Protein AF-0000000074023781 (afdb_homodimer)

pLDDT: mean 78.61, std 24.24, range [17.97, 97.5]

Radius of gyration: 34.29 Å; Cα contacts (8 Å, |Δi|>4): 847; chains: 2; bounding box: 101×88×133 Å

Solvent-accessible surface area (backbone atoms only — not comparable to full-atom values): 36663 Å² total; per-residue (Å²): 139,80,80,76,76,72,77,72,76,77,70,73,67,73,74,72,64,72,84,68,66,90,66,59,50,49,49,52,45,6,36,52,33,20,40,50,16,32,50,37,46,42,54,35,49,49,53,48,29,62,49,35,76,81,39,48,40,51,49,52,52,24,52,22,47,48,53,31,33,59,56,50,50,56,51,52,34,69,45,37,75,57,48,63,42,65,73,82,52,57,68,58,49,49,50,26,26,52,21,41,39,50,15,51,47,23,36,46,39,10,41,43,71,37,59,46,40,54,38,47,41,41,37,57,46,18,65,44,48,30,60,58,50,34,29,82,75,69,62,48,85,79,52,71,69,53,50,49,32,38,53,50,18,55,51,12,45,47,42,45,55,32,80,83,81,39,86,80,45,73,33,55,52,21,20,48,46,14,17,51,16,45,20,51,27,49,49,40,43,60,72,43,44,80,75,40,59,70,65,45,68,53,46,52,30,47,52,49,36,39,53,56,25,51,68,52,28,82,78,62,67,70,64,48,51,71,69,56,48,48,49,36,46,47,38,18,51,31,52,50,51,21,51,52,31,39,53,50,12,58,72,40,19,53,62,62,62,34,61,61,34,56,64,55,31,46,57,49,23,46,53,49,25,34,73,75,65,71,43,75,86,49,68,46,37,52,53,11,33,50,39,24,50,53,24,46,48,51,48,41,56,48,59,66,64,47,68,70,69,63,75,77,43,68,81,59,58,62,75,68,70,75,63,76,72,70,72,74,66,56,68,60,56,62,68,64,55,82,66,80,79,76,81,79,75,63,135,133,82,79,78,74,72,75,72,75,77,68,72,66,72,72,71,63,71,85,65,63,88,63,62,49,50,49,51,46,6,35,52,33,21,40,51,16,31,49,38,45,41,54,35,50,50,53,49,29,62,47,36,76,80,39,48,42,51,48,52,51,25,51,23,47,50,52,31,33,58,56,51,50,57,50,51,34,68,46,37,75,57,49,60,43,65,72,83,53,58,68,57,48,48,49,26,27,53,22,40,40,48,16,52,48,23,36,47,40,11,41,42,72,36,59,47,39,53,38,46,42,41,38,56,44,18,67,44,48,32,60,59,51,34,29,82,74,69,65,48,87,78,51,70,69,52,51,50,31,38,52,52,18,53,50,13,44,47,41,46,56,32,78,84,82,40,86,81,46,73,34,56,54,21,19,47,46,15,17,52,16,46,20,50,27,49,51,40,42,61,71,44,44,79,76,39,59,69,64,43,68,54,45,51,30,49,51,50,34,39,55,55,25,51,67,53,27,81,78,62,68,70,64,52,51,70,69,57,48,48,51,36,46,47,38,19,51,31,53,51,51,21,50,52,32,40,53,49,11,57,72,40,19,55,62,64,61,34,60,59,34,56,63,55,31,47,56,50,23,45,52,48,25,36,72,74,64,72,42,74,86,48,69,47,38,52,53,10,31,51,39,23,50,52,24,48,48,51,50,40,55,48,59,67,65,47,68,71,70,62,74,77,44,69,81,56,59,62,73,67,73,73,64,75,72,69,70,68,59,56,61,56,52,64,58,56,56,80,58,78,78,75,81,79,72,83,121

InterPro domains:
  IPR000620 EamA domain [PF00892] (29-161)
  IPR000620 EamA domain [PF00892] (170-299)
  IPR037185 Multidrug transporter EmrE superfamily [SSF103481] (63-164)
  IPR037185 Multidrug transporter EmrE superfamily [SSF103481] (208-303)

Organism: NCBI:txid1655543

Structure (mmCIF, N/CA/C/O backbone):
data_AF-0000000074023781-model_v1
#
loop_
_entity.id
_entity.type
_entity.pdbx_description
1 polymer 'EamA-like transporter family protein'
#
loop_
_atom_site.group_PDB
_atom_site.id
_atom_site.type_symbol
_atom_site.label_atom_id
_atom_site.label_alt_id
_atom_site.label_comp_id
_atom_site.label_asym_id
_atom_site.label_entity_id
_atom_site.label_seq_id
_atom_site.pdbx_PDB_ins_code
_atom_site.Cartn_x
_atom_site.Cartn_y
_atom_site.Cartn_z
_atom_site.occupancy
_atom_site.B_iso_or_equiv
_atom_site.auth_seq_id
_atom_site.auth_comp_id
_atom_site.auth_asym_id
_atom_site.auth_atom_id
_atom_site.pdbx_PDB_model_num
ATOM 1 N N . MET A 1 1 ? -68.938 -14.891 -61 1 23.81 1 MET A N 1
ATOM 2 C CA . MET A 1 1 ? -68.688 -14.984 -59.562 1 23.81 1 MET A CA 1
ATOM 3 C C . MET A 1 1 ? -67.312 -15.617 -59.281 1 23.81 1 MET A C 1
ATOM 5 O O . MET A 1 1 ? -67.25 -16.812 -58.938 1 23.81 1 MET A O 1
ATOM 9 N N . TYR A 1 2 ? -66.312 -15.344 -60.062 1 24.52 2 TYR A N 1
ATOM 10 C CA . TYR A 1 2 ? -64.938 -15.672 -60.375 1 24.52 2 TYR A CA 1
ATOM 11 C C . TYR A 1 2 ? -64 -15.398 -59.156 1 24.52 2 TYR A C 1
ATOM 13 O O . TYR A 1 2 ? -63.969 -14.266 -58.688 1 24.52 2 TYR A O 1
ATOM 21 N N . ASN A 1 3 ? -64 -16.422 -58.219 1 22.23 3 ASN A N 1
ATOM 22 C CA . ASN A 1 3 ? -63.344 -16.531 -56.938 1 22.23 3 ASN A CA 1
ATOM 23 C C . ASN A 1 3 ? -61.844 -16.25 -57.062 1 22.23 3 ASN A C 1
ATOM 25 O O . ASN A 1 3 ? -61.125 -16.984 -57.75 1 22.23 3 ASN A O 1
ATOM 29 N N . ARG A 1 4 ? -61.469 -15.008 -57.219 1 23.7 4 ARG A N 1
ATOM 30 C CA . ARG A 1 4 ? -60.156 -14.383 -57.344 1 23.7 4 ARG A CA 1
ATOM 31 C C . ARG A 1 4 ? -59.25 -14.781 -56.156 1 23.7 4 ARG A C 1
ATOM 33 O O . ARG A 1 4 ? -59.25 -14.141 -55.125 1 23.7 4 ARG A O 1
ATOM 40 N N . ARG A 1 5 ? -59.281 -16.094 -55.75 1 24.33 5 ARG A N 1
ATOM 41 C CA . ARG A 1 5 ? -58.438 -16.578 -54.656 1 24.33 5 ARG A CA 1
ATOM 42 C C . ARG A 1 5 ? -56.969 -16.219 -54.906 1 24.33 5 ARG A C 1
ATOM 44 O O . ARG A 1 5 ? -56.312 -16.797 -55.781 1 24.33 5 ARG A O 1
ATOM 51 N N . PHE A 1 6 ? -56.688 -14.875 -54.938 1 24.2 6 PHE A N 1
ATOM 52 C CA . PHE A 1 6 ? -55.312 -14.375 -55.062 1 24.2 6 PHE A CA 1
ATOM 53 C C . PHE A 1 6 ? -54.406 -15.031 -54.031 1 24.2 6 PHE A C 1
ATOM 55 O O . PHE A 1 6 ? -54.719 -15.078 -52.844 1 24.2 6 PHE A O 1
ATOM 62 N N . PHE A 1 7 ? -53.812 -16.188 -54.344 1 26.5 7 PHE A N 1
ATOM 63 C CA . PHE A 1 7 ? -52.719 -16.922 -53.688 1 26.5 7 PHE A CA 1
ATOM 64 C C . PHE A 1 7 ? -51.625 -15.953 -53.219 1 26.5 7 PHE A C 1
ATOM 66 O O . PHE A 1 7 ? -50.844 -15.438 -54 1 26.5 7 PHE A O 1
ATOM 73 N N . ALA A 1 8 ? -52 -14.859 -52.562 1 27.44 8 ALA A N 1
ATOM 74 C CA . ALA A 1 8 ? -50.906 -14.047 -52.031 1 27.44 8 ALA A CA 1
ATOM 75 C C . ALA A 1 8 ? -49.875 -14.906 -51.312 1 27.44 8 ALA A C 1
ATOM 77 O O . ALA A 1 8 ? -50.219 -15.602 -50.344 1 27.44 8 ALA A O 1
ATOM 78 N N . LEU A 1 9 ? -48.938 -15.562 -52.031 1 27.67 9 LEU A N 1
ATOM 79 C CA . LEU A 1 9 ? -47.688 -16.156 -51.562 1 27.67 9 LEU A CA 1
ATOM 80 C C . LEU A 1 9 ? -47.062 -15.32 -50.438 1 27.67 9 LEU A C 1
ATOM 82 O O . LEU A 1 9 ? -46.812 -14.133 -50.625 1 27.67 9 LEU A O 1
ATOM 86 N N . ASP A 1 10 ? -47.531 -15.477 -49.188 1 28.12 10 ASP A N 1
ATOM 87 C CA . ASP A 1 10 ? -47 -14.867 -47.969 1 28.12 10 ASP A CA 1
ATOM 88 C C . ASP A 1 10 ? -45.5 -14.945 -47.938 1 28.12 10 ASP A C 1
ATOM 90 O O . ASP A 1 10 ? -44.906 -16.031 -47.844 1 28.12 10 ASP A O 1
ATOM 94 N N . VAL A 1 11 ? -44.688 -14.18 -48.625 1 29.17 11 VAL A N 1
ATOM 95 C CA . VAL A 1 11 ? -43.25 -13.859 -48.625 1 29.17 11 VAL A CA 1
ATOM 96 C C . VAL A 1 11 ? -42.781 -13.578 -47.219 1 29.17 11 VAL A C 1
ATOM 98 O O . VAL A 1 11 ? -41.656 -13.164 -47 1 29.17 11 VAL A O 1
ATOM 101 N N . SER A 1 12 ? -43.688 -13.516 -46.25 1 30.22 12 SER A N 1
ATOM 102 C CA . SER A 1 12 ? -43.062 -13.109 -45 1 30.22 12 SER A CA 1
ATOM 103 C C . SER A 1 12 ? -42 -14.133 -44.562 1 30.22 12 SER A C 1
ATOM 105 O O . SER A 1 12 ? -42.344 -15.078 -43.844 1 30.22 12 SER A O 1
ATOM 107 N N . ALA A 1 13 ? -41.344 -14.867 -45.469 1 29.64 13 ALA A N 1
ATOM 108 C CA . ALA A 1 13 ? -40.25 -15.664 -44.906 1 29.64 13 ALA A CA 1
ATOM 109 C C . ALA A 1 13 ? -39.469 -14.859 -43.906 1 29.64 13 ALA A C 1
ATOM 111 O O . ALA A 1 13 ? -38.875 -13.828 -44.219 1 29.64 13 ALA A O 1
ATOM 112 N N . ASN A 1 14 ? -40.031 -14.719 -42.688 1 29.8 14 ASN A N 1
ATOM 113 C CA . ASN A 1 14 ? -39.312 -14.227 -41.531 1 29.8 14 ASN A CA 1
ATOM 114 C C . ASN A 1 14 ? -37.875 -14.68 -41.5 1 29.8 14 ASN A C 1
ATOM 116 O O . ASN A 1 14 ? -37.594 -15.875 -41.438 1 29.8 14 ASN A O 1
ATOM 120 N N . SER A 1 15 ? -37.031 -14.188 -42.406 1 32.47 15 SER A N 1
ATOM 121 C CA . SER A 1 15 ? -35.562 -14.344 -42.25 1 32.47 15 SER A CA 1
ATOM 122 C C . SER A 1 15 ? -35.156 -14.266 -40.781 1 32.47 15 SER A C 1
ATOM 124 O O . SER A 1 15 ? -35.188 -13.188 -40.188 1 32.47 15 SER A O 1
ATOM 126 N N . SER A 1 16 ? -35.688 -15.07 -39.906 1 33.5 16 SER A N 1
ATOM 127 C CA . SER A 1 16 ? -34.969 -15.281 -38.656 1 33.5 16 SER A CA 1
ATOM 128 C C . SER A 1 16 ? -33.469 -15.352 -38.875 1 33.5 16 SER A C 1
ATOM 130 O O . SER A 1 16 ? -32.938 -16.391 -39.281 1 33.5 16 SER A O 1
ATOM 132 N N . VAL A 1 17 ? -32.906 -14.586 -39.719 1 33.47 17 VAL A N 1
ATOM 133 C CA . VAL A 1 17 ? -31.438 -14.484 -39.625 1 33.47 17 VAL A CA 1
ATOM 134 C C . VAL A 1 17 ? -30.984 -14.641 -38.188 1 33.47 17 VAL A C 1
ATOM 136 O O . VAL A 1 17 ? -31.5 -13.945 -37.281 1 33.47 17 VAL A O 1
ATOM 139 N N . SER A 1 18 ? -30.688 -15.844 -37.812 1 34.09 18 SER A N 1
ATOM 140 C CA . SER A 1 18 ? -29.906 -16.109 -36.594 1 34.09 18 SER A CA 1
ATOM 141 C C . SER A 1 18 ? -28.969 -14.953 -36.281 1 34.09 18 SER A C 1
ATOM 143 O O . SER A 1 18 ? -28.141 -14.578 -37.125 1 34.09 18 SER A O 1
ATOM 145 N N . GLU A 1 19 ? -29.344 -13.812 -36.031 1 36.97 19 GLU A N 1
ATOM 146 C CA . GLU A 1 19 ? -28.484 -12.82 -35.406 1 36.97 19 GLU A CA 1
ATOM 147 C C . GLU A 1 19 ? -27.312 -13.484 -34.688 1 36.97 19 GLU A C 1
ATOM 149 O O . GLU A 1 19 ? -27.359 -13.727 -33.469 1 36.97 19 GLU A O 1
ATOM 154 N N . ASN A 1 20 ? -26.75 -14.633 -35 1 38.09 20 ASN A N 1
ATOM 155 C CA . ASN A 1 20 ? -25.547 -15.43 -34.781 1 38.09 20 ASN A CA 1
ATOM 156 C C . ASN A 1 20 ? -24.297 -14.562 -34.812 1 38.09 20 ASN A C 1
ATOM 158 O O . ASN A 1 20 ? -23.203 -15.07 -35.062 1 38.09 20 ASN A O 1
ATOM 162 N N . GLY A 1 21 ? -24.281 -13.367 -35.375 1 38.19 21 GLY A N 1
ATOM 163 C CA . GLY A 1 21 ? -23.078 -12.57 -35.531 1 38.19 21 GLY A CA 1
ATOM 164 C C . GLY A 1 21 ? -22.047 -12.836 -34.438 1 38.19 21 GLY A C 1
ATOM 165 O O . GLY A 1 21 ? -22.312 -13.562 -33.5 1 38.19 21 GLY A O 1
ATOM 166 N N . CYS A 1 22 ? -20.688 -11.961 -34.531 1 41.88 22 CYS A N 1
ATOM 167 C CA . CYS A 1 22 ? -19.375 -12.141 -33.906 1 41.88 22 CYS A CA 1
ATOM 168 C C . CYS A 1 22 ? -19.5 -12.273 -32.406 1 41.88 22 CYS A C 1
ATOM 170 O O . CYS A 1 22 ? -18.594 -11.906 -31.656 1 41.88 22 CYS A O 1
ATOM 172 N N . CYS A 1 23 ? -20.5 -11.984 -31.828 1 49.53 23 CYS A N 1
ATOM 173 C CA . CYS A 1 23 ? -20.531 -11.852 -30.375 1 49.53 23 CYS A CA 1
ATOM 174 C C . CYS A 1 23 ? -20.047 -13.133 -29.703 1 49.53 23 CYS A C 1
ATOM 176 O O . CYS A 1 23 ? -20.625 -14.203 -29.906 1 49.53 23 CYS A O 1
ATOM 178 N N . MET A 1 24 ? -18.812 -13.273 -29.688 1 62.16 24 MET A N 1
ATOM 179 C CA . MET A 1 24 ? -18.219 -14.375 -28.922 1 62.16 24 MET A CA 1
ATOM 180 C C . MET A 1 24 ? -19.141 -14.82 -27.797 1 62.16 24 MET A C 1
ATOM 182 O O . MET A 1 24 ? -19.703 -13.984 -27.094 1 62.16 24 MET A O 1
ATOM 186 N N . SER A 1 25 ? -19.75 -16.062 -27.922 1 76.81 25 SER A N 1
ATOM 187 C CA . SER A 1 25 ? -20.516 -16.625 -26.828 1 76.81 25 SER A CA 1
ATOM 188 C C . SER A 1 25 ? -19.891 -16.266 -25.484 1 76.81 25 SER A C 1
ATOM 190 O O . SER A 1 25 ? -18.688 -16 -25.391 1 76.81 25 SER A O 1
ATOM 192 N N . SER A 1 26 ? -20.719 -15.898 -24.609 1 82.44 26 SER A N 1
ATOM 193 C CA . SER A 1 26 ? -20.281 -15.594 -23.25 1 82.44 26 SER A CA 1
ATOM 194 C C . SER A 1 26 ? -19.156 -16.531 -22.812 1 82.44 26 SER A C 1
ATOM 196 O O . SER A 1 26 ? -18.172 -16.094 -22.219 1 82.44 26 SER A O 1
ATOM 198 N N . ASN A 1 27 ? -19.219 -17.75 -23.25 1 87.25 27 ASN A N 1
ATOM 199 C CA . ASN A 1 27 ? -18.203 -18.719 -22.891 1 87.25 27 ASN A CA 1
ATOM 200 C C . ASN A 1 27 ? -16.906 -18.5 -23.656 1 87.25 27 ASN A C 1
ATOM 202 O O . ASN A 1 27 ? -15.812 -18.672 -23.125 1 87.25 27 ASN A O 1
ATOM 206 N N . ALA A 1 28 ? -17.078 -18.156 -24.875 1 90.69 28 ALA A N 1
ATOM 207 C CA . ALA A 1 28 ? -15.891 -17.875 -25.672 1 90.69 28 ALA A CA 1
ATOM 208 C C . ALA A 1 28 ? -15.156 -16.641 -25.156 1 90.69 28 ALA A C 1
ATOM 210 O O . ALA A 1 28 ? -13.922 -16.641 -25.062 1 90.69 28 ALA A O 1
ATOM 211 N N . LYS A 1 29 ? -15.93 -15.711 -24.797 1 92.12 29 LYS A N 1
ATOM 212 C CA . LYS A 1 29 ? -15.328 -14.523 -24.203 1 92.12 29 LYS A CA 1
ATOM 213 C C . LYS A 1 29 ? -14.609 -14.852 -22.906 1 92.12 29 LYS A C 1
ATOM 215 O O . LYS A 1 29 ? -13.492 -14.398 -22.672 1 92.12 29 LYS A O 1
ATOM 220 N N . GLY A 1 30 ? -15.242 -15.555 -22.141 1 92.5 30 GLY A N 1
ATOM 221 C CA . GLY A 1 30 ? -14.633 -15.977 -20.891 1 92.5 30 GLY A CA 1
ATOM 222 C C . GLY A 1 30 ? -13.359 -16.781 -21.094 1 92.5 30 GLY A C 1
ATOM 223 O O . GLY A 1 30 ? -12.367 -16.578 -20.391 1 92.5 30 GLY A O 1
ATOM 224 N N . ALA A 1 31 ? -13.445 -17.609 -22.016 1 92.56 31 ALA A N 1
ATOM 225 C CA . ALA A 1 31 ? -12.289 -18.438 -22.312 1 92.56 31 ALA A CA 1
ATOM 226 C C . ALA A 1 31 ? -11.102 -17.594 -22.781 1 92.56 31 ALA A C 1
ATOM 228 O O . ALA A 1 31 ? -9.969 -17.812 -22.359 1 92.56 31 ALA A O 1
ATOM 229 N N . ILE A 1 32 ? -11.32 -16.672 -23.625 1 95.5 32 ILE A N 1
ATOM 230 C CA . ILE A 1 32 ? -10.266 -15.82 -24.156 1 95.5 32 ILE A CA 1
ATOM 231 C C . ILE A 1 32 ? -9.672 -14.977 -23.031 1 95.5 32 ILE A C 1
ATOM 233 O O . ILE A 1 32 ? -8.445 -14.852 -22.906 1 95.5 32 ILE A O 1
ATOM 237 N N . LEU A 1 33 ? -10.516 -14.461 -22.219 1 94.88 33 LEU A N 1
ATOM 238 C CA . LEU A 1 33 ? -10.055 -13.68 -21.062 1 94.88 33 LEU A CA 1
ATOM 239 C C . LEU A 1 33 ? -9.219 -14.547 -20.125 1 94.88 33 LEU A C 1
ATOM 241 O O . LEU A 1 33 ? -8.203 -14.086 -19.594 1 94.88 33 LEU A O 1
ATOM 245 N N . GLY A 1 34 ? -9.688 -15.727 -19.969 1 95 34 GLY A N 1
ATOM 246 C CA . GLY A 1 34 ? -8.922 -16.656 -19.156 1 95 34 GLY A CA 1
ATOM 247 C C . GLY A 1 34 ? -7.543 -16.938 -19.719 1 95 34 GLY A C 1
ATOM 248 O O . GLY A 1 34 ? -6.547 -16.906 -18.984 1 95 34 GLY A O 1
ATOM 249 N N . LEU A 1 35 ? -7.527 -17.188 -21 1 96.19 35 LEU A N 1
ATOM 250 C CA . LEU A 1 35 ? -6.258 -17.469 -21.656 1 96.19 35 LEU A CA 1
ATOM 251 C C . LEU A 1 35 ? -5.297 -16.297 -21.531 1 96.19 35 LEU A C 1
ATOM 253 O O . LEU A 1 35 ? -4.109 -16.484 -21.266 1 96.19 35 LEU A O 1
ATOM 257 N N . ILE A 1 36 ? -5.773 -15.148 -21.703 1 97.25 36 ILE A N 1
ATOM 258 C CA . ILE A 1 36 ? -4.949 -13.953 -21.594 1 97.25 36 ILE A CA 1
ATOM 259 C C . ILE A 1 36 ? -4.461 -13.789 -20.156 1 97.25 36 ILE A C 1
ATOM 261 O O . ILE A 1 36 ? -3.291 -13.477 -19.922 1 97.25 36 ILE A O 1
ATOM 265 N N . ALA A 1 37 ? -5.344 -14.031 -19.234 1 95.81 37 ALA A N 1
ATOM 266 C CA . ALA A 1 37 ? -4.992 -13.914 -17.812 1 95.81 37 ALA A CA 1
ATOM 267 C C . ALA A 1 37 ? -3.84 -14.852 -17.453 1 95.81 37 ALA A C 1
ATOM 269 O O . ALA A 1 37 ? -2.861 -14.43 -16.828 1 95.81 37 ALA A O 1
ATOM 270 N N . PHE A 1 38 ? -3.92 -16.031 -17.906 1 96 38 PHE A N 1
ATOM 271 C CA . PHE A 1 38 ? -2.914 -17.031 -17.531 1 96 38 PHE A CA 1
ATOM 272 C C . PHE A 1 38 ? -1.617 -16.797 -18.297 1 96 38 PHE A C 1
ATOM 274 O O . PHE A 1 38 ? -0.534 -17.109 -17.812 1 96 38 PHE A O 1
ATOM 281 N N . ALA A 1 39 ? -1.734 -16.172 -19.469 1 96.88 39 ALA A N 1
ATOM 282 C CA . ALA A 1 39 ? -0.528 -15.734 -20.172 1 96.88 39 ALA A CA 1
ATOM 283 C C . ALA A 1 39 ? 0.186 -14.641 -19.375 1 96.88 39 ALA A C 1
ATOM 285 O O . ALA A 1 39 ? 1.414 -14.641 -19.281 1 96.88 39 ALA A O 1
ATOM 286 N N . VAL A 1 40 ? -0.581 -13.766 -18.844 1 97.12 40 VAL A N 1
ATOM 287 C CA . VAL A 1 40 ? -0.024 -12.688 -18.031 1 97.12 40 VAL A CA 1
ATOM 288 C C . VAL A 1 40 ? 0.617 -13.266 -16.781 1 97.12 40 VAL A C 1
ATOM 290 O O . VAL A 1 40 ? 1.708 -12.844 -16.375 1 97.12 40 VAL A O 1
ATOM 293 N N . PHE A 1 41 ? -0.009 -14.234 -16.234 1 96 41 PHE A N 1
ATOM 294 C CA . PHE A 1 41 ? 0.558 -14.891 -15.062 1 96 41 PHE A CA 1
ATOM 295 C C . PHE A 1 41 ? 1.873 -15.578 -15.414 1 96 41 PHE A C 1
ATOM 297 O O . PHE A 1 41 ? 2.82 -15.555 -14.617 1 96 41 PHE A O 1
ATOM 304 N N . ALA A 1 42 ? 1.91 -16.188 -16.531 1 96.38 42 ALA A N 1
ATOM 305 C CA . ALA A 1 42 ? 3.137 -16.859 -16.953 1 96.38 42 ALA A CA 1
ATOM 306 C C . ALA A 1 42 ? 4.277 -15.859 -17.125 1 96.38 42 ALA A C 1
ATOM 308 O O . ALA A 1 42 ? 5.418 -16.125 -16.75 1 96.38 42 ALA A O 1
ATOM 309 N N . THR A 1 43 ? 3.959 -14.742 -17.719 1 96.56 43 THR A N 1
ATOM 310 C CA . THR A 1 43 ? 4.953 -13.68 -17.875 1 96.56 43 THR A CA 1
ATOM 311 C C . THR A 1 43 ? 5.406 -13.172 -16.5 1 96.56 43 THR A C 1
ATOM 313 O O . THR A 1 43 ? 6.594 -12.93 -16.297 1 96.56 43 THR A O 1
ATOM 316 N N . HIS A 1 44 ? 4.441 -13.008 -15.664 1 96.44 44 HIS A N 1
ATOM 317 C CA . HIS A 1 44 ? 4.703 -12.648 -14.273 1 96.44 44 HIS A CA 1
ATOM 318 C C . HIS A 1 44 ? 5.719 -13.602 -13.641 1 96.44 44 HIS A C 1
ATOM 320 O O . HIS A 1 44 ? 6.676 -13.156 -13 1 96.44 44 HIS A O 1
ATOM 326 N N . ASP A 1 45 ? 5.605 -14.844 -13.875 1 96.38 45 ASP A N 1
ATOM 327 C CA . ASP A 1 45 ? 6.457 -15.852 -13.25 1 96.38 45 ASP A CA 1
ATOM 328 C C . ASP A 1 45 ? 7.867 -15.828 -13.836 1 96.38 45 ASP A C 1
ATOM 330 O O . ASP A 1 45 ? 8.828 -16.203 -13.164 1 96.38 45 ASP A O 1
ATOM 334 N N . VAL A 1 46 ? 8.008 -15.367 -15.047 1 95.69 46 VAL A N 1
ATOM 335 C CA . VAL A 1 46 ? 9.312 -15.188 -15.672 1 95.69 46 VAL A CA 1
ATOM 336 C C . VAL A 1 46 ? 10.125 -14.164 -14.883 1 95.69 46 VAL A C 1
ATOM 338 O O . VAL A 1 46 ? 11.305 -14.367 -14.609 1 95.69 46 VAL A O 1
ATOM 341 N N . PHE A 1 47 ? 9.492 -13.109 -14.508 1 96 47 PHE A N 1
ATOM 342 C CA . PHE A 1 47 ? 10.18 -12.055 -13.781 1 96 47 PHE A CA 1
ATOM 343 C C . PHE A 1 47 ? 10.594 -12.531 -12.391 1 96 47 PHE A C 1
ATOM 345 O O . PHE A 1 47 ? 11.625 -12.109 -11.859 1 96 47 PHE A O 1
ATOM 352 N N . ILE A 1 48 ? 9.773 -13.422 -11.852 1 96.06 48 ILE A N 1
ATOM 353 C CA . ILE A 1 48 ? 10.156 -14.016 -10.578 1 96.06 48 ILE A CA 1
ATOM 354 C C . ILE A 1 48 ? 11.469 -14.789 -10.734 1 96.06 48 ILE A C 1
ATOM 356 O O . ILE A 1 48 ? 12.367 -14.672 -9.906 1 96.06 48 ILE A O 1
ATOM 360 N N . LYS A 1 49 ? 11.547 -15.5 -11.758 1 95.88 49 LYS A N 1
ATOM 361 C CA . LYS A 1 49 ? 12.734 -16.312 -11.977 1 95.88 49 LYS A CA 1
ATOM 362 C C . LYS A 1 49 ? 13.961 -15.445 -12.25 1 95.88 49 LYS A C 1
ATOM 364 O O . LYS A 1 49 ? 15.055 -15.727 -11.758 1 95.88 49 LYS A O 1
ATOM 369 N N . VAL A 1 50 ? 13.812 -14.391 -12.977 1 95.12 50 VAL A N 1
ATOM 370 C CA . VAL A 1 50 ? 14.906 -13.477 -13.289 1 95.12 50 VAL A CA 1
ATOM 371 C C . VAL A 1 50 ? 15.406 -12.82 -12 1 95.12 50 VAL A C 1
ATOM 373 O O . VAL A 1 50 ? 16.609 -12.781 -11.742 1 95.12 50 VAL A O 1
ATOM 376 N N . LEU A 1 51 ? 14.5 -12.367 -11.203 1 96 51 LEU A N 1
ATOM 377 C CA . LEU A 1 51 ? 14.859 -11.703 -9.961 1 96 51 LEU A CA 1
ATOM 378 C C . LEU A 1 51 ? 15.414 -12.703 -8.945 1 96 51 LEU A C 1
ATOM 380 O O . LEU A 1 51 ? 16.219 -12.336 -8.086 1 96 51 LEU A O 1
ATOM 384 N N . GLY A 1 52 ? 14.977 -13.945 -9.078 1 95 52 GLY A N 1
ATOM 385 C CA . GLY A 1 52 ? 15.352 -14.992 -8.141 1 95 52 GLY A CA 1
ATOM 386 C C . GLY A 1 52 ? 16.812 -15.367 -8.234 1 95 52 GLY A C 1
ATOM 387 O O . GLY A 1 52 ? 17.359 -16.016 -7.328 1 95 52 GLY A O 1
ATOM 388 N N . GLU A 1 53 ? 17.453 -14.953 -9.266 1 92.94 53 GLU A N 1
ATOM 389 C CA . GLU A 1 53 ? 18.891 -15.195 -9.398 1 92.94 53 GLU A CA 1
ATOM 390 C C . GLU A 1 53 ? 19.672 -14.352 -8.398 1 92.94 53 GLU A C 1
ATOM 392 O O . GLU A 1 53 ? 20.766 -14.75 -7.973 1 92.94 53 GLU A O 1
ATOM 397 N N . THR A 1 54 ? 19.125 -13.227 -7.992 1 94.12 54 THR A N 1
ATOM 398 C CA . THR A 1 54 ? 19.875 -12.289 -7.16 1 94.12 54 THR A CA 1
ATOM 399 C C . THR A 1 54 ? 19.219 -12.141 -5.789 1 94.12 54 THR A C 1
ATOM 401 O O . THR A 1 54 ? 19.906 -11.969 -4.785 1 94.12 54 THR A O 1
ATOM 404 N N . TYR A 1 55 ? 17.938 -12.289 -5.781 1 96.12 55 TYR A N 1
ATOM 405 C CA . TYR A 1 55 ? 17.25 -11.953 -4.547 1 96.12 55 TYR A CA 1
ATOM 406 C C . TYR A 1 55 ? 16.531 -13.172 -3.98 1 96.12 55 TYR A C 1
ATOM 408 O O . TYR A 1 55 ? 16.109 -14.055 -4.73 1 96.12 55 TYR A O 1
ATOM 416 N N . SER A 1 56 ? 16.375 -13.148 -2.689 1 96.75 56 SER A N 1
ATOM 417 C CA . SER A 1 56 ? 15.602 -14.18 -2.016 1 96.75 56 SER A CA 1
ATOM 418 C C . SER A 1 56 ? 14.117 -14.062 -2.346 1 96.75 56 SER A C 1
ATOM 420 O O . SER A 1 56 ? 13.609 -12.953 -2.543 1 96.75 56 SER A O 1
ATOM 422 N N . PRO A 1 57 ? 13.422 -15.242 -2.379 1 96.06 57 PRO A N 1
ATOM 423 C CA . PRO A 1 57 ? 11.977 -15.211 -2.596 1 96.06 57 PRO A CA 1
ATOM 424 C C . PRO A 1 57 ? 11.234 -14.375 -1.555 1 96.06 57 PRO A C 1
ATOM 426 O O . PRO A 1 57 ? 10.234 -13.734 -1.871 1 96.06 57 PRO A O 1
ATOM 429 N N . ILE A 1 58 ? 11.766 -14.375 -0.38 1 96.12 58 ILE A N 1
ATOM 430 C CA . ILE A 1 58 ? 11.164 -13.594 0.694 1 96.12 58 ILE A CA 1
ATOM 431 C C . ILE A 1 58 ? 11.148 -12.117 0.306 1 96.12 58 ILE A C 1
ATOM 433 O O . ILE A 1 58 ? 10.117 -11.453 0.437 1 96.12 58 ILE A O 1
ATOM 437 N N . GLN A 1 59 ? 12.211 -11.625 -0.182 1 96.75 59 GLN A N 1
ATOM 438 C CA . GLN A 1 59 ? 12.336 -10.227 -0.58 1 96.75 59 GLN A CA 1
ATOM 439 C C . GLN A 1 59 ? 11.453 -9.914 -1.778 1 96.75 59 GLN A C 1
ATOM 441 O O . GLN A 1 59 ? 10.805 -8.859 -1.822 1 96.75 59 GLN A O 1
ATOM 446 N N . ILE A 1 60 ? 11.375 -10.812 -2.725 1 96.62 60 ILE A N 1
ATOM 447 C CA . ILE A 1 60 ? 10.57 -10.602 -3.924 1 96.62 60 ILE A CA 1
ATOM 448 C C . ILE A 1 60 ? 9.086 -10.555 -3.549 1 96.62 60 ILE A C 1
ATOM 450 O O . ILE A 1 60 ? 8.359 -9.672 -3.994 1 96.62 60 ILE A O 1
ATOM 454 N N . VAL A 1 61 ? 8.695 -11.484 -2.752 1 96.31 61 VAL A N 1
ATOM 455 C CA . VAL A 1 61 ? 7.297 -11.531 -2.328 1 96.31 61 VAL A CA 1
ATOM 456 C C . VAL A 1 61 ? 6.949 -10.258 -1.558 1 96.31 61 VAL A C 1
ATOM 458 O O . VAL A 1 61 ? 5.895 -9.656 -1.783 1 96.31 61 VAL A O 1
ATOM 461 N N . PHE A 1 62 ? 7.812 -9.836 -0.643 1 96.75 62 PHE A N 1
ATOM 462 C CA . PHE A 1 62 ? 7.551 -8.656 0.181 1 96.75 62 PHE A CA 1
ATOM 463 C C . PHE A 1 62 ? 7.297 -7.434 -0.688 1 96.75 62 PHE A C 1
ATOM 465 O O . PHE A 1 62 ? 6.273 -6.766 -0.541 1 96.75 62 PHE A O 1
ATOM 472 N N . PHE A 1 63 ? 8.156 -7.133 -1.577 1 96.38 63 PHE A N 1
ATOM 473 C CA . PHE A 1 63 ? 8.039 -5.918 -2.375 1 96.38 63 PHE A CA 1
ATOM 474 C C . PHE A 1 63 ? 6.902 -6.039 -3.381 1 96.38 63 PHE A C 1
ATOM 476 O O . PHE A 1 63 ? 6.242 -5.047 -3.701 1 96.38 63 PHE A O 1
ATOM 483 N N . SER A 1 64 ? 6.73 -7.227 -3.9 1 95.94 64 SER A N 1
ATOM 484 C CA . SER A 1 64 ? 5.605 -7.426 -4.809 1 95.94 64 SER A CA 1
ATOM 485 C C . SER A 1 64 ? 4.281 -7.113 -4.121 1 95.94 64 SER A C 1
ATOM 487 O O . SER A 1 64 ? 3.416 -6.449 -4.695 1 95.94 64 SER A O 1
ATOM 489 N N . VAL A 1 65 ? 4.164 -7.578 -2.947 1 95.38 65 VAL A N 1
ATOM 490 C CA . VAL A 1 65 ? 2.941 -7.34 -2.186 1 95.38 65 VAL A CA 1
ATOM 491 C C . VAL A 1 65 ? 2.852 -5.863 -1.804 1 95.38 65 VAL A C 1
ATOM 493 O O . VAL A 1 65 ? 1.778 -5.262 -1.872 1 95.38 65 VAL A O 1
ATOM 496 N N . LEU A 1 66 ? 3.902 -5.312 -1.413 1 95.88 66 LEU A N 1
ATOM 497 C CA . LEU A 1 66 ? 3.938 -3.898 -1.062 1 95.88 66 LEU A CA 1
ATOM 498 C C . LEU A 1 66 ? 3.439 -3.039 -2.219 1 95.88 66 LEU A C 1
ATOM 500 O O . LEU A 1 66 ? 2.615 -2.143 -2.021 1 95.88 66 LEU A O 1
ATOM 504 N N . PHE A 1 67 ? 3.893 -3.336 -3.398 1 96.5 67 PHE A N 1
ATOM 505 C CA . PHE A 1 67 ? 3.51 -2.568 -4.578 1 96.5 67 PHE A CA 1
ATOM 506 C C . PHE A 1 67 ? 2.076 -2.885 -4.988 1 96.5 67 PHE A C 1
ATOM 508 O O . PHE A 1 67 ? 1.474 -2.152 -5.773 1 96.5 67 PHE A O 1
ATOM 515 N N . SER A 1 68 ? 1.587 -3.92 -4.465 1 94.31 68 SER A N 1
ATOM 516 C CA . SER A 1 68 ? 0.218 -4.297 -4.797 1 94.31 68 SER A CA 1
ATOM 517 C C . SER A 1 68 ? -0.791 -3.516 -3.961 1 94.31 68 SER A C 1
ATOM 519 O O . SER A 1 68 ? -1.963 -3.414 -4.328 1 94.31 68 SER A O 1
ATOM 521 N N . PHE A 1 69 ? -0.412 -2.973 -2.873 1 93.62 69 PHE A N 1
ATOM 522 C CA . PHE A 1 69 ? -1.329 -2.275 -1.979 1 93.62 69 PHE A CA 1
ATOM 523 C C . PHE A 1 69 ? -1.923 -1.049 -2.66 1 93.62 69 PHE A C 1
ATOM 525 O O . PHE A 1 69 ? -3.125 -0.796 -2.559 1 93.62 69 PHE A O 1
ATOM 532 N N . PRO A 1 70 ? -1.076 -0.204 -3.307 1 93.38 70 PRO A N 1
ATOM 533 C CA . PRO A 1 70 ? -1.675 0.936 -4.008 1 93.38 70 PRO A CA 1
ATOM 534 C C . PRO A 1 70 ? -2.723 0.515 -5.035 1 93.38 70 PRO A C 1
ATOM 536 O O . PRO A 1 70 ? -3.76 1.169 -5.168 1 93.38 70 PRO A O 1
ATOM 539 N N . LEU A 1 71 ? -2.465 -0.522 -5.699 1 90.38 71 LEU A N 1
ATOM 540 C CA . LEU A 1 71 ? -3.416 -1.021 -6.688 1 90.38 71 LEU A CA 1
ATOM 541 C C . LEU A 1 71 ? -4.691 -1.51 -6.012 1 90.38 71 LEU A C 1
ATOM 543 O O . LEU A 1 71 ? -5.797 -1.229 -6.484 1 90.38 71 LEU A O 1
ATOM 547 N N . ALA A 1 72 ? -4.516 -2.236 -4.949 1 86.69 72 ALA A N 1
ATOM 548 C CA . ALA A 1 72 ? -5.668 -2.703 -4.184 1 86.69 72 ALA A CA 1
ATOM 549 C C . ALA A 1 72 ? -6.492 -1.531 -3.662 1 86.69 72 ALA A C 1
ATOM 551 O O . ALA A 1 72 ? -7.727 -1.576 -3.678 1 86.69 72 ALA A O 1
ATOM 552 N N . THR A 1 73 ? -5.801 -0.515 -3.205 1 84.81 73 THR A N 1
ATOM 553 C CA . THR A 1 73 ? -6.469 0.664 -2.662 1 84.81 73 THR A CA 1
ATOM 554 C C . THR A 1 73 ? -7.281 1.37 -3.744 1 84.81 73 THR A C 1
ATOM 556 O O . THR A 1 73 ? -8.422 1.775 -3.506 1 84.81 73 THR A O 1
ATOM 559 N N . VAL A 1 74 ? -6.734 1.502 -4.887 1 83.38 74 VAL A N 1
ATOM 560 C CA . VAL A 1 74 ? -7.441 2.123 -6 1 83.38 74 VAL A CA 1
ATOM 561 C C . VAL A 1 74 ? -8.68 1.299 -6.352 1 83.38 74 VAL A C 1
ATOM 563 O O . VAL A 1 74 ? -9.734 1.854 -6.66 1 83.38 74 VAL A O 1
ATOM 566 N N . PHE A 1 75 ? -8.539 0.011 -6.242 1 77.81 75 PHE A N 1
ATOM 567 C CA . PHE A 1 75 ? -9.656 -0.88 -6.512 1 77.81 75 PHE A CA 1
ATOM 568 C C . PHE A 1 75 ? -10.75 -0.706 -5.461 1 77.81 75 PHE A C 1
ATOM 570 O O . PHE A 1 75 ? -11.938 -0.703 -5.789 1 77.81 75 PHE A O 1
ATOM 577 N N . LEU A 1 76 ? -10.391 -0.59 -4.266 1 75.12 76 LEU A N 1
ATOM 578 C CA . LEU A 1 76 ? -11.328 -0.396 -3.164 1 75.12 76 LEU A CA 1
ATOM 579 C C . LEU A 1 76 ? -12.07 0.929 -3.309 1 75.12 76 LEU A C 1
ATOM 581 O O . LEU A 1 76 ? -13.234 1.04 -2.916 1 75.12 76 LEU A O 1
ATOM 585 N N . MET A 1 77 ? -11.375 1.92 -3.846 1 73.81 77 MET A N 1
ATOM 586 C CA . MET A 1 77 ? -11.984 3.232 -4.051 1 73.81 77 MET A CA 1
ATOM 587 C C . MET A 1 77 ? -13.125 3.152 -5.062 1 73.81 77 MET A C 1
ATOM 589 O O . MET A 1 77 ? -14.078 3.93 -4.988 1 73.81 77 MET A O 1
ATOM 593 N N . ARG A 1 78 ? -13.047 2.182 -5.844 1 71.25 78 ARG A N 1
ATOM 594 C CA . ARG A 1 78 ? -14.039 2.072 -6.902 1 71.25 78 ARG A CA 1
ATOM 595 C C . ARG A 1 78 ? -15.188 1.151 -6.488 1 71.25 78 ARG A C 1
ATOM 597 O O . ARG A 1 78 ? -16.25 1.173 -7.094 1 71.25 78 ARG A O 1
ATOM 604 N N . ASP A 1 79 ? -14.883 0.354 -5.531 1 63.66 79 ASP A N 1
ATOM 605 C CA . ASP A 1 79 ? -15.891 -0.62 -5.113 1 63.66 79 ASP A CA 1
ATOM 606 C C . ASP A 1 79 ? -16.781 -0.05 -4.008 1 63.66 79 ASP A C 1
ATOM 608 O O . ASP A 1 79 ? -16.281 0.397 -2.973 1 63.66 79 ASP A O 1
ATOM 612 N N . SER A 1 80 ? -17.938 0.35 -4.277 1 57.44 80 SER A N 1
ATOM 613 C CA . SER A 1 80 ? -18.906 1.073 -3.461 1 57.44 80 SER A CA 1
ATOM 614 C C . SER A 1 80 ? -19.625 0.134 -2.5 1 57.44 80 SER A C 1
ATOM 616 O O . SER A 1 80 ? -20.609 0.525 -1.859 1 57.44 80 SER A O 1
ATOM 618 N N . LYS A 1 81 ? -19.297 -1.08 -2.547 1 60.16 81 LYS A N 1
ATOM 619 C CA . LYS A 1 81 ? -20.203 -1.898 -1.757 1 60.16 81 LYS A CA 1
ATOM 620 C C . LYS A 1 81 ? -19.984 -1.693 -0.263 1 60.16 81 LYS A C 1
ATOM 622 O O . LYS A 1 81 ? -18.844 -1.702 0.202 1 60.16 81 LYS A O 1
ATOM 627 N N . PRO A 1 82 ? -21.125 -1.262 0.38 1 56.25 82 PRO A N 1
ATOM 628 C CA . PRO A 1 82 ? -21.125 -0.949 1.812 1 56.25 82 PRO A CA 1
ATOM 629 C C . PRO A 1 82 ? -20.906 -2.184 2.686 1 56.25 82 PRO A C 1
ATOM 631 O O . PRO A 1 82 ? -21.172 -3.307 2.246 1 56.25 82 PRO A O 1
ATOM 634 N N . GLY A 1 83 ? -19.875 -2.336 3.582 1 57.75 83 GLY A N 1
ATOM 635 C CA . GLY A 1 83 ? -19.906 -3.357 4.617 1 57.75 83 GLY A CA 1
ATOM 636 C C . GLY A 1 83 ? -18.609 -3.441 5.406 1 57.75 83 GLY A C 1
ATOM 637 O O . GLY A 1 83 ? -17.625 -2.811 5.047 1 57.75 83 GLY A O 1
ATOM 638 N N . ASN A 1 84 ? -18.828 -3.975 6.57 1 60.84 84 ASN A N 1
ATOM 639 C CA . ASN A 1 84 ? -17.703 -4.172 7.473 1 60.84 84 ASN A CA 1
ATOM 640 C C . ASN A 1 84 ? -16.688 -5.164 6.902 1 60.84 84 ASN A C 1
ATOM 642 O O . ASN A 1 84 ? -17.062 -6.125 6.23 1 60.84 84 ASN A O 1
ATOM 646 N N . LEU A 1 85 ? -15.461 -4.832 6.922 1 65.5 85 LEU A N 1
ATOM 647 C CA . LEU A 1 85 ? -14.398 -5.652 6.359 1 65.5 85 LEU A CA 1
ATOM 648 C C . LEU A 1 85 ? -13.867 -6.641 7.395 1 65.5 85 LEU A C 1
ATOM 650 O O . LEU A 1 85 ? -12.773 -7.184 7.234 1 65.5 85 LEU A O 1
ATOM 654 N N . LEU A 1 86 ? -14.68 -6.898 8.492 1 71.94 86 LEU A N 1
ATOM 655 C CA . LEU A 1 86 ? -14.297 -7.949 9.43 1 71.94 86 LEU A CA 1
ATOM 656 C C . LEU A 1 86 ? -14.781 -9.312 8.953 1 71.94 86 LEU A C 1
ATOM 658 O O . LEU A 1 86 ? -15.914 -9.438 8.477 1 71.94 86 LEU A O 1
ATOM 662 N N . PRO A 1 87 ? -13.883 -10.258 9.109 1 78.31 87 PRO A N 1
ATOM 663 C CA . PRO A 1 87 ? -14.273 -11.57 8.586 1 78.31 87 PRO A CA 1
ATOM 664 C C . PRO A 1 87 ? -15.398 -12.211 9.398 1 78.31 87 PRO A C 1
ATOM 666 O O . PRO A 1 87 ? -15.383 -12.164 10.625 1 78.31 87 PRO A O 1
ATOM 669 N N . ARG A 1 88 ? -16.391 -12.711 8.82 1 80.5 88 ARG A N 1
ATOM 670 C CA . ARG A 1 88 ? -17.484 -13.461 9.438 1 80.5 88 ARG A CA 1
ATOM 671 C C . ARG A 1 88 ? -17.016 -14.812 9.945 1 80.5 88 ARG A C 1
ATOM 673 O O . ARG A 1 88 ? -17.469 -15.289 10.984 1 80.5 88 ARG A O 1
ATOM 680 N N . HIS A 1 89 ? -16.094 -15.398 9.258 1 90.88 89 HIS A N 1
ATOM 681 C CA . HIS A 1 89 ? -15.5 -16.688 9.617 1 90.88 89 HIS A CA 1
ATOM 682 C C . HIS A 1 89 ? -13.992 -16.562 9.836 1 90.88 89 HIS A C 1
ATOM 684 O O . HIS A 1 89 ? -13.211 -16.922 8.961 1 90.88 89 HIS A O 1
ATOM 690 N N . PRO A 1 90 ? -13.617 -16.203 11.023 1 89.75 90 PRO A N 1
ATOM 691 C CA . PRO A 1 90 ? -12.211 -15.883 11.266 1 89.75 90 PRO A CA 1
ATOM 692 C C . PRO A 1 90 ? -11.297 -17.094 11.156 1 89.75 90 PRO A C 1
ATOM 694 O O . PRO A 1 90 ? -10.148 -16.969 10.719 1 89.75 90 PRO A O 1
ATOM 697 N N . TRP A 1 91 ? -11.742 -18.25 11.516 1 92.06 91 TRP A N 1
ATOM 698 C CA . TRP A 1 91 ? -10.891 -19.438 11.484 1 92.06 91 TRP A CA 1
ATOM 699 C C . TRP A 1 91 ? -10.609 -19.875 10.055 1 92.06 91 TRP A C 1
ATOM 701 O O . TRP A 1 91 ? -9.469 -20.203 9.711 1 92.06 91 TRP A O 1
ATOM 711 N N . TRP A 1 92 ? -11.602 -19.859 9.188 1 92.69 92 TRP A N 1
ATOM 712 C CA . TRP A 1 92 ? -11.406 -20.172 7.777 1 92.69 92 TRP A CA 1
ATOM 713 C C . TRP A 1 92 ? -10.547 -19.125 7.09 1 92.69 92 TRP A C 1
ATOM 715 O O . TRP A 1 92 ? -9.719 -19.453 6.238 1 92.69 92 TRP A O 1
ATOM 725 N N . MET A 1 93 ? -10.758 -17.953 7.52 1 92.81 93 MET A N 1
ATOM 726 C CA . MET A 1 93 ? -9.961 -16.875 6.953 1 92.81 93 MET A CA 1
ATOM 727 C C . MET A 1 93 ? -8.492 -17.016 7.344 1 92.81 93 MET A C 1
ATOM 729 O O . MET A 1 93 ? -7.602 -16.797 6.523 1 92.81 93 MET A O 1
ATOM 733 N N . ALA A 1 94 ? -8.32 -17.375 8.578 1 94.62 94 ALA A N 1
ATOM 734 C CA . ALA A 1 94 ? -6.953 -17.594 9.047 1 94.62 94 ALA A CA 1
ATOM 735 C C . ALA A 1 94 ? -6.285 -18.719 8.266 1 94.62 94 ALA A C 1
ATOM 737 O O . ALA A 1 94 ? -5.121 -18.609 7.871 1 94.62 94 ALA A O 1
ATOM 738 N N . LEU A 1 95 ? -6.996 -19.75 8.023 1 94.88 95 LEU A N 1
ATOM 739 C CA . LEU A 1 95 ? -6.469 -20.875 7.254 1 94.88 95 LEU A CA 1
ATOM 740 C C . LEU A 1 95 ? -6.117 -20.453 5.836 1 94.88 95 LEU A C 1
ATOM 742 O O . LEU A 1 95 ? -5.047 -20.781 5.328 1 94.88 95 LEU A O 1
ATOM 746 N N . ARG A 1 96 ? -6.98 -19.734 5.234 1 93.25 96 ARG A N 1
ATOM 747 C CA . ARG A 1 96 ? -6.719 -19.234 3.885 1 93.25 96 ARG A CA 1
ATOM 748 C C . ARG A 1 96 ? -5.492 -18.328 3.861 1 93.25 96 ARG A C 1
ATOM 750 O O . ARG A 1 96 ? -4.668 -18.422 2.947 1 93.25 96 ARG A O 1
ATOM 757 N N . THR A 1 97 ? -5.457 -17.531 4.84 1 94.81 97 THR A N 1
ATOM 758 C CA . THR A 1 97 ? -4.352 -16.578 4.922 1 94.81 97 THR A CA 1
ATOM 759 C C . THR A 1 97 ? -3.021 -17.312 5.059 1 94.81 97 THR A C 1
ATOM 761 O O . THR A 1 97 ? -2.076 -17.047 4.316 1 94.81 97 THR A O 1
ATOM 764 N N . VAL A 1 98 ? -2.963 -18.234 5.922 1 96.81 98 VAL A N 1
ATOM 765 C CA . VAL A 1 98 ? -1.737 -18.984 6.137 1 96.81 98 VAL A CA 1
ATOM 766 C C . VAL A 1 98 ? -1.406 -19.797 4.887 1 96.81 98 VAL A C 1
ATOM 768 O O . VAL A 1 98 ? -0.252 -19.844 4.453 1 96.81 98 VAL A O 1
ATOM 771 N N . ALA A 1 99 ? -2.371 -20.422 4.367 1 96.56 99 ALA A N 1
ATOM 772 C CA . ALA A 1 99 ? -2.189 -21.203 3.148 1 96.56 99 ALA A CA 1
ATOM 773 C C . ALA A 1 99 ? -1.699 -20.328 2 1 96.56 99 ALA A C 1
ATOM 775 O O . ALA A 1 99 ? -0.817 -20.734 1.238 1 96.56 99 ALA A O 1
ATOM 776 N N . SER A 1 100 ? -2.238 -19.172 1.901 1 95.44 100 SER A N 1
ATOM 777 C CA . SER A 1 100 ? -1.868 -18.266 0.831 1 95.44 100 SER A CA 1
ATOM 778 C C . SER A 1 100 ? -0.431 -17.781 0.992 1 95.44 100 SER A C 1
ATOM 780 O O . SER A 1 100 ? 0.306 -17.656 0.01 1 95.44 100 SER A O 1
ATOM 782 N N . VAL A 1 101 ? -0.092 -17.484 2.164 1 96.06 101 VAL A N 1
ATOM 783 C CA . VAL A 1 101 ? 1.272 -17.031 2.43 1 96.06 101 VAL A CA 1
ATOM 784 C C . VAL A 1 101 ? 2.254 -18.156 2.107 1 96.06 101 VAL A C 1
ATOM 786 O O . VAL A 1 101 ? 3.271 -17.938 1.446 1 96.06 101 VAL A O 1
ATOM 789 N N . ALA A 1 102 ? 1.92 -19.312 2.588 1 96.88 102 ALA A N 1
ATOM 790 C CA . ALA A 1 102 ? 2.76 -20.469 2.303 1 96.88 102 ALA A CA 1
ATOM 791 C C . ALA A 1 102 ? 2.873 -20.719 0.799 1 96.88 102 ALA A C 1
ATOM 793 O O . ALA A 1 102 ? 3.947 -21.047 0.298 1 96.88 102 ALA A O 1
ATOM 794 N N . THR A 1 103 ? 1.813 -20.531 0.143 1 96.69 103 THR A N 1
ATOM 795 C CA . THR A 1 103 ? 1.793 -20.719 -1.304 1 96.69 103 THR A CA 1
ATOM 796 C C . THR A 1 103 ? 2.707 -19.703 -1.99 1 96.69 103 THR A C 1
ATOM 798 O O . THR A 1 103 ? 3.521 -20.078 -2.838 1 96.69 103 THR A O 1
ATOM 801 N N . ALA A 1 104 ? 2.607 -18.5 -1.615 1 95.12 104 ALA A N 1
ATOM 802 C CA . ALA A 1 104 ? 3.367 -17.438 -2.264 1 95.12 104 ALA A CA 1
ATOM 803 C C . ALA A 1 104 ? 4.867 -17.672 -2.127 1 95.12 104 ALA A C 1
ATOM 805 O O . ALA A 1 104 ? 5.59 -17.719 -3.125 1 95.12 104 ALA A O 1
ATOM 806 N N . VAL A 1 105 ? 5.34 -17.922 -0.948 1 96.25 105 VAL A N 1
ATOM 807 C CA . VAL A 1 105 ? 6.773 -18.062 -0.702 1 96.25 105 VAL A CA 1
ATOM 808 C C . VAL A 1 105 ? 7.289 -19.344 -1.354 1 96.25 105 VAL A C 1
ATOM 810 O O . VAL A 1 105 ? 8.359 -19.344 -1.973 1 96.25 105 VAL A O 1
ATOM 813 N N . SER A 1 106 ? 6.543 -20.375 -1.224 1 97.5 106 SER A N 1
ATOM 814 C CA . SER A 1 106 ? 6.984 -21.641 -1.771 1 97.5 106 SER A CA 1
ATOM 815 C C . SER A 1 106 ? 6.941 -21.641 -3.295 1 97.5 106 SER A C 1
ATOM 817 O O . SER A 1 106 ? 7.852 -22.156 -3.947 1 97.5 106 SER A O 1
ATOM 819 N N . ALA A 1 107 ? 5.934 -21.062 -3.832 1 96.69 107 ALA A N 1
ATOM 820 C CA . ALA A 1 107 ? 5.848 -20.984 -5.289 1 96.69 107 ALA A CA 1
ATOM 821 C C . ALA A 1 107 ? 6.973 -20.141 -5.859 1 96.69 107 ALA A C 1
ATOM 823 O O . ALA A 1 107 ? 7.625 -20.516 -6.832 1 96.69 107 ALA A O 1
ATOM 824 N N . PHE A 1 108 ? 7.168 -18.969 -5.266 1 96.44 108 PHE A N 1
ATOM 825 C CA . PHE A 1 108 ? 8.242 -18.094 -5.73 1 96.44 108 PHE A CA 1
ATOM 826 C C . PHE A 1 108 ? 9.594 -18.812 -5.637 1 96.44 108 PHE A C 1
ATOM 828 O O . PHE A 1 108 ? 10.406 -18.719 -6.562 1 96.44 108 PHE A O 1
ATOM 835 N N . TYR A 1 109 ? 9.789 -19.531 -4.57 1 96 109 TYR A N 1
ATOM 836 C CA . TYR A 1 109 ? 11.039 -20.281 -4.426 1 96 109 TYR A CA 1
ATOM 837 C C . TYR A 1 109 ? 11.164 -21.344 -5.5 1 96 109 TYR A C 1
ATOM 839 O O . TYR A 1 109 ? 12.219 -21.484 -6.133 1 96 109 TYR A O 1
ATOM 847 N N . ALA A 1 110 ? 10.141 -22.062 -5.715 1 96.06 110 ALA A N 1
ATOM 848 C CA . ALA A 1 110 ? 10.164 -23.125 -6.719 1 96.06 110 ALA A CA 1
ATOM 849 C C . ALA A 1 110 ? 10.5 -22.562 -8.102 1 96.06 110 ALA A C 1
ATOM 851 O O . ALA A 1 110 ? 11.312 -23.141 -8.828 1 96.06 110 ALA A O 1
ATOM 852 N N . PHE A 1 111 ? 9.938 -21.438 -8.445 1 95 111 PHE A N 1
ATOM 853 C CA . PHE A 1 111 ? 10.156 -20.828 -9.75 1 95 111 PHE A CA 1
ATOM 854 C C . PHE A 1 111 ? 11.602 -20.359 -9.906 1 95 111 PHE A C 1
ATOM 856 O O . PHE A 1 111 ? 12.117 -20.281 -11.016 1 95 111 PHE A O 1
ATOM 863 N N . THR A 1 112 ? 12.25 -20.062 -8.75 1 93.62 112 THR A N 1
ATOM 864 C CA . THR A 1 112 ? 13.617 -19.578 -8.828 1 93.62 112 THR A CA 1
ATOM 865 C C . THR A 1 112 ? 14.602 -20.719 -9.008 1 93.62 112 THR A C 1
ATOM 867 O O . THR A 1 112 ? 15.68 -20.547 -9.578 1 93.62 112 THR A O 1
ATOM 870 N N . VAL A 1 113 ? 14.281 -21.969 -8.609 1 93.69 113 VAL A N 1
ATOM 871 C CA . VAL A 1 113 ? 15.305 -23 -8.555 1 93.69 113 VAL A CA 1
ATOM 872 C C . VAL A 1 113 ? 14.969 -24.109 -9.555 1 93.69 113 VAL A C 1
ATOM 874 O O . VAL A 1 113 ? 15.852 -24.875 -9.969 1 93.69 113 VAL A O 1
ATOM 877 N N . LEU A 1 114 ? 13.742 -24.25 -9.914 1 92.88 114 LEU A N 1
ATOM 878 C CA . LEU A 1 114 ? 13.328 -25.297 -10.844 1 92.88 114 LEU A CA 1
ATOM 879 C C . LEU A 1 114 ? 13.031 -24.703 -12.219 1 92.88 114 LEU A C 1
ATOM 881 O O . LEU A 1 114 ? 12.734 -23.516 -12.344 1 92.88 114 LEU A O 1
ATOM 885 N N . PRO A 1 115 ? 13.125 -25.594 -13.242 1 93.56 115 PRO A N 1
ATOM 886 C CA . PRO A 1 115 ? 12.633 -25.156 -14.547 1 93.56 115 PRO A CA 1
ATOM 887 C C . PRO A 1 115 ? 11.156 -24.766 -14.523 1 93.56 115 PRO A C 1
ATOM 889 O O . PRO A 1 115 ? 10.359 -25.391 -13.828 1 93.56 115 PRO A O 1
ATOM 892 N N . LEU A 1 116 ? 10.836 -23.75 -15.305 1 94.69 116 LEU A N 1
ATOM 893 C CA . LEU A 1 116 ? 9.484 -23.203 -15.312 1 94.69 116 LEU A CA 1
ATOM 894 C C . LEU A 1 116 ? 8.453 -24.281 -15.578 1 94.69 116 LEU A C 1
ATOM 896 O O . LEU A 1 116 ? 7.469 -24.406 -14.844 1 94.69 116 LEU A O 1
ATOM 900 N N . ALA A 1 117 ? 8.672 -25.062 -16.609 1 92.94 117 ALA A N 1
ATOM 901 C CA . ALA A 1 117 ? 7.715 -26.078 -17.031 1 92.94 117 ALA A CA 1
ATOM 902 C C . ALA A 1 117 ? 7.512 -27.125 -15.938 1 92.94 117 ALA A C 1
ATOM 904 O O . ALA A 1 117 ? 6.391 -27.594 -15.719 1 92.94 117 ALA A O 1
ATOM 905 N N . GLN A 1 118 ? 8.539 -27.469 -15.32 1 93.12 118 GLN A N 1
ATOM 906 C CA . GLN A 1 118 ? 8.453 -28.453 -14.258 1 93.12 118 GLN A CA 1
ATOM 907 C C . GLN A 1 118 ? 7.668 -27.922 -13.062 1 93.12 118 GLN A C 1
ATOM 909 O O . GLN A 1 118 ? 6.875 -28.641 -12.461 1 93.12 118 GLN A O 1
ATOM 914 N N . THR A 1 119 ? 7.93 -26.703 -12.695 1 95 119 THR A N 1
ATOM 915 C CA . THR A 1 119 ? 7.195 -26.078 -11.602 1 95 119 THR A CA 1
ATOM 916 C C . THR A 1 119 ? 5.695 -26.062 -11.898 1 95 119 THR A C 1
ATOM 918 O O . THR A 1 119 ? 4.891 -26.453 -11.047 1 95 119 THR A O 1
ATOM 921 N N . TYR A 1 120 ? 5.336 -25.703 -13.078 1 95.31 120 TYR A N 1
ATOM 922 C CA . TYR A 1 120 ? 3.924 -25.656 -13.438 1 95.31 120 TYR A CA 1
ATOM 923 C C . TYR A 1 120 ? 3.309 -27.062 -13.391 1 95.31 120 TYR A C 1
ATOM 925 O O . TYR A 1 120 ? 2.178 -27.219 -12.93 1 95.31 120 TYR A O 1
ATOM 933 N N . ALA A 1 121 ? 4.023 -28 -13.914 1 93.88 121 ALA A N 1
ATOM 934 C CA . ALA A 1 121 ? 3.514 -29.375 -13.922 1 93.88 121 ALA A CA 1
ATOM 935 C C . ALA A 1 121 ? 3.121 -29.812 -12.523 1 93.88 121 ALA A C 1
ATOM 937 O O . ALA A 1 121 ? 2.082 -30.453 -12.336 1 93.88 121 ALA A O 1
ATOM 938 N N . ILE A 1 122 ? 3.945 -29.453 -11.586 1 94.19 122 ILE A N 1
ATOM 939 C CA . ILE A 1 122 ? 3.67 -29.828 -10.203 1 94.19 122 ILE A CA 1
ATOM 940 C C . ILE A 1 122 ? 2.5 -29.016 -9.672 1 94.19 122 ILE A C 1
ATOM 942 O O . ILE A 1 122 ? 1.613 -29.547 -9 1 94.19 122 ILE A O 1
ATOM 946 N N . LEU A 1 123 ? 2.471 -27.766 -9.953 1 94.69 123 LEU A N 1
ATOM 947 C CA . LEU A 1 123 ? 1.405 -26.891 -9.492 1 94.69 123 LEU A CA 1
ATOM 948 C C . LEU A 1 123 ? 0.059 -27.312 -10.07 1 94.69 123 LEU A C 1
ATOM 950 O O . LEU A 1 123 ? -0.986 -27.078 -9.461 1 94.69 123 LEU A O 1
ATOM 954 N N . PHE A 1 124 ? 0.044 -28.016 -11.195 1 94.19 124 PHE A N 1
ATOM 955 C CA . PHE A 1 124 ? -1.182 -28.484 -11.844 1 94.19 124 PHE A CA 1
ATOM 956 C C . PHE A 1 124 ? -1.828 -29.594 -11.031 1 94.19 124 PHE A C 1
ATOM 958 O O . PHE A 1 124 ? -2.949 -30.016 -11.328 1 94.19 124 PHE A O 1
ATOM 965 N N . ALA A 1 125 ? -1.183 -29.969 -10.008 1 93.31 125 ALA A N 1
ATOM 966 C CA . ALA A 1 125 ? -1.776 -30.938 -9.086 1 93.31 125 ALA A CA 1
ATOM 967 C C . ALA A 1 125 ? -2.871 -30.281 -8.242 1 93.31 125 ALA A C 1
ATOM 969 O O . ALA A 1 125 ? -3.672 -30.984 -7.613 1 93.31 125 ALA A O 1
ATOM 970 N N . SER A 1 126 ? -2.896 -28.984 -8.25 1 92.06 126 SER A N 1
ATOM 971 C CA . SER A 1 126 ? -3.789 -28.25 -7.363 1 92.06 126 SER A CA 1
ATOM 972 C C . SER A 1 126 ? -5.246 -28.625 -7.605 1 92.06 126 SER A C 1
ATOM 974 O O . SER A 1 126 ? -5.984 -28.906 -6.664 1 92.06 126 SER A O 1
ATOM 976 N N . PRO A 1 127 ? -5.711 -28.672 -8.852 1 87.62 127 PRO A N 1
ATOM 977 C CA . PRO A 1 127 ? -7.109 -29.047 -9.062 1 87.62 127 PRO A CA 1
ATOM 978 C C . PRO A 1 127 ? -7.434 -30.438 -8.531 1 87.62 127 PRO A C 1
ATOM 980 O O . PRO A 1 127 ? -8.547 -30.672 -8.062 1 87.62 127 PRO A O 1
ATOM 983 N N . LEU A 1 128 ? -6.547 -31.344 -8.641 1 90.69 128 LEU A N 1
ATOM 984 C CA . LEU A 1 128 ? -6.719 -32.688 -8.117 1 90.69 128 LEU A CA 1
ATOM 985 C C . LEU A 1 128 ? -6.836 -32.656 -6.594 1 90.69 128 LEU A C 1
ATOM 987 O O . LEU A 1 128 ? -7.695 -33.344 -6.023 1 90.69 128 LEU A O 1
ATOM 991 N N . LEU A 1 129 ? -6 -31.891 -6.012 1 92.5 129 LEU A N 1
ATOM 992 C CA . LEU A 1 129 ? -6 -31.781 -4.555 1 92.5 129 LEU A CA 1
ATOM 993 C C . LEU A 1 129 ? -7.27 -31.094 -4.066 1 92.5 129 LEU A C 1
ATOM 995 O O . LEU A 1 129 ? -7.793 -31.438 -3.002 1 92.5 129 LEU A O 1
ATOM 999 N N . ILE A 1 130 ? -7.688 -30.141 -4.77 1 89.12 130 ILE A N 1
ATOM 1000 C CA . ILE A 1 130 ? -8.938 -29.469 -4.441 1 89.12 130 ILE A CA 1
ATOM 1001 C C . ILE A 1 130 ? -10.078 -30.484 -4.418 1 89.12 130 ILE A C 1
ATOM 1003 O O . ILE A 1 130 ? -10.93 -30.453 -3.527 1 89.12 130 ILE A O 1
ATOM 1007 N N . THR A 1 131 ? -10.117 -31.359 -5.406 1 86.38 131 THR A N 1
ATOM 1008 C CA . THR A 1 131 ? -11.141 -32.406 -5.473 1 86.38 131 THR A CA 1
ATOM 1009 C C . THR A 1 131 ? -11.109 -33.25 -4.223 1 86.38 131 THR A C 1
ATOM 1011 O O . THR A 1 131 ? -12.156 -33.594 -3.662 1 86.38 131 THR A O 1
ATOM 1014 N N . ILE A 1 132 ? -9.953 -33.562 -3.773 1 90.81 132 ILE A N 1
ATOM 1015 C CA . ILE A 1 132 ? -9.797 -34.375 -2.568 1 90.81 132 ILE A CA 1
ATOM 1016 C C . ILE A 1 132 ? -10.297 -33.594 -1.355 1 90.81 132 ILE A C 1
ATOM 1018 O O . ILE A 1 132 ? -11.039 -34.125 -0.525 1 90.81 132 ILE A O 1
ATOM 1022 N N . LEU A 1 133 ? -9.938 -32.344 -1.242 1 91 133 LEU A N 1
ATOM 1023 C CA . LEU A 1 133 ? -10.25 -31.531 -0.085 1 91 133 LEU A CA 1
ATOM 1024 C C . LEU A 1 133 ? -11.734 -31.172 -0.059 1 91 133 LEU A C 1
ATOM 1026 O O . LEU A 1 133 ? -12.273 -30.812 0.99 1 91 133 LEU A O 1
ATOM 1030 N N . ALA A 1 134 ? -12.383 -31.266 -1.158 1 87.19 134 ALA A N 1
ATOM 1031 C CA . ALA A 1 134 ? -13.797 -30.922 -1.239 1 87.19 134 ALA A CA 1
ATOM 1032 C C . ALA A 1 134 ? -14.641 -31.922 -0.454 1 87.19 134 ALA A C 1
ATOM 1034 O O . ALA A 1 134 ? -15.734 -31.594 0.017 1 87.19 134 ALA A O 1
ATOM 1035 N N . ILE A 1 135 ? -14.125 -33.062 -0.294 1 87.56 135 ILE A N 1
ATOM 1036 C CA . ILE A 1 135 ? -14.859 -34.094 0.396 1 87.56 135 ILE A CA 1
ATOM 1037 C C . ILE A 1 135 ? -14.984 -33.75 1.879 1 87.56 135 ILE A C 1
ATOM 1039 O O . ILE A 1 135 ? -16.094 -33.531 2.379 1 87.56 135 ILE A O 1
ATOM 1043 N N . PRO A 1 136 ? -13.945 -33.625 2.562 1 89.12 136 PRO A N 1
ATOM 1044 C CA . PRO A 1 136 ? -14.086 -33.344 3.994 1 89.12 136 PRO A CA 1
ATOM 1045 C C . PRO A 1 136 ? -14.547 -31.906 4.277 1 89.12 136 PRO A C 1
ATOM 1047 O O . PRO A 1 136 ? -15.234 -31.672 5.277 1 89.12 136 PRO A O 1
ATOM 1050 N N . VAL A 1 137 ? -14.281 -30.969 3.463 1 87.81 137 VAL A N 1
ATOM 1051 C CA . VAL A 1 137 ? -14.531 -29.562 3.764 1 87.81 137 VAL A CA 1
ATOM 1052 C C . VAL A 1 137 ? -15.938 -29.172 3.309 1 87.81 137 VAL A C 1
ATOM 1054 O O . VAL A 1 137 ? -16.656 -28.453 4.012 1 87.81 137 VAL A O 1
ATOM 1057 N N . LEU A 1 138 ? -16.328 -29.656 2.238 1 84.94 138 LEU A N 1
ATOM 1058 C CA . LEU A 1 138 ? -17.625 -29.266 1.681 1 84.94 138 LEU A CA 1
ATOM 1059 C C . LEU A 1 138 ? -18.641 -30.391 1.83 1 84.94 138 LEU A C 1
ATOM 1061 O O . LEU A 1 138 ? -19.844 -30.188 1.638 1 84.94 138 LEU A O 1
ATOM 1065 N N . GLY A 1 139 ? -18.172 -31.516 2.098 1 84.62 139 GLY A N 1
ATOM 1066 C CA . GLY A 1 139 ? -19.078 -32.656 2.234 1 84.62 139 GLY A CA 1
ATOM 1067 C C . GLY A 1 139 ? -19.531 -33.219 0.903 1 84.62 139 GLY A C 1
ATOM 1068 O O . GLY A 1 139 ? -20.625 -33.781 0.807 1 84.62 139 GLY A O 1
ATOM 1069 N N . GLU A 1 140 ? -18.734 -33 -0.04 1 81.31 140 GLU A N 1
ATOM 1070 C CA . GLU A 1 140 ? -19.094 -33.5 -1.37 1 81.31 140 GLU A CA 1
ATOM 1071 C C . GLU A 1 140 ? -18.797 -34.969 -1.511 1 81.31 140 GLU A C 1
ATOM 1073 O O . GLU A 1 140 ? -17.891 -35.5 -0.855 1 81.31 140 GLU A O 1
ATOM 1078 N N . GLN A 1 141 ? -19.641 -35.688 -2.264 1 81.62 141 GLN A N 1
ATOM 1079 C CA . GLN A 1 141 ? -19.391 -37.094 -2.539 1 81.62 141 GLN A CA 1
ATOM 1080 C C . GLN A 1 141 ? -18.672 -37.281 -3.869 1 81.62 141 GLN A C 1
ATOM 1082 O O . GLN A 1 141 ? -19.125 -36.781 -4.902 1 81.62 141 GLN A O 1
ATOM 1087 N N . VAL A 1 142 ? -17.516 -37.875 -3.76 1 79.38 142 VAL A N 1
ATOM 1088 C CA . VAL A 1 142 ? -16.734 -38.125 -4.961 1 79.38 142 VAL A CA 1
ATOM 1089 C C . VAL A 1 142 ? -16.953 -39.594 -5.398 1 79.38 142 VAL A C 1
ATOM 1091 O O . VAL A 1 142 ? -16.766 -40.5 -4.602 1 79.38 142 VAL A O 1
ATOM 1094 N N . ARG A 1 143 ? -17.391 -39.656 -6.574 1 83.81 143 ARG A N 1
ATOM 1095 C CA . ARG A 1 143 ? -17.656 -40.969 -7.129 1 83.81 143 ARG A CA 1
ATOM 1096 C C . ARG A 1 143 ? -16.359 -41.656 -7.543 1 83.81 143 ARG A C 1
ATOM 1098 O O . ARG A 1 143 ? -15.297 -41.031 -7.543 1 83.81 143 ARG A O 1
ATOM 1105 N N . LEU A 1 144 ? -16.516 -42.906 -7.906 1 87.06 144 LEU A N 1
ATOM 1106 C CA . LEU A 1 144 ? -15.375 -43.781 -8.188 1 87.06 144 LEU A CA 1
ATOM 1107 C C . LEU A 1 144 ? -14.578 -43.25 -9.375 1 87.06 144 LEU A C 1
ATOM 1109 O O . LEU A 1 144 ? -13.344 -43.281 -9.359 1 87.06 144 LEU A O 1
ATOM 1113 N N . ARG A 1 145 ? -15.219 -42.688 -10.359 1 85.88 145 ARG A N 1
ATOM 1114 C CA . ARG A 1 145 ? -14.539 -42.219 -11.562 1 85.88 145 ARG A CA 1
ATOM 1115 C C . ARG A 1 145 ? -13.656 -41.031 -11.242 1 85.88 145 ARG A C 1
ATOM 1117 O O . ARG A 1 145 ? -12.547 -40.906 -11.766 1 85.88 145 ARG A O 1
ATOM 1124 N N . ARG A 1 146 ? -14.156 -40.25 -10.398 1 86.75 146 ARG A N 1
ATOM 1125 C CA . ARG A 1 146 ? -13.367 -39.094 -10.016 1 86.75 146 ARG A CA 1
ATOM 1126 C C . ARG A 1 146 ? -12.164 -39.469 -9.164 1 86.75 146 ARG A C 1
ATOM 1128 O O . ARG A 1 146 ? -11.086 -38.906 -9.297 1 86.75 146 ARG A O 1
ATOM 1135 N N . TRP A 1 147 ? -12.352 -40.469 -8.383 1 90 147 TRP A N 1
ATOM 1136 C CA . TRP A 1 147 ? -11.242 -40.969 -7.59 1 90 147 TRP A CA 1
ATOM 1137 C C . TRP A 1 147 ? -10.148 -41.562 -8.484 1 90 147 TRP A C 1
ATOM 1139 O O . TRP A 1 147 ? -8.961 -41.344 -8.242 1 90 147 TRP A O 1
ATOM 1149 N N . LEU A 1 148 ? -10.578 -42.188 -9.43 1 92.31 148 LEU A N 1
ATOM 1150 C CA . LEU A 1 148 ? -9.609 -42.75 -10.359 1 92.31 148 LEU A CA 1
ATOM 1151 C C . LEU A 1 148 ? -8.836 -41.656 -11.078 1 92.31 148 LEU A C 1
ATOM 1153 O O . LEU A 1 148 ? -7.621 -41.75 -11.258 1 92.31 148 LEU A O 1
ATOM 1157 N N . ALA A 1 149 ? -9.531 -40.656 -11.516 1 91.19 149 ALA A N 1
ATOM 1158 C CA . ALA A 1 149 ? -8.883 -39.531 -12.172 1 91.19 149 ALA A CA 1
ATOM 1159 C C . ALA A 1 149 ? -7.867 -38.844 -11.25 1 91.19 149 ALA A C 1
ATOM 1161 O O . ALA A 1 149 ? -6.773 -38.5 -11.68 1 91.19 149 ALA A O 1
ATOM 1162 N N . VAL A 1 150 ? -8.211 -38.75 -9.992 1 92.88 150 VAL A N 1
ATOM 1163 C CA . VAL A 1 150 ? -7.328 -38.125 -9.008 1 92.88 150 VAL A CA 1
ATOM 1164 C C . VAL A 1 150 ? -6.082 -39 -8.812 1 92.88 150 VAL A C 1
ATOM 1166 O O . VAL A 1 150 ? -4.961 -38.469 -8.812 1 92.88 150 VAL A O 1
ATOM 1169 N N . ILE A 1 151 ? -6.266 -40.25 -8.695 1 94.56 151 ILE A N 1
ATOM 1170 C CA . ILE A 1 151 ? -5.152 -41.156 -8.469 1 94.56 151 ILE A CA 1
ATOM 1171 C C . ILE A 1 151 ? -4.223 -41.156 -9.68 1 94.56 151 ILE A C 1
ATOM 1173 O O . ILE A 1 151 ? -3 -41.094 -9.531 1 94.56 151 ILE A O 1
ATOM 1177 N N . VAL A 1 152 ? -4.805 -41.219 -10.82 1 94.62 152 VAL A N 1
ATOM 1178 C CA . VAL A 1 152 ? -4.02 -41.156 -12.047 1 94.62 152 VAL A CA 1
ATOM 1179 C C . VAL A 1 152 ? -3.266 -39.844 -12.133 1 94.62 152 VAL A C 1
ATOM 1181 O O . VAL A 1 152 ? -2.08 -39.812 -12.477 1 94.62 152 VAL A O 1
ATOM 1184 N N . GLY A 1 153 ? -3.932 -38.812 -11.852 1 94 153 GLY A N 1
ATOM 1185 C CA . GLY A 1 153 ? -3.291 -37.5 -11.875 1 94 153 GLY A CA 1
ATOM 1186 C C . GLY A 1 153 ? -2.129 -37.406 -10.906 1 94 153 GLY A C 1
ATOM 1187 O O . GLY A 1 153 ? -1.067 -36.875 -11.258 1 94 153 GLY A O 1
ATOM 1188 N N . LEU A 1 154 ? -2.287 -37.875 -9.695 1 94.75 154 LEU A N 1
ATOM 1189 C CA . LEU A 1 154 ? -1.239 -37.812 -8.68 1 94.75 154 LEU A CA 1
ATOM 1190 C C . LEU A 1 154 ? -0.055 -38.688 -9.078 1 94.75 154 LEU A C 1
ATOM 1192 O O . LEU A 1 154 ? 1.09 -38.375 -8.734 1 94.75 154 LEU A O 1
ATOM 1196 N N . SER A 1 155 ? -0.356 -39.75 -9.797 1 95.38 155 SER A N 1
ATOM 1197 C CA . SER A 1 155 ? 0.733 -40.531 -10.352 1 95.38 155 SER A CA 1
ATOM 1198 C C . SER A 1 155 ? 1.56 -39.75 -11.352 1 95.38 155 SER A C 1
ATOM 1200 O O . SER A 1 155 ? 2.77 -39.938 -11.469 1 95.38 155 SER A O 1
ATOM 1202 N N . GLY A 1 156 ? 0.856 -38.844 -12.109 1 94.44 156 GLY A N 1
ATOM 1203 C CA . GLY A 1 156 ? 1.566 -37.969 -13.008 1 94.44 156 GLY A CA 1
ATOM 1204 C C . GLY A 1 156 ? 2.559 -37.062 -12.289 1 94.44 156 GLY A C 1
ATOM 1205 O O . GLY A 1 156 ? 3.643 -36.781 -12.805 1 94.44 156 GLY A O 1
ATOM 1206 N N . VAL A 1 157 ? 2.211 -36.625 -11.094 1 92.81 157 VAL A N 1
ATOM 1207 C CA . VAL A 1 157 ? 3.102 -35.812 -10.289 1 92.81 157 VAL A CA 1
ATOM 1208 C C . VAL A 1 157 ? 4.367 -36.594 -9.945 1 92.81 157 VAL A C 1
ATOM 1210 O O . VAL A 1 157 ? 5.473 -36.062 -9.984 1 92.81 157 VAL A O 1
ATOM 1213 N N . ILE A 1 158 ? 4.219 -37.844 -9.641 1 91.75 158 ILE A N 1
ATOM 1214 C CA . ILE A 1 158 ? 5.348 -38.719 -9.312 1 91.75 158 ILE A CA 1
ATOM 1215 C C . ILE A 1 158 ? 6.25 -38.875 -10.539 1 91.75 158 ILE A C 1
ATOM 1217 O O . ILE A 1 158 ? 7.477 -38.906 -10.414 1 91.75 158 ILE A O 1
ATOM 1221 N N . VAL A 1 159 ? 5.633 -38.969 -11.68 1 92.69 159 VAL A N 1
ATOM 1222 C CA . VAL A 1 159 ? 6.391 -39.094 -12.922 1 92.69 159 VAL A CA 1
ATOM 1223 C C . VAL A 1 159 ? 7.23 -37.844 -13.133 1 92.69 159 VAL A C 1
ATOM 1225 O O . VAL A 1 159 ? 8.383 -37.938 -13.562 1 92.69 159 VAL A O 1
ATOM 1228 N N . VAL A 1 160 ? 6.688 -36.719 -12.836 1 90.75 160 VAL A N 1
ATOM 1229 C CA . VAL A 1 160 ? 7.398 -35.469 -12.992 1 90.75 160 VAL A CA 1
ATOM 1230 C C . VAL A 1 160 ? 8.555 -35.375 -12 1 90.75 160 VAL A C 1
ATOM 1232 O O . VAL A 1 160 ? 9.656 -34.969 -12.352 1 90.75 160 VAL A O 1
ATOM 1235 N N . LEU A 1 161 ? 8.367 -35.812 -10.758 1 87.31 161 LEU A N 1
ATOM 1236 C CA . LEU A 1 161 ? 9.344 -35.688 -9.68 1 87.31 161 LEU A CA 1
ATOM 1237 C C . LEU A 1 161 ? 10.453 -36.719 -9.836 1 87.31 161 LEU A C 1
ATOM 1239 O O . LEU A 1 161 ? 11.586 -36.5 -9.406 1 87.31 161 LEU A O 1
ATOM 1243 N N . ARG A 1 162 ? 10.117 -37.844 -10.492 1 84.31 162 ARG A N 1
ATOM 1244 C CA . ARG A 1 162 ? 11.031 -38.969 -10.688 1 84.31 162 ARG A CA 1
ATOM 1245 C C . ARG A 1 162 ? 11.844 -39.219 -9.43 1 84.31 162 ARG A C 1
ATOM 1247 O O . ARG A 1 162 ? 13.078 -39.25 -9.469 1 84.31 162 ARG A O 1
ATOM 1254 N N . PRO A 1 163 ? 11.055 -39.531 -8.367 1 76.25 163 PRO A N 1
ATOM 1255 C CA . PRO A 1 163 ? 11.836 -39.812 -7.164 1 76.25 163 PRO A CA 1
ATOM 1256 C C . PRO A 1 163 ? 12.812 -40.969 -7.348 1 76.25 163 PRO A C 1
ATOM 1258 O O . PRO A 1 163 ? 12.445 -42.031 -7.883 1 76.25 163 PRO A O 1
ATOM 1261 N N . GLY A 1 164 ? 14.141 -40.812 -7.055 1 68.56 164 GLY A N 1
ATOM 1262 C CA . GLY A 1 164 ? 15.141 -41.844 -7.238 1 68.56 164 GLY A CA 1
ATOM 1263 C C . GLY A 1 164 ? 16.062 -41.594 -8.406 1 68.56 164 GLY A C 1
ATOM 1264 O O . GLY A 1 164 ? 17.281 -41.812 -8.312 1 68.56 164 GLY A O 1
ATOM 1265 N N . ALA A 1 165 ? 15.461 -41.188 -9.492 1 70.19 165 ALA A N 1
ATOM 1266 C CA . ALA A 1 165 ? 16.25 -40.906 -10.688 1 70.19 165 ALA A CA 1
ATOM 1267 C C . ALA A 1 165 ? 16.906 -39.531 -10.602 1 70.19 165 ALA A C 1
ATOM 1269 O O . ALA A 1 165 ? 18 -39.344 -11.117 1 70.19 165 ALA A O 1
ATOM 1270 N N . THR A 1 166 ? 16.172 -38.719 -10.047 1 73 166 THR A N 1
ATOM 1271 C CA . THR A 1 166 ? 16.672 -37.344 -9.898 1 73 166 THR A CA 1
ATOM 1272 C C . THR A 1 166 ? 16.656 -36.906 -8.438 1 73 166 THR A C 1
ATOM 1274 O O . THR A 1 166 ? 15.828 -37.406 -7.652 1 73 166 THR A O 1
ATOM 1277 N N . ASP A 1 167 ? 17.625 -36.219 -8.016 1 77.31 167 ASP A N 1
ATOM 1278 C CA . ASP A 1 167 ? 17.672 -35.719 -6.648 1 77.31 167 ASP A CA 1
ATOM 1279 C C . ASP A 1 167 ? 16.531 -34.75 -6.375 1 77.31 167 ASP A C 1
ATOM 1281 O O . ASP A 1 167 ? 16.344 -33.75 -7.105 1 77.31 167 ASP A O 1
ATOM 1285 N N . LEU A 1 168 ? 15.695 -35.25 -5.508 1 83.31 168 LEU A N 1
ATOM 1286 C CA . LEU A 1 168 ? 14.641 -34.344 -5.039 1 83.31 168 LEU A CA 1
ATOM 1287 C C . LEU A 1 168 ? 15.234 -33.156 -4.273 1 83.31 168 LEU A C 1
ATOM 1289 O O . LEU A 1 168 ? 16.031 -33.344 -3.35 1 83.31 168 LEU A O 1
ATOM 1293 N N . THR A 1 169 ? 14.945 -32.031 -4.797 1 87.81 169 THR A N 1
ATOM 1294 C CA . THR A 1 169 ? 15.492 -30.812 -4.191 1 87.81 169 THR A CA 1
ATOM 1295 C C . THR A 1 169 ? 14.414 -30.078 -3.404 1 87.81 169 THR A C 1
ATOM 1297 O O . THR A 1 169 ? 13.25 -30.469 -3.416 1 87.81 169 THR A O 1
ATOM 1300 N N . LEU A 1 170 ? 14.883 -29.094 -2.672 1 91.19 170 LEU A N 1
ATOM 1301 C CA . LEU A 1 170 ? 13.969 -28.219 -1.926 1 91.19 170 LEU A CA 1
ATOM 1302 C C . LEU A 1 170 ? 13 -27.516 -2.865 1 91.19 170 LEU A C 1
ATOM 1304 O O . LEU A 1 170 ? 11.891 -27.156 -2.461 1 91.19 170 LEU A O 1
ATOM 1308 N N . GLY A 1 171 ? 13.375 -27.438 -4.055 1 93.69 171 GLY A N 1
ATOM 1309 C CA . GLY A 1 171 ? 12.5 -26.828 -5.051 1 93.69 171 GLY A CA 1
ATOM 1310 C C . GLY A 1 171 ? 11.242 -27.656 -5.309 1 93.69 171 GLY A C 1
ATOM 1311 O O . GLY A 1 171 ? 10.148 -27.094 -5.414 1 93.69 171 GLY A O 1
ATOM 1312 N N . HIS A 1 172 ? 11.422 -28.938 -5.395 1 93.94 172 HIS A N 1
ATOM 1313 C CA . HIS A 1 172 ? 10.289 -29.828 -5.621 1 93.94 172 HIS A CA 1
ATOM 1314 C C . HIS A 1 172 ? 9.336 -29.828 -4.434 1 93.94 172 HIS A C 1
ATOM 1316 O O . HIS A 1 172 ? 8.117 -29.766 -4.617 1 93.94 172 HIS A O 1
ATOM 1322 N N . ALA A 1 173 ? 9.938 -29.828 -3.277 1 94.81 173 ALA A N 1
ATOM 1323 C CA . ALA A 1 173 ? 9.125 -29.75 -2.068 1 94.81 173 ALA A CA 1
ATOM 1324 C C . ALA A 1 173 ? 8.359 -28.438 -2.004 1 94.81 173 ALA A C 1
ATOM 1326 O O . ALA A 1 173 ? 7.199 -28.406 -1.587 1 94.81 173 ALA A O 1
ATOM 1327 N N . ALA A 1 174 ? 9 -27.422 -2.4 1 96.75 174 ALA A N 1
ATOM 1328 C CA . ALA A 1 174 ? 8.375 -26.109 -2.404 1 96.75 174 ALA A CA 1
ATOM 1329 C C . ALA A 1 174 ? 7.215 -26.047 -3.393 1 96.75 174 ALA A C 1
ATOM 1331 O O . ALA A 1 174 ? 6.152 -25.5 -3.08 1 96.75 174 ALA A O 1
ATOM 1332 N N . ALA A 1 175 ? 7.395 -26.594 -4.512 1 96.38 175 ALA A N 1
ATOM 1333 C CA . ALA A 1 175 ? 6.328 -26.625 -5.508 1 96.38 175 ALA A CA 1
ATOM 1334 C C . ALA A 1 175 ? 5.125 -27.422 -4.996 1 96.38 175 ALA A C 1
ATOM 1336 O O . ALA A 1 175 ? 3.979 -27 -5.188 1 96.38 175 ALA A O 1
ATOM 1337 N N . MET A 1 176 ? 5.453 -28.5 -4.375 1 96 176 MET A N 1
ATOM 1338 C CA . MET A 1 176 ? 4.379 -29.312 -3.812 1 96 176 MET A CA 1
ATOM 1339 C C . MET A 1 176 ? 3.65 -28.562 -2.703 1 96 176 MET A C 1
ATOM 1341 O O . MET A 1 176 ? 2.422 -28.609 -2.625 1 96 176 MET A O 1
ATOM 1345 N N . THR A 1 177 ? 4.383 -27.953 -1.857 1 97.19 177 THR A N 1
ATOM 1346 C CA . THR A 1 177 ? 3.793 -27.141 -0.799 1 97.19 177 THR A CA 1
ATOM 1347 C C . THR A 1 177 ? 2.902 -26.047 -1.387 1 97.19 177 THR A C 1
ATOM 1349 O O . THR A 1 177 ? 1.821 -25.766 -0.863 1 97.19 177 THR A O 1
ATOM 1352 N N . ALA A 1 178 ? 3.35 -25.469 -2.406 1 97.5 178 ALA A N 1
ATOM 1353 C CA . ALA A 1 178 ? 2.566 -24.438 -3.082 1 97.5 178 ALA A CA 1
ATOM 1354 C C . ALA A 1 178 ? 1.267 -25 -3.637 1 97.5 178 ALA A C 1
ATOM 1356 O O . ALA A 1 178 ? 0.213 -24.375 -3.551 1 97.5 178 ALA A O 1
ATOM 1357 N N . ALA A 1 179 ? 1.346 -26.188 -4.203 1 95.88 179 ALA A N 1
ATOM 1358 C CA . ALA A 1 179 ? 0.147 -26.828 -4.73 1 95.88 179 ALA A CA 1
ATOM 1359 C C . ALA A 1 179 ? -0.855 -27.125 -3.615 1 95.88 179 ALA A C 1
ATOM 1361 O O . ALA A 1 179 ? -2.051 -26.859 -3.766 1 95.88 179 ALA A O 1
ATOM 1362 N N . ILE A 1 180 ? -0.353 -27.578 -2.549 1 96.69 180 ILE A N 1
ATOM 1363 C CA . ILE A 1 180 ? -1.201 -27.875 -1.4 1 96.69 180 ILE A CA 1
ATOM 1364 C C . ILE A 1 180 ? -1.787 -26.594 -0.838 1 96.69 180 ILE A C 1
ATOM 1366 O O . ILE A 1 180 ? -2.988 -26.5 -0.577 1 96.69 180 ILE A O 1
ATOM 1370 N N . GLY A 1 181 ? -0.928 -25.625 -0.618 1 96.69 181 GLY A N 1
ATOM 1371 C CA . GLY A 1 181 ? -1.382 -24.344 -0.097 1 96.69 181 GLY A CA 1
ATOM 1372 C C . GLY A 1 181 ? -2.424 -23.688 -0.976 1 96.69 181 GLY A C 1
ATOM 1373 O O . GLY A 1 181 ? -3.43 -23.172 -0.477 1 96.69 181 GLY A O 1
ATOM 1374 N N . SER A 1 182 ? -2.158 -23.703 -2.209 1 95.12 182 SER A N 1
ATOM 1375 C CA . SER A 1 182 ? -3.098 -23.094 -3.148 1 95.12 182 SER A CA 1
ATOM 1376 C C . SER A 1 182 ? -4.434 -23.828 -3.145 1 95.12 182 SER A C 1
ATOM 1378 O O . SER A 1 182 ? -5.492 -23.203 -3.262 1 95.12 182 SER A O 1
ATOM 1380 N N . SER A 1 183 ? -4.367 -25.125 -3.088 1 94.44 183 SER A N 1
ATOM 1381 C CA . SER A 1 183 ? -5.594 -25.906 -3.029 1 94.44 183 SER A CA 1
ATOM 1382 C C . SER A 1 183 ? -6.383 -25.609 -1.759 1 94.44 183 SER A C 1
ATOM 1384 O O . SER A 1 183 ? -7.609 -25.469 -1.8 1 94.44 183 SER A O 1
ATOM 1386 N N . LEU A 1 184 ? -5.703 -25.5 -0.683 1 94.56 184 LEU A N 1
ATOM 1387 C CA . LEU A 1 184 ? -6.344 -25.156 0.585 1 94.56 184 LEU A CA 1
ATOM 1388 C C . LEU A 1 184 ? -6.977 -23.781 0.525 1 94.56 184 LEU A C 1
ATOM 1390 O O . LEU A 1 184 ? -8.125 -23.594 0.947 1 94.56 184 LEU A O 1
ATOM 1394 N N . ALA A 1 185 ? -6.246 -22.859 0.049 1 92.56 185 ALA A N 1
ATOM 1395 C CA . ALA A 1 185 ? -6.773 -21.5 -0.082 1 92.56 185 ALA A CA 1
ATOM 1396 C C . ALA A 1 185 ? -8.008 -21.484 -0.978 1 92.56 185 ALA A C 1
ATOM 1398 O O . ALA A 1 185 ? -8.977 -20.781 -0.687 1 92.56 185 ALA A O 1
ATOM 1399 N N . SER A 1 186 ? -7.941 -22.234 -1.985 1 89.62 186 SER A N 1
ATOM 1400 C CA . SER A 1 186 ? -9.039 -22.266 -2.947 1 89.62 186 SER A CA 1
ATOM 1401 C C . SER A 1 186 ? -10.281 -22.922 -2.348 1 89.62 186 SER A C 1
ATOM 1403 O O . SER A 1 186 ? -11.398 -22.469 -2.57 1 89.62 186 SER A O 1
ATOM 1405 N N . ILE A 1 187 ? -10.148 -23.953 -1.649 1 89.69 187 ILE A N 1
ATOM 1406 C CA . ILE A 1 187 ? -11.297 -24.672 -1.095 1 89.69 187 ILE A CA 1
ATOM 1407 C C . ILE A 1 187 ? -11.969 -23.812 -0.028 1 89.69 187 ILE A C 1
ATOM 1409 O O . ILE A 1 187 ? -13.195 -23.844 0.134 1 89.69 187 ILE A O 1
ATOM 1413 N N . VAL A 1 188 ? -11.203 -23.016 0.706 1 90.5 188 VAL A N 1
ATOM 1414 C CA . VAL A 1 188 ? -11.773 -22.109 1.699 1 90.5 188 VAL A CA 1
ATOM 1415 C C . VAL A 1 188 ? -12.641 -21.047 1.007 1 90.5 188 VAL A C 1
ATOM 1417 O O . VAL A 1 188 ? -13.703 -20.688 1.507 1 90.5 188 VAL A O 1
ATOM 1420 N N . VAL A 1 189 ? -12.172 -20.609 -0.085 1 85.62 189 VAL A N 1
ATOM 1421 C CA . VAL A 1 189 ? -12.961 -19.641 -0.85 1 85.62 189 VAL A CA 1
ATOM 1422 C C . VAL A 1 189 ? -14.305 -20.266 -1.224 1 85.62 189 VAL A C 1
ATOM 1424 O O . VAL A 1 189 ? -15.336 -19.594 -1.165 1 85.62 189 VAL A O 1
ATOM 1427 N N . ARG A 1 190 ? -14.305 -21.5 -1.525 1 82.31 190 ARG A N 1
ATOM 1428 C CA . ARG A 1 190 ? -15.547 -22.188 -1.874 1 82.31 190 ARG A CA 1
ATOM 1429 C C . ARG A 1 190 ? -16.438 -22.359 -0.65 1 82.31 190 ARG A C 1
ATOM 1431 O O . ARG A 1 190 ? -17.672 -22.281 -0.759 1 82.31 190 ARG A O 1
ATOM 1438 N N . ARG A 1 191 ? -15.828 -22.562 0.393 1 86.5 191 ARG A N 1
ATOM 1439 C CA . ARG A 1 191 ? -16.578 -22.828 1.616 1 86.5 191 ARG A CA 1
ATOM 1440 C C . ARG A 1 191 ? -17.234 -21.562 2.141 1 86.5 191 ARG A C 1
ATOM 1442 O O . ARG A 1 191 ? -18.406 -21.578 2.561 1 86.5 191 ARG A O 1
ATOM 1449 N N . ILE A 1 192 ? -16.516 -20.438 2.088 1 87.19 192 ILE A N 1
ATOM 1450 C CA . ILE A 1 192 ? -17.047 -19.281 2.787 1 87.19 192 ILE A CA 1
ATOM 1451 C C . ILE A 1 192 ? -17.156 -18.094 1.818 1 87.19 192 ILE A C 1
ATOM 1453 O O . ILE A 1 192 ? -17.5 -16.984 2.221 1 87.19 192 ILE A O 1
ATOM 1457 N N . GLY A 1 193 ? -16.844 -18.281 0.583 1 81.19 193 GLY A N 1
ATOM 1458 C CA . GLY A 1 193 ? -16.797 -17.203 -0.396 1 81.19 193 GLY A CA 1
ATOM 1459 C C . GLY A 1 193 ? -18.109 -16.453 -0.534 1 81.19 193 GLY A C 1
ATOM 1460 O O . GLY A 1 193 ? -18.125 -15.25 -0.788 1 81.19 193 GLY A O 1
ATOM 1461 N N . SER A 1 194 ? -19.109 -17.172 -0.287 1 77.06 194 SER A N 1
ATOM 1462 C CA . SER A 1 194 ? -20.422 -16.562 -0.443 1 77.06 194 SER A CA 1
ATOM 1463 C C . SER A 1 194 ? -20.812 -15.75 0.795 1 77.06 194 SER A C 1
ATOM 1465 O O . SER A 1 194 ? -21.688 -14.891 0.733 1 77.06 194 SER A O 1
ATOM 1467 N N . GLU A 1 195 ? -20.172 -16.016 1.791 1 82.44 195 GLU A N 1
ATOM 1468 C CA . GLU A 1 195 ? -20.531 -15.383 3.057 1 82.44 195 GLU A CA 1
ATOM 1469 C C . GLU A 1 195 ? -19.609 -14.219 3.377 1 82.44 195 GLU A C 1
ATOM 1471 O O . GLU A 1 195 ? -19.875 -13.445 4.301 1 82.44 195 GLU A O 1
ATOM 1476 N N . GLU A 1 196 ? -18.562 -14.164 2.637 1 81.25 196 GLU A N 1
ATOM 1477 C CA . GLU A 1 196 ? -17.578 -13.117 2.904 1 81.25 196 GLU A CA 1
ATOM 1478 C C . GLU A 1 196 ? -17.484 -12.141 1.73 1 81.25 196 GLU A C 1
ATOM 1480 O O . GLU A 1 196 ? -17.734 -12.516 0.583 1 81.25 196 GLU A O 1
ATOM 1485 N N . ARG A 1 197 ? -17.141 -10.945 2.047 1 76.75 197 ARG A N 1
ATOM 1486 C CA . ARG A 1 197 ? -16.859 -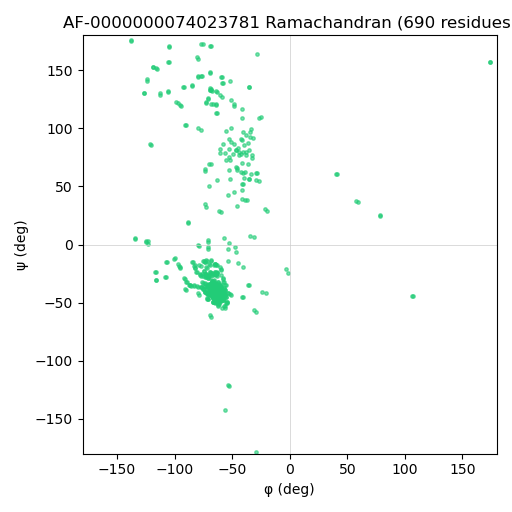9.977 0.989 1 76.75 197 ARG A CA 1
ATOM 1487 C C . ARG A 1 197 ? -15.586 -10.336 0.234 1 76.75 197 ARG A C 1
ATOM 1489 O O . ARG A 1 197 ? -14.57 -10.68 0.846 1 76.75 197 ARG A O 1
ATOM 1496 N N . PRO A 1 198 ? -15.656 -10.289 -1.091 1 76.81 198 PRO A N 1
ATOM 1497 C CA . PRO A 1 198 ? -14.477 -10.648 -1.887 1 76.81 198 PRO A CA 1
ATOM 1498 C C . PRO A 1 198 ? -13.242 -9.844 -1.513 1 76.81 198 PRO A C 1
ATOM 1500 O O . PRO A 1 198 ? -12.125 -10.375 -1.506 1 76.81 198 PRO A O 1
ATOM 1503 N N . ILE A 1 199 ? -13.477 -8.633 -1.174 1 75.94 199 ILE A N 1
ATOM 1504 C CA . ILE A 1 199 ? -12.359 -7.75 -0.882 1 75.94 199 ILE A CA 1
ATOM 1505 C C . ILE A 1 199 ? -11.68 -8.188 0.417 1 75.94 199 ILE A C 1
ATOM 1507 O O . ILE A 1 199 ? -10.461 -8.086 0.552 1 75.94 199 ILE A O 1
ATOM 1511 N N . VAL A 1 200 ? -12.445 -8.609 1.341 1 77.5 200 VAL A N 1
ATOM 1512 C CA . VAL A 1 200 ? -11.891 -9.086 2.604 1 77.5 200 VAL A CA 1
ATOM 1513 C C . VAL A 1 200 ? -11.008 -10.312 2.355 1 77.5 200 VAL A C 1
ATOM 1515 O O . VAL A 1 200 ? -9.938 -10.438 2.943 1 77.5 200 VAL A O 1
ATOM 1518 N N . MET A 1 201 ? -11.422 -11.133 1.482 1 83.12 201 MET A N 1
ATOM 1519 C CA . MET A 1 201 ? -10.695 -12.359 1.172 1 83.12 201 MET A CA 1
ATOM 1520 C C . MET A 1 201 ? -9.383 -12.039 0.465 1 83.12 201 MET A C 1
ATOM 1522 O O . MET A 1 201 ? -8.438 -12.836 0.515 1 83.12 201 MET A O 1
ATOM 1526 N N . LEU A 1 202 ? -9.32 -10.922 -0.143 1 83.38 202 LEU A N 1
ATOM 1527 C CA . LEU A 1 202 ? -8.125 -10.516 -0.868 1 83.38 202 LEU A CA 1
ATOM 1528 C C . LEU A 1 202 ? -7.145 -9.812 0.061 1 83.38 202 LEU A C 1
ATOM 1530 O O . LEU A 1 202 ? -5.934 -10.047 -0.015 1 83.38 202 LEU A O 1
ATOM 1534 N N . LEU A 1 203 ? -7.613 -9.086 0.986 1 87.19 203 LEU A N 1
ATOM 1535 C CA . LEU A 1 203 ? -6.781 -8.172 1.763 1 87.19 203 LEU A CA 1
ATOM 1536 C C . LEU A 1 203 ? -6.078 -8.906 2.898 1 87.19 203 LEU A C 1
ATOM 1538 O O . LEU A 1 203 ? -4.941 -8.578 3.244 1 87.19 203 LEU A O 1
ATOM 1542 N N . TYR A 1 204 ? -6.695 -9.844 3.479 1 89.69 204 TYR A N 1
ATOM 1543 C CA . TYR A 1 204 ? -6.109 -10.508 4.641 1 89.69 204 TYR A CA 1
ATOM 1544 C C . TYR A 1 204 ? -4.816 -11.219 4.266 1 89.69 204 TYR A C 1
ATOM 1546 O O . TYR A 1 204 ? -3.781 -11.016 4.906 1 89.69 204 TYR A O 1
ATOM 1554 N N . PRO A 1 205 ? -4.891 -12.008 3.203 1 92.06 205 PRO A N 1
ATOM 1555 C CA . PRO A 1 205 ? -3.623 -12.625 2.807 1 92.06 205 PRO A CA 1
ATOM 1556 C C . PRO A 1 205 ? -2.562 -11.594 2.422 1 92.06 205 PRO A C 1
ATOM 1558 O O . PRO A 1 205 ? -1.372 -11.805 2.666 1 92.06 205 PRO A O 1
ATOM 1561 N N . MET A 1 206 ? -2.965 -10.531 1.834 1 93.12 206 MET A N 1
ATOM 1562 C CA . MET A 1 206 ? -2.037 -9.477 1.431 1 93.12 206 MET A CA 1
ATOM 1563 C C . MET A 1 206 ? -1.34 -8.875 2.645 1 93.12 206 MET A C 1
ATOM 1565 O O . MET A 1 206 ? -0.115 -8.742 2.658 1 93.12 206 MET A O 1
ATOM 1569 N N . VAL A 1 207 ? -2.107 -8.602 3.662 1 93.31 207 VAL A N 1
ATOM 1570 C CA . VAL A 1 207 ? -1.567 -8 4.879 1 93.31 207 VAL A CA 1
ATOM 1571 C C . VAL A 1 207 ? -0.665 -9 5.594 1 93.31 207 VAL A C 1
ATOM 1573 O O . VAL A 1 207 ? 0.412 -8.641 6.074 1 93.31 207 VAL A O 1
ATOM 1576 N N . ALA A 1 208 ? -1.109 -10.195 5.645 1 94.56 208 ALA A N 1
ATOM 1577 C CA . ALA A 1 208 ? -0.313 -11.234 6.297 1 94.56 208 ALA A CA 1
ATOM 1578 C C . ALA A 1 208 ? 1.027 -11.414 5.59 1 94.56 208 ALA A C 1
ATOM 1580 O O . ALA A 1 208 ? 2.066 -11.555 6.242 1 94.56 208 ALA A O 1
ATOM 1581 N N . ASN A 1 209 ? 0.979 -11.469 4.297 1 95.62 209 ASN A N 1
ATOM 1582 C CA . ASN A 1 209 ? 2.219 -11.562 3.531 1 95.62 209 ASN A CA 1
ATOM 1583 C C . ASN A 1 209 ? 3.145 -10.383 3.818 1 95.62 209 ASN A C 1
ATOM 1585 O O . ASN A 1 209 ? 4.348 -10.57 4.004 1 95.62 209 ASN A O 1
ATOM 1589 N N . PHE A 1 210 ? 2.592 -9.25 3.828 1 95.88 210 PHE A N 1
ATOM 1590 C CA . PHE A 1 210 ? 3.375 -8.047 4.082 1 95.88 210 PHE A CA 1
ATOM 1591 C C . PHE A 1 210 ? 4.086 -8.141 5.426 1 95.88 210 PHE A C 1
ATOM 1593 O O . PHE A 1 210 ? 5.289 -7.891 5.52 1 95.88 210 PHE A O 1
ATOM 1600 N N . VAL A 1 211 ? 3.385 -8.539 6.5 1 95.69 211 VAL A N 1
ATOM 1601 C CA . VAL A 1 211 ? 3.91 -8.57 7.859 1 95.69 211 VAL A CA 1
ATOM 1602 C C . VAL A 1 211 ? 4.934 -9.695 7.996 1 95.69 211 VAL A C 1
ATOM 1604 O O . VAL A 1 211 ? 6.047 -9.477 8.477 1 95.69 211 VAL A O 1
ATOM 1607 N N . LEU A 1 212 ? 4.621 -10.836 7.52 1 95.5 212 LEU A N 1
ATOM 1608 C CA . LEU A 1 212 ? 5.477 -12.008 7.707 1 95.5 212 LEU A CA 1
ATOM 1609 C C . LEU A 1 212 ? 6.734 -11.898 6.852 1 95.5 212 LEU A C 1
ATOM 1611 O O . LEU A 1 212 ? 7.84 -12.18 7.324 1 95.5 212 LEU A O 1
ATOM 1615 N N . MET A 1 213 ? 6.551 -11.555 5.641 1 95.88 213 MET A N 1
ATOM 1616 C CA . MET A 1 213 ? 7.719 -11.383 4.777 1 95.88 213 MET A CA 1
ATOM 1617 C C . MET A 1 213 ? 8.547 -10.18 5.215 1 95.88 213 MET A C 1
ATOM 1619 O O . MET A 1 213 ? 9.766 -10.172 5.078 1 95.88 213 MET A O 1
ATOM 1623 N N . GLY A 1 214 ? 7.859 -9.109 5.648 1 95.44 214 GLY A N 1
ATOM 1624 C CA . GLY A 1 214 ? 8.578 -7.961 6.191 1 95.44 214 GLY A CA 1
ATOM 1625 C C . GLY A 1 214 ? 9.461 -8.312 7.371 1 95.44 214 GLY A C 1
ATOM 1626 O O . GLY A 1 214 ? 10.586 -7.824 7.48 1 95.44 214 GLY A O 1
ATOM 1627 N N . ALA A 1 215 ? 8.992 -9.156 8.227 1 94.5 215 ALA A N 1
ATOM 1628 C CA . ALA A 1 215 ? 9.758 -9.602 9.383 1 94.5 215 ALA A CA 1
ATOM 1629 C C . ALA A 1 215 ? 10.961 -10.445 8.953 1 94.5 215 ALA A C 1
ATOM 1631 O O . ALA A 1 215 ? 12.031 -10.352 9.555 1 94.5 215 ALA A O 1
ATOM 1632 N N . ALA A 1 216 ? 10.805 -11.188 7.879 1 94.62 216 ALA A N 1
ATOM 1633 C CA . ALA A 1 216 ? 11.867 -12.062 7.402 1 94.62 216 ALA A CA 1
ATOM 1634 C C . ALA A 1 216 ? 12.859 -11.305 6.52 1 94.62 216 ALA A C 1
ATOM 1636 O O . ALA A 1 216 ? 13.961 -11.789 6.25 1 94.62 216 ALA A O 1
ATOM 1637 N N . LEU A 1 217 ? 12.43 -10.125 6.105 1 93.06 217 LEU A N 1
ATOM 1638 C CA . LEU A 1 217 ? 13.211 -9.344 5.148 1 93.06 217 LEU A CA 1
ATOM 1639 C C . LEU A 1 217 ? 14.57 -8.977 5.727 1 93.06 217 LEU A C 1
ATOM 1641 O O . LEU A 1 217 ? 15.57 -8.961 5.004 1 93.06 217 LEU A O 1
ATOM 1645 N N . ALA A 1 218 ? 14.727 -8.758 7.016 1 89.44 218 ALA A N 1
ATOM 1646 C CA . ALA A 1 218 ? 15.953 -8.297 7.672 1 89.44 218 ALA A CA 1
ATOM 1647 C C . ALA A 1 218 ? 17.062 -9.336 7.551 1 89.44 218 ALA A C 1
ATOM 1649 O O . ALA A 1 218 ? 18.25 -8.992 7.594 1 89.44 218 ALA A O 1
ATOM 1650 N N . PHE A 1 219 ? 16.719 -10.578 7.219 1 91.25 219 PHE A N 1
ATOM 1651 C CA . PHE A 1 219 ? 17.688 -11.664 7.227 1 91.25 219 PHE A CA 1
ATOM 1652 C C . PHE A 1 219 ? 18.234 -11.906 5.824 1 91.25 219 PHE A C 1
ATOM 1654 O O . PHE A 1 219 ? 19.297 -12.508 5.668 1 91.25 219 PHE A O 1
ATOM 1661 N N . VAL A 1 220 ? 17.578 -11.414 4.855 1 93.69 220 VAL A N 1
ATOM 1662 C CA . VAL A 1 220 ? 17.984 -11.828 3.516 1 93.69 220 VAL A CA 1
ATOM 1663 C C . VAL A 1 220 ? 18.062 -10.617 2.596 1 93.69 220 VAL A C 1
ATOM 1665 O O . VAL A 1 220 ? 18.438 -10.734 1.43 1 93.69 220 VAL A O 1
ATOM 1668 N N . TYR A 1 221 ? 17.891 -9.469 3.021 1 94.38 221 TYR A N 1
ATOM 1669 C CA . TYR A 1 221 ? 17.688 -8.266 2.227 1 94.38 221 TYR A CA 1
ATOM 1670 C C . TYR A 1 221 ? 18.953 -7.883 1.467 1 94.38 221 TYR A C 1
ATOM 1672 O O . TYR A 1 221 ? 20.047 -7.898 2.029 1 94.38 221 TYR A O 1
ATOM 1680 N N . LYS A 1 222 ? 18.766 -7.598 0.21 1 94.19 222 LYS A N 1
ATOM 1681 C CA . LYS A 1 222 ? 19.766 -6.984 -0.661 1 94.19 222 LYS A CA 1
ATOM 1682 C C . LYS A 1 222 ? 19.219 -5.738 -1.345 1 94.19 222 LYS A C 1
ATOM 1684 O O . LYS A 1 222 ? 18.125 -5.773 -1.921 1 94.19 222 LYS A O 1
ATOM 1689 N N . PRO A 1 223 ? 19.969 -4.68 -1.267 1 93.44 223 PRO A N 1
ATOM 1690 C CA . PRO A 1 223 ? 19.484 -3.457 -1.913 1 93.44 223 PRO A CA 1
ATOM 1691 C C . PRO A 1 223 ? 19.234 -3.641 -3.408 1 93.44 223 PRO A C 1
ATOM 1693 O O . PRO A 1 223 ? 20.016 -4.301 -4.094 1 93.44 223 PRO A O 1
ATOM 1696 N N . MET A 1 224 ? 18.172 -3.078 -3.84 1 93.75 224 MET A N 1
ATOM 1697 C CA . MET A 1 224 ? 17.781 -3.246 -5.234 1 93.75 224 MET A CA 1
ATOM 1698 C C . MET A 1 224 ? 18.047 -1.976 -6.031 1 93.75 224 MET A C 1
ATOM 1700 O O . MET A 1 224 ? 17.688 -0.879 -5.605 1 93.75 224 MET A O 1
ATOM 1704 N N . PRO A 1 225 ? 18.688 -2.164 -7.168 1 93.12 225 PRO A N 1
ATOM 1705 C CA . PRO A 1 225 ? 18.75 -1.022 -8.086 1 93.12 225 PRO A CA 1
ATOM 1706 C C . PRO A 1 225 ? 17.391 -0.665 -8.68 1 93.12 225 PRO A C 1
ATOM 1708 O O . PRO A 1 225 ? 16.422 -1.405 -8.5 1 93.12 225 PRO A O 1
ATOM 1711 N N . ILE A 1 226 ? 17.312 0.449 -9.359 1 91.88 226 ILE A N 1
ATOM 1712 C CA . ILE A 1 226 ? 16.047 0.977 -9.844 1 91.88 226 ILE A CA 1
ATOM 1713 C C . ILE A 1 226 ? 15.461 0.021 -10.875 1 91.88 226 ILE A C 1
ATOM 1715 O O . ILE A 1 226 ? 14.234 -0.131 -10.961 1 91.88 226 ILE A O 1
ATOM 1719 N N . GLU A 1 227 ? 16.312 -0.617 -11.625 1 92.75 227 GLU A N 1
ATOM 1720 C CA . GLU A 1 227 ? 15.836 -1.547 -12.648 1 92.75 227 GLU A CA 1
ATOM 1721 C C . GLU A 1 227 ? 15.109 -2.734 -12.016 1 92.75 227 GLU A C 1
ATOM 1723 O O . GLU A 1 227 ? 14.062 -3.162 -12.508 1 92.75 227 GLU A O 1
ATOM 1728 N N . HIS A 1 228 ? 15.68 -3.25 -10.961 1 95 228 HIS A N 1
ATOM 1729 C CA . HIS A 1 228 ? 15.07 -4.395 -10.289 1 95 228 HIS A CA 1
ATOM 1730 C C . HIS A 1 228 ? 13.828 -3.984 -9.508 1 95 228 HIS A C 1
ATOM 1732 O O . HIS A 1 228 ? 12.852 -4.738 -9.445 1 95 228 HIS A O 1
ATOM 1738 N N . LEU A 1 229 ? 13.875 -2.795 -8.984 1 93.69 229 LEU A N 1
ATOM 1739 C CA . LEU A 1 229 ? 12.688 -2.277 -8.312 1 93.69 229 LEU A CA 1
ATOM 1740 C C . LEU A 1 229 ? 11.539 -2.096 -9.305 1 93.69 229 LEU A C 1
ATOM 1742 O O . LEU A 1 229 ? 10.391 -2.398 -8.984 1 93.69 229 LEU A O 1
ATOM 1746 N N . GLY A 1 230 ? 11.867 -1.604 -10.438 1 94 230 GLY A N 1
ATOM 1747 C CA . GLY A 1 230 ? 10.875 -1.475 -11.492 1 94 230 GLY A CA 1
ATOM 1748 C C . GLY A 1 230 ? 10.289 -2.805 -11.93 1 94 230 GLY A C 1
ATOM 1749 O O . GLY A 1 230 ? 9.086 -2.9 -12.195 1 94 230 GLY A O 1
ATOM 1750 N N . LEU A 1 231 ? 11.109 -3.832 -11.992 1 94.81 231 LEU A N 1
ATOM 1751 C CA . LEU A 1 231 ? 10.633 -5.164 -12.352 1 94.81 231 LEU A CA 1
ATOM 1752 C C . LEU A 1 231 ? 9.672 -5.703 -11.297 1 94.81 231 LEU A C 1
ATOM 1754 O O . LEU A 1 231 ? 8.68 -6.363 -11.633 1 94.81 231 LEU A O 1
ATOM 1758 N N . VAL A 1 232 ? 9.992 -5.43 -10.07 1 95.62 232 VAL A N 1
ATOM 1759 C CA . VAL A 1 232 ? 9.102 -5.887 -9.008 1 95.62 232 VAL A CA 1
ATOM 1760 C C . VAL A 1 232 ? 7.77 -5.145 -9.094 1 95.62 232 VAL A C 1
ATOM 1762 O O . VAL A 1 232 ? 6.707 -5.734 -8.883 1 95.62 232 VAL A O 1
ATOM 1765 N N . ALA A 1 233 ? 7.832 -3.877 -9.367 1 95 233 ALA A N 1
ATOM 1766 C CA . ALA A 1 233 ? 6.605 -3.111 -9.57 1 95 233 ALA A CA 1
ATOM 1767 C C . ALA A 1 233 ? 5.785 -3.688 -10.727 1 95 233 ALA A C 1
ATOM 1769 O O . ALA A 1 233 ? 4.559 -3.775 -10.641 1 95 233 ALA A O 1
ATOM 1770 N N . LEU A 1 234 ? 6.473 -4.023 -11.75 1 94.94 234 LEU A N 1
ATOM 1771 C CA . LEU A 1 234 ? 5.809 -4.645 -12.891 1 94.94 234 LEU A CA 1
ATOM 1772 C C . LEU A 1 234 ? 5.172 -5.973 -12.5 1 94.94 234 LEU A C 1
ATOM 1774 O O . LEU A 1 234 ? 4.078 -6.305 -12.961 1 94.94 234 LEU A O 1
ATOM 1778 N N . LEU A 1 235 ? 5.855 -6.711 -11.68 1 95.81 235 LEU A N 1
ATOM 1779 C CA . LEU A 1 235 ? 5.324 -7.957 -11.141 1 95.81 235 LEU A CA 1
ATOM 1780 C C . LEU A 1 235 ? 3.98 -7.727 -10.453 1 95.81 235 LEU A C 1
ATOM 1782 O O . LEU A 1 235 ? 3.016 -8.453 -10.711 1 95.81 235 LEU A O 1
ATOM 1786 N N . ALA A 1 236 ? 4.012 -6.758 -9.617 1 94.69 236 ALA A N 1
ATOM 1787 C CA . ALA A 1 236 ? 2.781 -6.434 -8.906 1 94.69 236 ALA A CA 1
ATOM 1788 C C . ALA A 1 236 ? 1.676 -6.023 -9.875 1 94.69 236 ALA A C 1
ATOM 1790 O O . ALA A 1 236 ? 0.523 -6.434 -9.719 1 94.69 236 ALA A O 1
ATOM 1791 N N . ALA A 1 237 ? 1.993 -5.273 -10.852 1 95.12 237 ALA A N 1
ATOM 1792 C CA . ALA A 1 237 ? 1.021 -4.836 -11.844 1 95.12 237 ALA A CA 1
ATOM 1793 C C . ALA A 1 237 ? 0.475 -6.02 -12.641 1 95.12 237 ALA A C 1
ATOM 1795 O O . ALA A 1 237 ? -0.72 -6.074 -12.938 1 95.12 237 ALA A O 1
ATOM 1796 N N . PHE A 1 238 ? 1.323 -6.922 -12.984 1 96 238 PHE A N 1
ATOM 1797 C CA . PHE A 1 238 ? 0.9 -8.109 -13.719 1 96 238 PHE A CA 1
ATOM 1798 C C . PHE A 1 238 ? -0.026 -8.969 -12.867 1 96 238 PHE A C 1
ATOM 1800 O O . PHE A 1 238 ? -1.04 -9.469 -13.352 1 96 238 PHE A O 1
ATOM 1807 N N . ALA A 1 239 ? 0.397 -9.18 -11.672 1 92.88 239 ALA A N 1
ATOM 1808 C CA . ALA A 1 239 ? -0.453 -9.969 -10.781 1 92.88 239 ALA A CA 1
ATOM 1809 C C . ALA A 1 239 ? -1.841 -9.344 -10.656 1 92.88 239 ALA A C 1
ATOM 1811 O O . ALA A 1 239 ? -2.852 -10.047 -10.711 1 92.88 239 ALA A O 1
ATOM 1812 N N . TRP A 1 240 ? -1.833 -8.078 -10.523 1 89.25 240 TRP A N 1
ATOM 1813 C CA . TRP A 1 240 ? -3.094 -7.352 -10.406 1 89.25 240 TRP A CA 1
ATOM 1814 C C . TRP A 1 240 ? -3.906 -7.465 -11.688 1 89.25 240 TRP A C 1
ATOM 1816 O O . TRP A 1 240 ? -5.102 -7.773 -11.648 1 89.25 240 TRP A O 1
ATOM 1826 N N . THR A 1 241 ? -3.342 -7.242 -12.789 1 92.81 241 THR A N 1
ATOM 1827 C CA . THR A 1 241 ? -4.012 -7.297 -14.086 1 92.81 241 THR A CA 1
ATOM 1828 C C . THR A 1 241 ? -4.535 -8.703 -14.359 1 92.81 241 THR A C 1
ATOM 1830 O O . THR A 1 241 ? -5.688 -8.875 -14.773 1 92.81 241 THR A O 1
ATOM 1833 N N . ALA A 1 242 ? -3.707 -9.664 -14.125 1 93.81 242 ALA A N 1
ATOM 1834 C CA . ALA A 1 242 ? -4.125 -11.047 -14.328 1 93.81 242 ALA A CA 1
ATOM 1835 C C . ALA A 1 242 ? -5.293 -11.406 -13.406 1 93.81 242 ALA A C 1
ATOM 1837 O O . ALA A 1 242 ? -6.238 -12.078 -13.828 1 93.81 242 ALA A O 1
ATOM 1838 N N . GLY A 1 243 ? -5.18 -10.969 -12.18 1 87.75 243 GLY A N 1
ATOM 1839 C CA . GLY A 1 243 ? -6.281 -11.188 -11.25 1 87.75 243 GLY A CA 1
ATOM 1840 C C . GLY A 1 243 ? -7.59 -10.594 -11.734 1 87.75 243 GLY A C 1
ATOM 1841 O O . GLY A 1 243 ? -8.633 -11.258 -11.688 1 87.75 243 GLY A O 1
ATOM 1842 N N . ARG A 1 244 ? -7.562 -9.461 -12.195 1 85.69 244 ARG A N 1
ATOM 1843 C CA . ARG A 1 244 ? -8.758 -8.805 -12.711 1 85.69 244 ARG A CA 1
ATOM 1844 C C . ARG A 1 244 ? -9.289 -9.531 -13.945 1 85.69 244 ARG A C 1
ATOM 1846 O O . ARG A 1 244 ? -10.508 -9.672 -14.109 1 85.69 244 ARG A O 1
ATOM 1853 N N . LEU A 1 245 ? -8.445 -9.945 -14.797 1 91.25 245 LEU A N 1
ATOM 1854 C CA . LEU A 1 245 ? -8.836 -10.664 -16 1 91.25 245 LEU A CA 1
ATOM 1855 C C . LEU A 1 245 ? -9.469 -12.008 -15.656 1 91.25 245 LEU A C 1
ATOM 1857 O O . LEU A 1 245 ? -10.438 -12.43 -16.297 1 91.25 245 LEU A O 1
ATOM 1861 N N . ILE A 1 246 ? -8.93 -12.648 -14.695 1 90 246 ILE A N 1
ATOM 1862 C CA . ILE A 1 246 ? -9.477 -13.938 -14.289 1 90 246 ILE A CA 1
ATOM 1863 C C . ILE A 1 246 ? -10.883 -13.75 -13.719 1 90 246 ILE A C 1
ATOM 1865 O O . ILE A 1 246 ? -11.789 -14.531 -14.008 1 90 246 ILE A O 1
ATOM 1869 N N . ILE A 1 247 ? -11.031 -12.727 -12.922 1 80.38 247 ILE A N 1
ATOM 1870 C CA . ILE A 1 247 ? -12.344 -12.414 -12.367 1 80.38 247 ILE A CA 1
ATOM 1871 C C . ILE A 1 247 ? -13.328 -12.133 -13.508 1 80.38 247 ILE A C 1
ATOM 1873 O O . ILE A 1 247 ? -14.43 -12.688 -13.531 1 80.38 247 ILE A O 1
ATOM 1877 N N . ALA A 1 248 ? -12.953 -11.359 -14.438 1 87 248 ALA A N 1
ATOM 1878 C CA . ALA A 1 248 ? -13.797 -11.055 -15.594 1 87 248 ALA A CA 1
ATOM 1879 C C . ALA A 1 248 ? -14.109 -12.312 -16.391 1 87 248 ALA A C 1
ATOM 1881 O O . ALA A 1 248 ? -15.219 -12.461 -16.906 1 87 248 ALA A O 1
ATOM 1882 N N . ALA A 1 249 ? -13.156 -13.156 -16.484 1 89.44 249 ALA A N 1
ATOM 1883 C CA . ALA A 1 249 ? -13.352 -14.414 -17.203 1 89.44 249 ALA A CA 1
ATOM 1884 C C . ALA A 1 249 ? -14.445 -15.258 -16.547 1 89.44 249 ALA A C 1
ATOM 1886 O O . ALA A 1 249 ? -15.352 -15.75 -17.219 1 89.44 249 ALA A O 1
ATOM 1887 N N . TYR A 1 250 ? -14.43 -15.352 -15.297 1 83.44 250 TYR A N 1
ATOM 1888 C CA . TYR A 1 250 ? -15.383 -16.172 -14.562 1 83.44 250 TYR A CA 1
ATOM 1889 C C . TYR A 1 250 ? -16.75 -15.516 -14.516 1 83.44 250 TYR A C 1
ATOM 1891 O O . TYR A 1 250 ? -17.766 -16.188 -14.289 1 83.44 250 TYR A O 1
ATOM 1899 N N . GLN A 1 251 ? -16.75 -14.18 -14.688 1 81.75 251 GLN A N 1
ATOM 1900 C CA . GLN A 1 251 ? -18.031 -13.484 -14.789 1 81.75 251 GLN A CA 1
ATOM 1901 C C . GLN A 1 251 ? -18.641 -13.656 -16.188 1 81.75 251 GLN A C 1
ATOM 1903 O O . GLN A 1 251 ? -19.859 -13.617 -16.344 1 81.75 251 GLN A O 1
ATOM 1908 N N . ALA A 1 252 ? -17.844 -13.883 -17.125 1 86.75 252 ALA A N 1
ATOM 1909 C CA . ALA A 1 252 ? -18.297 -13.938 -18.516 1 86.75 252 ALA A CA 1
ATOM 1910 C C . ALA A 1 252 ? -18.672 -15.359 -18.922 1 86.75 252 ALA A C 1
ATOM 1912 O O . ALA A 1 252 ? -19.516 -15.562 -19.797 1 86.75 252 ALA A O 1
ATOM 1913 N N . GLY A 1 253 ? -18.016 -16.281 -18.266 1 83.56 253 GLY A N 1
ATOM 1914 C CA . GLY A 1 253 ? -18.234 -17.656 -18.703 1 83.56 253 GLY A CA 1
ATOM 1915 C C . GLY A 1 253 ? -18.375 -18.641 -17.547 1 83.56 253 GLY A C 1
ATOM 1916 O O . GLY A 1 253 ? -18.172 -18.266 -16.391 1 83.56 253 GLY A O 1
ATOM 1917 N N . GLU A 1 254 ? -18.688 -19.906 -17.969 1 80.81 254 GLU A N 1
ATOM 1918 C CA . GLU A 1 254 ? -18.875 -20.969 -17 1 80.81 254 GLU A CA 1
ATOM 1919 C C . GLU A 1 254 ? -17.531 -21.453 -16.453 1 80.81 254 GLU A C 1
ATOM 1921 O O . GLU A 1 254 ? -16.562 -21.562 -17.203 1 80.81 254 GLU A O 1
ATOM 1926 N N . ALA A 1 255 ? -17.484 -21.828 -15.18 1 77.81 255 ALA A N 1
ATOM 1927 C CA . ALA A 1 255 ? -16.266 -22.266 -14.492 1 77.81 255 ALA A CA 1
ATOM 1928 C C . ALA A 1 255 ? -15.633 -23.453 -15.203 1 77.81 255 ALA A C 1
ATOM 1930 O O . ALA A 1 255 ? -14.406 -23.562 -15.297 1 77.81 255 ALA A O 1
ATOM 1931 N N . ALA A 1 256 ? -16.438 -24.344 -15.703 1 77.25 256 ALA A N 1
ATOM 1932 C CA . ALA A 1 256 ? -15.953 -25.562 -16.344 1 77.25 256 ALA A CA 1
ATOM 1933 C C . ALA A 1 256 ? -15.156 -25.25 -17.609 1 77.25 256 ALA A C 1
ATOM 1935 O O . ALA A 1 256 ? -14.273 -26.016 -18 1 77.25 256 ALA A O 1
ATOM 1936 N N . ILE A 1 257 ? -15.477 -24.125 -18.156 1 83.19 257 ILE A N 1
ATOM 1937 C CA . ILE A 1 257 ? -14.797 -23.719 -19.375 1 83.19 257 ILE A CA 1
ATOM 1938 C C . ILE A 1 257 ? -13.539 -22.922 -19.031 1 83.19 257 ILE A C 1
ATOM 1940 O O . ILE A 1 257 ? -12.508 -23.062 -19.688 1 83.19 257 ILE A O 1
ATOM 1944 N N . ILE A 1 258 ? -13.523 -22.188 -17.984 1 87.12 258 ILE A N 1
ATOM 1945 C CA . ILE A 1 258 ? -12.453 -21.25 -17.656 1 87.12 258 ILE A CA 1
ATOM 1946 C C . ILE A 1 258 ? -11.344 -21.984 -16.906 1 87.12 258 ILE A C 1
ATOM 1948 O O . ILE A 1 258 ? -10.164 -21.766 -17.156 1 87.12 258 ILE A O 1
ATOM 1952 N N . ALA A 1 259 ? -11.641 -22.906 -16.094 1 85.88 259 ALA A N 1
ATOM 1953 C CA . ALA A 1 259 ? -10.703 -23.562 -15.203 1 85.88 259 ALA A CA 1
ATOM 1954 C C . ALA A 1 259 ? -9.602 -24.266 -15.992 1 85.88 259 ALA A C 1
ATOM 1956 O O . ALA A 1 259 ? -8.422 -24.141 -15.672 1 85.88 259 ALA A O 1
ATOM 1957 N N . PRO A 1 260 ? -9.961 -24.922 -17.062 1 89.38 260 PRO A N 1
ATOM 1958 C CA . PRO A 1 260 ? -8.93 -25.656 -17.797 1 89.38 260 PRO A CA 1
ATOM 1959 C C . PRO A 1 260 ? -7.945 -24.719 -18.5 1 89.38 260 PRO A C 1
ATOM 1961 O O . PRO A 1 260 ? -6.871 -25.156 -18.938 1 89.38 260 PRO A O 1
ATOM 1964 N N . MET A 1 261 ? -8.32 -23.484 -18.672 1 91.75 261 MET A N 1
ATOM 1965 C CA . MET A 1 261 ? -7.453 -22.547 -19.375 1 91.75 261 MET A CA 1
ATOM 1966 C C . MET A 1 261 ? -6.148 -22.328 -18.625 1 91.75 261 MET A C 1
ATOM 1968 O O . MET A 1 261 ? -5.164 -21.859 -19.188 1 91.75 261 MET A O 1
ATOM 1972 N N . GLN A 1 262 ? -6.133 -22.688 -17.359 1 93.5 262 GLN A N 1
ATOM 1973 C CA . GLN A 1 262 ? -4.918 -22.516 -16.562 1 93.5 262 GLN A CA 1
ATOM 1974 C C . GLN A 1 262 ? -3.797 -23.422 -17.094 1 93.5 262 GLN A C 1
ATOM 1976 O O . GLN A 1 262 ? -2.617 -23.078 -16.953 1 93.5 262 GLN A O 1
ATOM 1981 N N . TYR A 1 263 ? -4.137 -24.531 -17.766 1 93.81 263 TYR A N 1
ATOM 1982 C CA . TYR A 1 263 ? -3.141 -25.484 -18.234 1 93.81 263 TYR A CA 1
ATOM 1983 C C . TYR A 1 263 ? -2.367 -24.922 -19.422 1 93.81 263 TYR A C 1
ATOM 1985 O O . TYR A 1 263 ? -1.296 -25.422 -19.766 1 93.81 263 TYR A O 1
ATOM 1993 N N . SER A 1 264 ? -2.914 -23.828 -19.984 1 94.62 264 SER A N 1
ATOM 1994 C CA . SER A 1 264 ? -2.203 -23.188 -21.094 1 94.62 264 SER A CA 1
ATOM 1995 C C . SER A 1 264 ? -0.871 -22.609 -20.625 1 94.62 264 SER A C 1
ATOM 1997 O O . SER A 1 264 ? 0.013 -22.344 -21.438 1 94.62 264 SER A O 1
ATOM 1999 N N . GLN A 1 265 ? -0.734 -22.469 -19.344 1 95.56 265 GLN A N 1
ATOM 2000 C CA . GLN A 1 265 ? 0.477 -21.875 -18.797 1 95.56 265 GLN A CA 1
ATOM 2001 C C . GLN A 1 265 ? 1.699 -22.734 -19.094 1 95.56 265 GLN A C 1
ATOM 2003 O O . GLN A 1 265 ? 2.822 -22.234 -19.156 1 95.56 265 GLN A O 1
ATOM 2008 N N . ILE A 1 266 ? 1.464 -24.016 -19.297 1 93.69 266 ILE A N 1
ATOM 2009 C CA . ILE A 1 266 ? 2.592 -24.906 -19.562 1 93.69 266 ILE A CA 1
ATOM 2010 C C . ILE A 1 266 ? 3.219 -24.562 -20.922 1 93.69 266 ILE A C 1
ATOM 2012 O O . ILE A 1 266 ? 4.434 -24.672 -21.094 1 93.69 266 ILE A O 1
ATOM 2016 N N . ILE A 1 267 ? 2.393 -24.109 -21.828 1 94 267 ILE A N 1
ATOM 2017 C CA . ILE A 1 267 ? 2.873 -23.703 -23.156 1 94 267 ILE A CA 1
ATOM 2018 C C . ILE A 1 267 ? 3.791 -22.484 -23.016 1 94 267 ILE A C 1
ATOM 2020 O O . ILE A 1 267 ? 4.914 -22.484 -23.516 1 94 267 ILE A O 1
ATOM 2024 N N . TRP A 1 268 ? 3.34 -21.547 -22.297 1 95.44 268 TRP A N 1
ATOM 2025 C CA . TRP A 1 268 ? 4.129 -20.344 -22.078 1 95.44 268 TRP A CA 1
ATOM 2026 C C . TRP A 1 268 ? 5.395 -20.656 -21.297 1 95.44 268 TRP A C 1
ATOM 2028 O O . TRP A 1 268 ? 6.461 -20.094 -21.578 1 95.44 268 TRP A O 1
ATOM 2038 N N . ALA A 1 269 ? 5.246 -21.484 -20.312 1 94.06 269 ALA A N 1
ATOM 2039 C CA . ALA A 1 269 ? 6.395 -21.875 -19.5 1 94.06 269 ALA A CA 1
ATOM 2040 C C . ALA A 1 269 ? 7.477 -22.531 -20.359 1 94.06 269 ALA A C 1
ATOM 2042 O O . ALA A 1 269 ? 8.664 -22.281 -20.156 1 94.06 269 ALA A O 1
ATOM 2043 N N . THR A 1 270 ? 7.047 -23.328 -21.266 1 93.06 270 THR A N 1
ATOM 2044 C CA . THR A 1 270 ? 7.98 -24.016 -22.156 1 93.06 270 THR A CA 1
ATOM 2045 C C . THR A 1 270 ? 8.664 -23.016 -23.094 1 93.06 270 THR A C 1
ATOM 2047 O O . THR A 1 270 ? 9.883 -23.062 -23.281 1 93.06 270 THR A O 1
ATOM 2050 N N . ILE A 1 271 ? 7.902 -22.125 -23.609 1 95.12 271 ILE A N 1
ATOM 2051 C CA . ILE A 1 271 ? 8.422 -21.125 -24.531 1 95.12 271 ILE A CA 1
ATOM 2052 C C . ILE A 1 271 ? 9.406 -20.219 -23.812 1 95.12 271 ILE A C 1
ATOM 2054 O O . ILE A 1 271 ? 10.539 -20.047 -24.25 1 95.12 271 ILE A O 1
ATOM 2058 N N . PHE A 1 272 ? 9.008 -19.688 -22.672 1 96.12 272 PHE A N 1
ATOM 2059 C CA . PHE A 1 272 ? 9.852 -18.75 -21.922 1 96.12 272 PHE A CA 1
ATOM 2060 C C . PHE A 1 272 ? 11.062 -19.469 -21.344 1 96.12 272 PHE A C 1
ATOM 2062 O O . PHE A 1 272 ? 12.164 -18.922 -21.312 1 96.12 272 PHE A O 1
ATOM 2069 N N . GLY A 1 273 ? 10.812 -20.672 -20.859 1 94 273 GLY A N 1
ATOM 2070 C CA . GLY A 1 273 ? 11.922 -21.453 -20.312 1 94 273 GLY A CA 1
ATOM 2071 C C . GLY A 1 273 ? 13.031 -21.688 -21.328 1 94 273 GLY A C 1
ATOM 2072 O O . GLY A 1 273 ? 14.203 -21.516 -21.016 1 94 273 GLY A O 1
ATOM 2073 N N . ALA A 1 274 ? 12.68 -22.031 -22.5 1 93.06 274 ALA A N 1
ATOM 2074 C CA . ALA A 1 274 ? 13.656 -22.297 -23.547 1 93.06 274 ALA A CA 1
ATOM 2075 C C . ALA A 1 274 ? 14.297 -21.016 -24.062 1 93.06 274 ALA A C 1
ATOM 2077 O O . ALA A 1 274 ? 15.516 -20.938 -24.234 1 93.06 274 ALA A O 1
ATOM 2078 N N . TRP A 1 275 ? 13.508 -20.031 -24.219 1 94.62 275 TRP A N 1
ATOM 2079 C CA . TRP A 1 275 ? 13.945 -18.797 -24.844 1 94.62 275 TRP A CA 1
ATOM 2080 C C . TRP A 1 275 ? 14.789 -17.953 -23.891 1 94.62 275 TRP A C 1
ATOM 2082 O O . TRP A 1 275 ? 15.812 -17.406 -24.281 1 94.62 275 TRP A O 1
ATOM 2092 N N . LEU A 1 276 ? 14.492 -17.922 -22.672 1 93 276 LEU A N 1
ATOM 2093 C CA . LEU A 1 276 ? 15.109 -16.984 -21.766 1 93 276 LEU A CA 1
ATOM 2094 C C . LEU A 1 276 ? 16.094 -17.688 -20.828 1 93 276 LEU A C 1
ATOM 2096 O O . LEU A 1 276 ? 17.062 -17.078 -20.359 1 93 276 LEU A O 1
ATOM 2100 N N . PHE A 1 277 ? 15.867 -18.922 -20.547 1 94.38 277 PHE A N 1
ATOM 2101 C CA . PHE A 1 277 ? 16.656 -19.562 -19.5 1 94.38 277 PHE A CA 1
ATOM 2102 C C . PHE A 1 277 ? 17.359 -20.797 -20.047 1 94.38 277 PHE A C 1
ATOM 2104 O O . PHE A 1 277 ? 18 -21.531 -19.297 1 94.38 277 PHE A O 1
ATOM 2111 N N . ASP A 1 278 ? 17.219 -21.078 -21.344 1 92.44 278 ASP A N 1
ATOM 2112 C CA . ASP A 1 278 ? 17.859 -22.234 -21.984 1 92.44 278 ASP A CA 1
ATOM 2113 C C . ASP A 1 278 ? 17.453 -23.531 -21.312 1 92.44 278 ASP A C 1
ATOM 2115 O O . ASP A 1 278 ? 18.297 -24.391 -21.047 1 92.44 278 ASP A O 1
ATOM 2119 N N . GLU A 1 279 ? 16.25 -23.562 -20.938 1 90.75 279 GLU A N 1
ATOM 2120 C CA . GLU A 1 279 ? 15.68 -24.766 -20.312 1 90.75 279 GLU A CA 1
ATOM 2121 C C . GLU A 1 279 ? 15.031 -25.656 -21.359 1 90.75 279 GLU A C 1
ATOM 2123 O O . GLU A 1 279 ? 14.383 -25.172 -22.297 1 90.75 279 GLU A O 1
ATOM 2128 N N . VAL A 1 280 ? 15.352 -26.953 -21.188 1 89 280 VAL A N 1
ATOM 2129 C CA . VAL A 1 280 ? 14.68 -27.938 -22.016 1 89 280 VAL A CA 1
ATOM 2130 C C . VAL A 1 280 ? 13.773 -28.812 -21.156 1 89 280 VAL A C 1
ATOM 2132 O O . VAL A 1 280 ? 14.195 -29.328 -20.125 1 89 280 VAL A O 1
ATOM 2135 N N . ILE A 1 281 ? 12.648 -28.891 -21.625 1 89.25 281 ILE A N 1
ATOM 2136 C CA . ILE A 1 281 ? 11.695 -29.703 -20.875 1 89.25 281 ILE A CA 1
ATOM 2137 C C . ILE A 1 281 ? 12.062 -31.172 -21 1 89.25 281 ILE A C 1
ATOM 2139 O O . ILE A 1 281 ? 12.258 -31.672 -22.109 1 89.25 281 ILE A O 1
ATOM 2143 N N . ASP A 1 282 ? 12.227 -31.859 -19.984 1 89 282 ASP A N 1
ATOM 2144 C CA . ASP A 1 282 ? 12.602 -33.281 -20 1 89 282 ASP A CA 1
ATOM 2145 C C . ASP A 1 282 ? 11.391 -34.156 -20.281 1 89 282 ASP A C 1
ATOM 2147 O O . ASP A 1 282 ? 10.25 -33.75 -20.047 1 89 282 ASP A O 1
ATOM 2151 N N . THR A 1 283 ? 11.602 -35.312 -20.703 1 91.25 283 THR A N 1
ATOM 2152 C CA . THR A 1 283 ? 10.562 -36.25 -21.125 1 91.25 283 THR A CA 1
ATOM 2153 C C . THR A 1 283 ? 9.656 -36.625 -19.969 1 91.25 283 THR A C 1
ATOM 2155 O O . THR A 1 283 ? 8.445 -36.75 -20.125 1 91.25 283 THR A O 1
ATOM 2158 N N . ALA A 1 284 ? 10.227 -36.812 -18.844 1 91.44 284 ALA A N 1
ATOM 2159 C CA . ALA A 1 284 ? 9.438 -37.156 -17.672 1 91.44 284 ALA A CA 1
ATOM 2160 C C . ALA A 1 284 ? 8.43 -36.062 -17.344 1 91.44 284 ALA A C 1
ATOM 2162 O O . ALA A 1 284 ? 7.285 -36.344 -16.984 1 91.44 284 ALA A O 1
ATOM 2163 N N . THR A 1 285 ? 8.891 -34.844 -17.484 1 92.12 285 THR A N 1
ATOM 2164 C CA . THR A 1 285 ? 8.008 -33.719 -17.203 1 92.12 285 THR A CA 1
ATOM 2165 C C . THR A 1 285 ? 6.887 -33.656 -18.234 1 92.12 285 THR A C 1
ATOM 2167 O O . THR A 1 285 ? 5.734 -33.375 -17.891 1 92.12 285 THR A O 1
ATOM 2170 N N . ILE A 1 286 ? 7.145 -33.906 -19.453 1 93.62 286 ILE A N 1
ATOM 2171 C CA . ILE A 1 286 ? 6.137 -33.906 -20.516 1 93.62 286 ILE A CA 1
ATOM 2172 C C . ILE A 1 286 ? 5.094 -35 -20.234 1 93.62 286 ILE A C 1
ATOM 2174 O O . ILE A 1 286 ? 3.891 -34.719 -20.281 1 93.62 286 ILE A O 1
ATOM 2178 N N . ILE A 1 287 ? 5.566 -36.125 -19.984 1 94.31 287 ILE A N 1
ATOM 2179 C CA . ILE A 1 287 ? 4.68 -37.281 -19.734 1 94.31 287 ILE A CA 1
ATOM 2180 C C . ILE A 1 287 ? 3.848 -37 -18.484 1 94.31 287 ILE A C 1
ATOM 2182 O O . ILE A 1 287 ? 2.621 -37.125 -18.5 1 94.31 287 ILE A O 1
ATOM 2186 N N . GLY A 1 288 ? 4.547 -36.656 -17.438 1 93.69 288 GLY A N 1
ATOM 2187 C CA . GLY A 1 288 ? 3.848 -36.375 -16.188 1 93.69 288 GLY A CA 1
ATOM 2188 C C . GLY A 1 288 ? 2.826 -35.281 -16.312 1 93.69 288 GLY A C 1
ATOM 2189 O O . GLY A 1 288 ? 1.692 -35.406 -15.852 1 93.69 288 GLY A O 1
ATOM 2190 N N . ALA A 1 289 ? 3.238 -34.188 -16.922 1 94.38 289 ALA A N 1
ATOM 2191 C CA . ALA A 1 289 ? 2.328 -33.062 -17.109 1 94.38 289 ALA A CA 1
ATOM 2192 C C . ALA A 1 289 ? 1.115 -33.5 -17.938 1 94.38 289 ALA A C 1
ATOM 2194 O O . ALA A 1 289 ? -0.012 -33.062 -17.641 1 94.38 289 ALA A O 1
ATOM 2195 N N . SER A 1 290 ? 1.318 -34.25 -18.969 1 96.12 290 SER A N 1
ATOM 2196 C CA . SER A 1 290 ? 0.22 -34.688 -19.812 1 96.12 290 SER A CA 1
ATOM 2197 C C . SER A 1 290 ? -0.781 -35.531 -19.016 1 96.12 290 SER A C 1
ATOM 2199 O O . SER A 1 290 ? -1.993 -35.375 -19.172 1 96.12 290 SER A O 1
ATOM 2201 N N . ILE A 1 291 ? -0.314 -36.375 -18.188 1 95.31 291 ILE A N 1
ATOM 2202 C CA . ILE A 1 291 ? -1.167 -37.219 -17.359 1 95.31 291 ILE A CA 1
ATOM 2203 C C . ILE A 1 291 ? -1.977 -36.312 -16.406 1 95.31 291 ILE A C 1
ATOM 2205 O O . ILE A 1 291 ? -3.189 -36.5 -16.266 1 95.31 291 ILE A O 1
ATOM 2209 N N . ILE A 1 292 ? -1.322 -35.406 -15.758 1 94.19 292 ILE A N 1
ATOM 2210 C CA . ILE A 1 292 ? -1.963 -34.5 -14.789 1 94.19 292 ILE A CA 1
ATOM 2211 C C . ILE A 1 292 ? -3.053 -33.688 -15.484 1 94.19 292 ILE A C 1
ATOM 2213 O O . ILE A 1 292 ? -4.184 -33.625 -15 1 94.19 292 ILE A O 1
ATOM 2217 N N . ILE A 1 293 ? -2.734 -33.094 -16.625 1 94.31 293 ILE A N 1
ATOM 2218 C CA . ILE A 1 293 ? -3.656 -32.25 -17.359 1 94.31 293 ILE A CA 1
ATOM 2219 C C . ILE A 1 293 ? -4.859 -33.062 -17.828 1 94.31 293 ILE A C 1
ATOM 2221 O O . ILE A 1 293 ? -6.008 -32.625 -17.672 1 94.31 293 ILE A O 1
ATOM 2225 N N . ALA A 1 294 ? -4.613 -34.25 -18.344 1 94.62 294 ALA A N 1
ATOM 2226 C CA . ALA A 1 294 ? -5.703 -35.094 -18.797 1 94.62 294 ALA A CA 1
ATOM 2227 C C . ALA A 1 294 ? -6.637 -35.438 -17.641 1 94.62 294 ALA A C 1
ATOM 2229 O O . ALA A 1 294 ? -7.859 -35.438 -17.797 1 94.62 294 ALA A O 1
ATOM 2230 N N . SER A 1 295 ? -6.031 -35.781 -16.562 1 93.38 295 SER A N 1
ATOM 2231 C CA . SER A 1 295 ? -6.82 -36.125 -15.391 1 93.38 295 SER A CA 1
ATOM 2232 C C . SER A 1 295 ? -7.645 -34.938 -14.914 1 93.38 295 SER A C 1
ATOM 2234 O O . SER A 1 295 ? -8.82 -35.062 -14.586 1 93.38 295 SER A O 1
ATOM 2236 N N . GLY A 1 296 ? -7 -33.781 -14.852 1 88.69 296 GLY A N 1
ATOM 2237 C CA . GLY A 1 296 ? -7.699 -32.562 -14.453 1 88.69 296 GLY A CA 1
ATOM 2238 C C . GLY A 1 296 ? -8.836 -32.219 -15.391 1 88.69 296 GLY A C 1
ATOM 2239 O O . GLY A 1 296 ? -9.914 -31.828 -14.945 1 88.69 296 GLY A O 1
ATOM 2240 N N . LEU A 1 297 ? -8.594 -32.312 -16.656 1 90.06 297 LEU A N 1
ATOM 2241 C CA . LEU A 1 297 ? -9.617 -32 -17.656 1 90.06 297 LEU A CA 1
ATOM 2242 C C . LEU A 1 297 ? -10.789 -32.969 -17.531 1 90.06 297 LEU A C 1
ATOM 2244 O O . LEU A 1 297 ? -11.945 -32.562 -17.688 1 90.06 297 LEU A O 1
ATOM 2248 N N . TYR A 1 298 ? -10.516 -34.219 -17.312 1 88.44 298 TYR A N 1
ATOM 2249 C CA . TYR A 1 298 ? -11.555 -35.219 -17.125 1 88.44 298 TYR A CA 1
ATOM 2250 C C . TYR A 1 298 ? -12.477 -34.844 -15.969 1 88.44 298 TYR A C 1
ATOM 2252 O O . TYR A 1 298 ? -13.695 -34.938 -16.094 1 88.44 298 TYR A O 1
ATOM 2260 N N . ILE A 1 299 ? -11.922 -34.438 -14.906 1 84.75 299 ILE A N 1
ATOM 2261 C CA . ILE A 1 299 ? -12.688 -34.125 -13.711 1 84.75 299 ILE A CA 1
ATOM 2262 C C . ILE A 1 299 ? -13.562 -32.906 -13.977 1 84.75 299 ILE A C 1
ATOM 2264 O O . ILE A 1 299 ? -14.75 -32.906 -13.641 1 84.75 299 ILE A O 1
ATOM 2268 N N . VAL A 1 300 ? -13.008 -31.875 -14.578 1 78.31 300 VAL A N 1
ATOM 2269 C CA . VAL A 1 300 ? -13.719 -30.609 -14.812 1 78.31 300 VAL A CA 1
ATOM 2270 C C . VAL A 1 300 ? -14.859 -30.844 -15.805 1 78.31 300 VAL A C 1
ATOM 2272 O O . VAL A 1 300 ? -15.961 -30.328 -15.617 1 78.31 300 VAL A O 1
ATOM 2275 N N . LEU A 1 301 ? -14.672 -31.641 -16.828 1 77.94 301 LEU A N 1
ATOM 2276 C CA . LEU A 1 301 ? -15.672 -31.859 -17.875 1 77.94 301 LEU A CA 1
ATOM 2277 C C . LEU A 1 301 ? -16.781 -32.781 -17.359 1 77.94 301 LEU A C 1
ATOM 2279 O O . LEU A 1 301 ? -17.938 -32.625 -17.75 1 77.94 301 LEU A O 1
ATOM 2283 N N . ARG A 1 302 ? -16.453 -33.625 -16.547 1 74 302 ARG A N 1
ATOM 2284 C CA . ARG A 1 302 ? -17.469 -34.531 -16.016 1 74 302 ARG A CA 1
ATOM 2285 C C . ARG A 1 302 ? -18.328 -33.844 -14.969 1 74 302 ARG A C 1
ATOM 2287 O O . ARG A 1 302 ? -19.516 -34.156 -14.82 1 74 302 ARG A O 1
ATOM 2294 N N . GLU A 1 303 ? -17.719 -33 -14.195 1 66.38 303 GLU A N 1
ATOM 2295 C CA . GLU A 1 303 ? -18.484 -32.25 -13.203 1 66.38 303 GLU A CA 1
ATOM 2296 C C . GLU A 1 303 ? -19.516 -31.344 -13.875 1 66.38 303 GLU A C 1
ATOM 2298 O O . GLU A 1 303 ? -20.594 -31.109 -13.328 1 66.38 303 GLU A O 1
ATOM 2303 N N . SER A 1 304 ? -19.266 -30.781 -14.992 1 59.75 304 SER A N 1
ATOM 2304 C CA . SER A 1 304 ? -20.203 -29.922 -15.703 1 59.75 304 SER A CA 1
ATOM 2305 C C . SER A 1 304 ? -21.375 -30.703 -16.281 1 59.75 304 SER A C 1
ATOM 2307 O O . SER A 1 304 ? -22.484 -30.188 -16.406 1 59.75 304 SER A O 1
ATOM 2309 N N . ASN A 1 305 ? -21.188 -31.922 -16.781 1 52.94 305 ASN A N 1
ATOM 2310 C CA . ASN A 1 305 ? -22.234 -32.719 -17.406 1 52.94 305 ASN A CA 1
ATOM 2311 C C . ASN A 1 305 ? -23.125 -33.406 -16.344 1 52.94 305 ASN A C 1
ATOM 2313 O O . ASN A 1 305 ? -24.25 -33.812 -16.641 1 52.94 305 ASN A O 1
ATOM 2317 N N . SER A 1 306 ? -22.578 -33.906 -15.344 1 50.44 306 SER A N 1
ATOM 2318 C CA . SER A 1 306 ? -23.406 -34.625 -14.383 1 50.44 306 SER A CA 1
ATOM 2319 C C . SER A 1 306 ? -24.312 -33.688 -13.617 1 50.44 306 SER A C 1
ATOM 2321 O O . SER A 1 306 ? -23.844 -32.781 -12.938 1 50.44 306 SER A O 1
ATOM 2323 N N . GLY A 1 307 ? -25.453 -33 -14.297 1 42.12 307 GLY A N 1
ATOM 2324 C CA . GLY A 1 307 ? -26.547 -32.375 -13.57 1 42.12 307 GLY A CA 1
ATOM 2325 C C . GLY A 1 307 ? -26.453 -32.562 -12.062 1 42.12 307 GLY A C 1
ATOM 2326 O O . GLY A 1 307 ? -27.391 -32.25 -11.336 1 42.12 307 GLY A O 1
ATOM 2327 N N . ALA A 1 308 ? -25.812 -33.438 -11.578 1 39.38 308 ALA A N 1
ATOM 2328 C CA . ALA A 1 308 ? -25.859 -33.969 -10.219 1 39.38 308 ALA A CA 1
ATOM 2329 C C . ALA A 1 308 ? -25.5 -32.906 -9.195 1 39.38 308 ALA A C 1
ATOM 2331 O O . ALA A 1 308 ? -25.828 -33.031 -8.016 1 39.38 308 ALA A O 1
ATOM 2332 N N . SER A 1 309 ? -24.453 -32.125 -9.328 1 38.75 309 SER A N 1
ATOM 2333 C CA . SER A 1 309 ? -24.531 -31.172 -8.211 1 38.75 309 SER A CA 1
ATOM 2334 C C . SER A 1 309 ? -25.641 -30.141 -8.438 1 38.75 309 SER A C 1
ATOM 2336 O O . SER A 1 309 ? -25.406 -29.109 -9.062 1 38.75 309 SER A O 1
ATOM 2338 N N . ALA A 1 310 ? -26.812 -30.359 -9.031 1 35.31 310 ALA A N 1
ATOM 2339 C CA . ALA A 1 310 ? -28.062 -29.609 -9.109 1 35.31 310 ALA A CA 1
ATOM 2340 C C . ALA A 1 310 ? -28.266 -28.766 -7.859 1 35.31 310 ALA A C 1
ATOM 2342 O O . ALA A 1 310 ? -29.125 -27.891 -7.836 1 35.31 310 ALA A O 1
ATOM 2343 N N . THR A 1 311 ? -28.312 -29.344 -6.57 1 35.06 311 THR A N 1
ATOM 2344 C CA . THR A 1 311 ? -28.609 -28.484 -5.43 1 35.06 311 THR A CA 1
ATOM 2345 C C . THR A 1 311 ? -27.672 -27.266 -5.402 1 35.06 311 THR A C 1
ATOM 2347 O O . THR A 1 311 ? -28.125 -26.125 -5.332 1 35.06 311 THR A O 1
ATOM 2350 N N . THR A 1 312 ? -26.844 -27.031 -4.262 1 32.91 312 THR A N 1
ATOM 2351 C CA . THR A 1 312 ? -26.094 -25.797 -4.066 1 32.91 312 THR A CA 1
ATOM 2352 C C . THR A 1 312 ? -24.891 -25.719 -5.004 1 32.91 312 THR A C 1
ATOM 2354 O O . THR A 1 312 ? -23.891 -26.406 -4.785 1 32.91 312 THR A O 1
ATOM 2357 N N . PRO A 1 313 ? -25.125 -25.688 -6.281 1 32.34 313 PRO A N 1
ATOM 2358 C CA . PRO A 1 313 ? -23.922 -25.547 -7.102 1 32.34 313 PRO A CA 1
ATOM 2359 C C . PRO A 1 313 ? -22.859 -24.703 -6.43 1 32.34 313 PRO A C 1
ATOM 2361 O O . PRO A 1 313 ? -23.156 -23.625 -5.914 1 32.34 313 PRO A O 1
ATOM 2364 N N . VAL A 1 314 ? -21.859 -25.359 -5.812 1 31.77 314 VAL A N 1
ATOM 2365 C CA . VAL A 1 314 ? -20.812 -24.625 -5.09 1 31.77 314 VAL A CA 1
ATOM 2366 C C . VAL A 1 314 ? -20.391 -23.406 -5.887 1 31.77 314 VAL A C 1
ATOM 2368 O O . VAL A 1 314 ? -20.031 -22.375 -5.305 1 31.77 314 VAL A O 1
ATOM 2371 N N . LEU A 1 315 ? -20.203 -23.703 -7.223 1 32.22 315 LEU A N 1
ATOM 2372 C CA . LEU A 1 315 ? -19.609 -22.578 -7.953 1 32.22 315 LEU A CA 1
ATOM 2373 C C . LEU A 1 315 ? -20.672 -21.531 -8.266 1 32.22 315 LEU A C 1
ATOM 2375 O O . LEU A 1 315 ? -20.359 -20.5 -8.883 1 32.22 315 LEU A O 1
ATOM 2379 N N . ARG A 1 316 ? -21.938 -21.938 -8.18 1 33.06 316 ARG A N 1
ATOM 2380 C CA . ARG A 1 316 ? -22.922 -20.922 -8.539 1 33.06 316 ARG A CA 1
ATOM 2381 C C . ARG A 1 316 ? -22.984 -19.828 -7.48 1 33.06 316 ARG A C 1
ATOM 2383 O O . ARG A 1 316 ? -24.078 -19.406 -7.09 1 33.06 316 ARG A O 1
ATOM 2390 N N . THR A 1 317 ? -22.125 -19.891 -6.469 1 29.31 317 THR A N 1
ATOM 2391 C CA . THR A 1 317 ? -22.312 -18.641 -5.723 1 29.31 317 THR A CA 1
ATOM 2392 C C . THR A 1 317 ? -22.359 -17.453 -6.664 1 29.31 317 THR A C 1
ATOM 2394 O O . THR A 1 317 ? -21.359 -17.094 -7.281 1 29.31 317 THR A O 1
ATOM 2397 N N . ARG A 1 318 ? -23.438 -17.469 -7.484 1 29.8 318 ARG A N 1
ATOM 2398 C CA . ARG A 1 318 ? -23.766 -16.25 -8.227 1 29.8 318 ARG A CA 1
ATOM 2399 C C . ARG A 1 318 ? -23.516 -15.016 -7.371 1 29.8 318 ARG A C 1
ATOM 2401 O O . ARG A 1 318 ? -24.094 -14.867 -6.289 1 29.8 318 ARG A O 1
ATOM 2408 N N . SER A 1 319 ? -22.375 -14.578 -7.234 1 27.77 319 SER A N 1
ATOM 2409 C CA . SER A 1 319 ? -22.297 -13.188 -6.812 1 27.77 319 SER A CA 1
ATOM 2410 C C . SER A 1 319 ? -23.344 -12.344 -7.535 1 27.77 319 SER A C 1
ATOM 2412 O O . SER A 1 319 ? -23.25 -12.125 -8.742 1 27.77 319 SER A O 1
ATOM 2414 N N . ARG A 1 320 ? -24.641 -12.766 -7.512 1 27.83 320 ARG A N 1
ATOM 2415 C CA . ARG A 1 320 ? -25.609 -11.734 -7.875 1 27.83 320 ARG A CA 1
ATOM 2416 C C . ARG A 1 320 ? -25.125 -10.359 -7.414 1 27.83 320 ARG A C 1
ATOM 2418 O O . ARG A 1 320 ? -24.969 -10.125 -6.215 1 27.83 320 ARG A O 1
ATOM 2425 N N . HIS A 1 321 ? -24.203 -9.875 -8.086 1 27.34 321 HIS A N 1
ATOM 2426 C CA . HIS A 1 321 ? -24 -8.438 -7.992 1 27.34 321 HIS A CA 1
ATOM 2427 C C . HIS A 1 321 ? -25.328 -7.688 -7.973 1 27.34 321 HIS A C 1
ATOM 2429 O O . HIS A 1 321 ? -26.062 -7.688 -8.969 1 27.34 321 HIS A O 1
ATOM 2435 N N . GLU A 1 322 ? -26.25 -7.922 -6.918 1 28.44 322 GLU A N 1
ATOM 2436 C CA . GLU A 1 322 ? -27.266 -6.91 -6.617 1 28.44 322 GLU A CA 1
ATOM 2437 C C . GLU A 1 322 ? -26.781 -5.52 -7.027 1 28.44 322 GLU A C 1
ATOM 2439 O O . GLU A 1 322 ? -25.906 -4.938 -6.379 1 28.44 322 GLU A O 1
ATOM 2444 N N . THR A 1 323 ? -26.406 -5.395 -8.227 1 28.62 323 THR A N 1
ATOM 2445 C CA . THR A 1 323 ? -26.359 -4.004 -8.672 1 28.62 323 THR A CA 1
ATOM 2446 C C . THR A 1 323 ? -27.625 -3.256 -8.266 1 28.62 323 THR A C 1
ATOM 2448 O O . THR A 1 323 ? -28.734 -3.693 -8.57 1 28.62 323 THR A O 1
ATOM 2451 N N . GLY A 1 324 ? -27.719 -2.793 -7.02 1 27.39 324 GLY A N 1
ATOM 2452 C CA . GLY A 1 324 ? -28.703 -1.91 -6.398 1 27.39 324 GLY A CA 1
ATOM 2453 C C . GLY A 1 324 ? -29.469 -1.075 -7.402 1 27.39 324 GLY A C 1
ATOM 2454 O O . GLY A 1 324 ? -30.453 -0.425 -7.047 1 27.39 324 GLY A O 1
ATOM 2455 N N . THR A 1 325 ? -28.766 -0.555 -8.383 1 27.08 325 THR A N 1
ATOM 2456 C CA . THR A 1 325 ? -29.5 0.597 -8.898 1 27.08 325 THR A CA 1
ATOM 2457 C C . THR A 1 325 ? -30.719 0.149 -9.703 1 27.08 325 THR A C 1
ATOM 2459 O O . THR A 1 325 ? -31.453 0.979 -10.25 1 27.08 325 THR A O 1
ATOM 2462 N N . TYR A 1 326 ? -30.719 -1.067 -10.289 1 27.73 326 TYR A N 1
ATOM 2463 C CA . TYR A 1 326 ? -31.75 -1.021 -11.328 1 27.73 326 TYR A CA 1
ATOM 2464 C C . TYR A 1 326 ? -33.125 -1.198 -10.719 1 27.73 326 TYR A C 1
ATOM 2466 O O . TYR A 1 326 ? -33.344 -2.082 -9.891 1 27.73 326 TYR A O 1
ATOM 2474 N N . LEU A 1 327 ? -33.844 -0.086 -10.539 1 27.61 327 LEU A N 1
ATOM 2475 C CA . LEU A 1 327 ? -35.25 0.014 -10.258 1 27.61 327 LEU A CA 1
ATOM 2476 C C . LEU A 1 327 ? -36.062 -1.004 -11.078 1 27.61 327 LEU A C 1
ATOM 2478 O O . LEU A 1 327 ? -35.844 -1.116 -12.289 1 27.61 327 LEU A O 1
ATOM 2482 N N . ARG A 1 328 ? -36.375 -2.092 -10.5 1 32.31 328 ARG A N 1
ATOM 2483 C CA . ARG A 1 328 ? -37.281 -3.084 -11.062 1 32.31 328 ARG A CA 1
ATOM 2484 C C . ARG A 1 328 ? -38.5 -2.416 -11.695 1 32.31 328 ARG A C 1
ATOM 2486 O O . ARG A 1 328 ? -39.219 -1.664 -11.031 1 32.31 328 ARG A O 1
ATOM 2493 N N . ALA A 1 329 ? -38.406 -2.121 -12.93 1 30.94 329 ALA A N 1
ATOM 2494 C CA . ALA A 1 329 ? -39.594 -1.654 -13.68 1 30.94 329 ALA A CA 1
ATOM 2495 C C . ALA A 1 329 ? -40.719 -2.66 -13.602 1 30.94 329 ALA A C 1
ATOM 2497 O O . ALA A 1 329 ? -41.688 -2.559 -14.344 1 30.94 329 ALA A O 1
ATOM 2498 N N . GLY A 1 330 ? -40.5 -3.723 -12.789 1 28.98 330 GLY A N 1
ATOM 2499 C CA . GLY A 1 330 ? -41.531 -4.742 -12.875 1 28.98 330 GLY A CA 1
ATOM 2500 C C . GLY A 1 330 ? -42.906 -4.223 -12.539 1 28.98 330 GLY A C 1
ATOM 2501 O O . GLY A 1 330 ? -43.844 -4.395 -13.312 1 28.98 330 GLY A O 1
ATOM 2502 N N . PRO A 1 331 ? -42.938 -3.617 -11.305 1 30.94 331 PRO A N 1
ATOM 2503 C CA . PRO A 1 331 ? -44.312 -3.398 -10.883 1 30.94 331 PRO A CA 1
ATOM 2504 C C . PRO A 1 331 ? -45.094 -2.492 -11.836 1 30.94 331 PRO A C 1
ATOM 2506 O O . PRO A 1 331 ? -46.312 -2.426 -11.766 1 30.94 331 PRO A O 1
ATOM 2509 N N . LEU A 1 332 ? -44.281 -1.778 -12.609 1 29.66 332 LEU A N 1
ATOM 2510 C CA . LEU A 1 332 ? -45.094 -0.87 -13.414 1 29.66 332 LEU A CA 1
ATOM 2511 C C . LEU A 1 332 ? -45.906 -1.638 -14.453 1 29.66 332 LEU A C 1
ATOM 2513 O O . LEU A 1 332 ? -47 -1.207 -14.836 1 29.66 332 LEU A O 1
ATOM 2517 N N . LEU A 1 333 ? -45.312 -2.754 -14.836 1 30.08 333 LEU A N 1
ATOM 2518 C CA . LEU A 1 333 ? -46.062 -3.375 -15.914 1 30.08 333 LEU A CA 1
ATOM 2519 C C . LEU A 1 333 ? -47.344 -4.008 -15.383 1 30.08 333 LEU A C 1
ATOM 2521 O O . LEU A 1 333 ? -48.281 -4.254 -16.141 1 30.08 333 LEU A O 1
ATOM 2525 N N . ARG A 1 334 ? -47.25 -4.551 -14.164 1 31.62 334 ARG A N 1
ATOM 2526 C CA . ARG A 1 334 ? -48.469 -5.234 -13.727 1 31.62 334 ARG A CA 1
ATOM 2527 C C . ARG A 1 334 ? -49.656 -4.27 -13.648 1 31.62 334 ARG A C 1
ATOM 2529 O O . ARG A 1 334 ? -50.812 -4.695 -13.617 1 31.62 334 ARG A O 1
ATOM 2536 N N . LEU A 1 335 ? -49.188 -2.996 -13.188 1 29.3 335 LEU A N 1
ATOM 2537 C CA . LEU A 1 335 ? -50.344 -2.119 -13.039 1 29.3 335 LEU A CA 1
ATOM 2538 C C . LEU A 1 335 ? -51.062 -1.944 -14.359 1 29.3 335 LEU A C 1
ATOM 2540 O O . LEU A 1 335 ? -52.094 -1.273 -14.422 1 29.3 335 LEU A O 1
ATOM 2544 N N . MET A 1 336 ? -50.219 -2.125 -15.492 1 32.53 336 MET A N 1
ATOM 2545 C CA . MET A 1 336 ? -51.031 -1.939 -16.703 1 32.53 336 MET A CA 1
ATOM 2546 C C . MET A 1 336 ? -52 -3.088 -16.875 1 32.53 336 MET A C 1
ATOM 2548 O O . MET A 1 336 ? -51.594 -4.215 -17.188 1 32.53 336 MET A O 1
ATOM 2552 N N . GLY A 1 337 ? -52.75 -3.4 -15.781 1 27.42 337 GLY A N 1
ATOM 2553 C CA . GLY A 1 337 ? -53.906 -4.23 -15.43 1 27.42 337 GLY A CA 1
ATOM 2554 C C . GLY A 1 337 ? -54.938 -4.32 -16.531 1 27.42 337 GLY A C 1
ATOM 2555 O O . GLY A 1 337 ? -56.094 -4.625 -16.281 1 27.42 337 GLY A O 1
ATOM 2556 N N . ARG A 1 338 ? -54.688 -3.789 -17.781 1 30.98 338 ARG A N 1
ATOM 2557 C CA . ARG A 1 338 ? -55.938 -3.705 -18.531 1 30.98 338 ARG A CA 1
ATOM 2558 C C . ARG A 1 338 ? -56.531 -5.09 -18.781 1 30.98 338 ARG A C 1
ATOM 2560 O O . ARG A 1 338 ? -56.031 -5.84 -19.625 1 30.98 338 ARG A O 1
ATOM 2567 N N . HIS A 1 339 ? -56.781 -5.914 -17.797 1 27.06 339 HIS A N 1
ATOM 2568 C CA . HIS A 1 339 ? -57.531 -7.125 -18.062 1 27.06 339 HIS A CA 1
ATOM 2569 C C . HIS A 1 339 ? -58.844 -6.809 -18.766 1 27.06 339 HIS A C 1
ATOM 2571 O O . HIS A 1 339 ? -59.656 -5.992 -18.281 1 27.06 339 HIS A O 1
ATOM 2577 N N . PRO A 1 340 ? -58.969 -6.773 -20.125 1 32.06 340 PRO A N 1
ATOM 2578 C CA . PRO A 1 340 ? -60.25 -6.648 -20.812 1 32.06 340 PRO A CA 1
ATOM 2579 C C . PRO A 1 340 ? -61.281 -7.633 -20.281 1 32.06 340 PRO A C 1
ATOM 2581 O O . PRO A 1 340 ? -61 -8.82 -20.141 1 32.06 340 PRO A O 1
ATOM 2584 N N . GLU A 1 341 ? -62.031 -7.316 -19.234 1 29.41 341 GLU A N 1
ATOM 2585 C CA . GLU A 1 341 ? -63.188 -8.031 -18.719 1 29.41 341 GLU A CA 1
ATOM 2586 C C . GLU A 1 341 ? -64.125 -8.453 -19.844 1 29.41 341 GLU A C 1
ATOM 2588 O O . GLU A 1 341 ? -64.625 -7.621 -20.625 1 29.41 341 GLU A O 1
ATOM 2593 N N . GLY A 1 342 ? -63.906 -9.57 -20.547 1 26.45 342 GLY A N 1
ATOM 2594 C CA . GLY A 1 3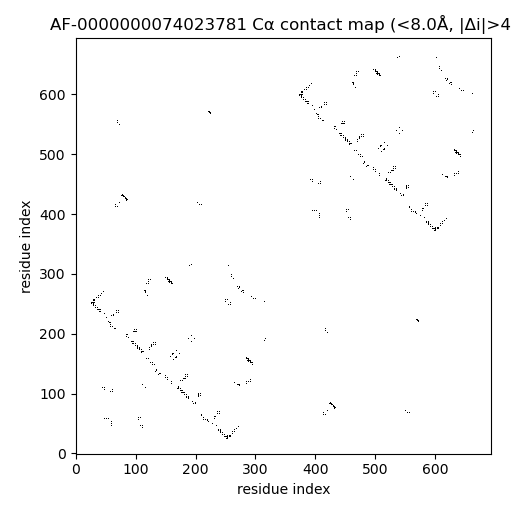42 ? -64.812 -10.219 -21.5 1 26.45 342 GLY A CA 1
ATOM 2595 C C . GLY A 1 342 ? -66.25 -10.258 -21.047 1 26.45 342 GLY A C 1
ATOM 2596 O O . GLY A 1 342 ? -66.5 -10.523 -19.875 1 26.45 342 GLY A O 1
ATOM 2597 N N . LYS A 1 343 ? -67.25 -9.469 -21.656 1 32.12 343 LYS A N 1
ATOM 2598 C CA . LYS A 1 343 ? -68.688 -9.461 -21.719 1 32.12 343 LYS A CA 1
ATOM 2599 C C . LYS A 1 343 ? -69.25 -10.883 -21.891 1 32.12 343 LYS A C 1
ATOM 2601 O O . LYS A 1 343 ? -68.875 -11.594 -22.812 1 32.12 343 LYS A O 1
ATOM 2606 N N . THR A 1 344 ? -69.5 -11.492 -20.891 1 26.28 344 THR A N 1
ATOM 2607 C CA . THR A 1 344 ? -70.25 -12.734 -20.906 1 26.28 344 THR A CA 1
ATOM 2608 C C . THR A 1 344 ? -71.5 -12.57 -21.734 1 26.28 344 THR A C 1
ATOM 2610 O O . THR A 1 344 ? -72.25 -11.617 -21.531 1 26.28 344 THR A O 1
ATOM 2613 N N . ALA A 1 345 ? -71.812 -13.312 -22.891 1 28.7 345 ALA A N 1
ATOM 2614 C CA . ALA A 1 345 ? -72.875 -13.641 -23.844 1 28.7 345 ALA A CA 1
ATOM 2615 C C . ALA A 1 345 ? -74.188 -13.867 -23.109 1 28.7 345 ALA A C 1
ATOM 2617 O O . ALA A 1 345 ? -74.25 -14.602 -22.125 1 28.7 345 ALA A O 1
ATOM 2618 N N . PRO A 1 346 ? -75.062 -13.102 -23.375 1 31.23 346 PRO A N 1
ATOM 2619 C CA . PRO A 1 346 ? -76.438 -13.656 -23.406 1 31.23 346 PRO A CA 1
ATOM 2620 C C . PRO A 1 346 ? -76.562 -14.836 -24.375 1 31.23 346 PRO A C 1
ATOM 2622 O O . PRO A 1 346 ? -75.688 -15.047 -25.219 1 31.23 346 PRO A O 1
ATOM 2625 N N . LYS A 1 347 ? -77.062 -15.438 -25.109 1 17.97 347 LYS A N 1
ATOM 2626 C CA . LYS A 1 347 ? -76.812 -15.375 -26.547 1 17.97 347 LYS A CA 1
ATOM 2627 C C . LYS A 1 347 ? -76.938 -13.945 -27.062 1 17.97 347 LYS A C 1
ATOM 2629 O O . LYS A 1 347 ? -77.812 -13.195 -26.641 1 17.97 347 LYS A O 1
ATOM 2634 N N . MET B 1 1 ? -51.188 11.898 73.562 1 22.88 1 MET B N 1
ATOM 2635 C CA . MET B 1 1 ? -51.25 12.484 72.25 1 22.88 1 MET B CA 1
ATOM 2636 C C . MET B 1 1 ? -50 13.25 71.875 1 22.88 1 MET B C 1
ATOM 2638 O O . MET B 1 1 ? -50.031 14.258 71.188 1 22.88 1 MET B O 1
ATOM 2642 N N . TYR B 1 2 ? -48.875 12.969 72.562 1 24.83 2 TYR B N 1
ATOM 2643 C CA . TYR B 1 2 ? -47.5 13.461 72.562 1 24.83 2 TYR B CA 1
ATOM 2644 C C . TYR B 1 2 ? -46.906 13.367 71.188 1 24.83 2 TYR B C 1
ATOM 2646 O O . TYR B 1 2 ? -46.938 12.305 70.562 1 24.83 2 TYR B O 1
ATOM 2654 N N . ASN B 1 3 ? -46.969 14.539 70.5 1 21.36 3 ASN B N 1
ATOM 2655 C CA . ASN B 1 3 ? -46.531 14.922 69.125 1 21.36 3 ASN B CA 1
ATOM 2656 C C . ASN B 1 3 ? -45.062 14.609 68.938 1 21.36 3 ASN B C 1
ATOM 2658 O O . ASN B 1 3 ? -44.188 15.203 69.562 1 21.36 3 ASN B O 1
ATOM 2662 N N . ARG B 1 4 ? -44.688 13.289 68.812 1 22.89 4 ARG B N 1
ATOM 2663 C CA . ARG B 1 4 ? -43.406 12.711 68.5 1 22.89 4 ARG B CA 1
ATOM 2664 C C . ARG B 1 4 ? -42.75 13.383 67.25 1 22.89 4 ARG B C 1
ATOM 2666 O O . ARG B 1 4 ? -43.031 12.984 66.125 1 22.89 4 ARG B O 1
ATOM 2673 N N . ARG B 1 5 ? -42.812 14.781 67.25 1 24.02 5 ARG B N 1
ATOM 2674 C CA . ARG B 1 5 ? -42.188 15.531 66.188 1 24.02 5 ARG B CA 1
ATOM 2675 C C . ARG B 1 5 ? -40.719 15.102 66 1 24.02 5 ARG B C 1
ATOM 2677 O O . ARG B 1 5 ? -39.844 15.469 66.75 1 24.02 5 ARG B O 1
ATOM 2684 N N . PHE B 1 6 ? -40.531 13.773 65.75 1 24.86 6 PHE B N 1
ATOM 2685 C CA . PHE B 1 6 ? -39.188 13.289 65.5 1 24.86 6 PHE B CA 1
ATOM 2686 C C . PHE B 1 6 ? -38.531 14.125 64.375 1 24.86 6 PHE B C 1
ATOM 2688 O O . PHE B 1 6 ? -39.125 14.281 63.281 1 24.86 6 PHE B O 1
ATOM 2695 N N . PHE B 1 7 ? -38 15.281 64.75 1 25.16 7 PHE B N 1
ATOM 2696 C CA . PHE B 1 7 ? -37.125 16.094 63.906 1 25.16 7 PHE B CA 1
ATOM 2697 C C . PHE B 1 7 ? -36.156 15.227 63.125 1 25.16 7 PHE B C 1
ATOM 2699 O O . PHE B 1 7 ? -35.25 14.641 63.688 1 25.16 7 PHE B O 1
ATOM 2706 N N . ALA B 1 8 ? -36.656 14.266 62.312 1 26.44 8 ALA B N 1
ATOM 2707 C CA . ALA B 1 8 ? -35.812 13.594 61.344 1 26.44 8 ALA B CA 1
ATOM 2708 C C . ALA B 1 8 ? -34.875 14.594 60.656 1 26.44 8 ALA B C 1
ATOM 2710 O O . ALA B 1 8 ? -35.344 15.477 59.938 1 26.44 8 ALA B O 1
ATOM 2711 N N . LEU B 1 9 ? -33.875 15.125 61.375 1 27.23 9 LEU B N 1
ATOM 2712 C CA . LEU B 1 9 ? -32.781 15.82 60.75 1 27.23 9 LEU B CA 1
ATOM 2713 C C . LEU B 1 9 ? -32.406 15.172 59.406 1 27.23 9 LEU B C 1
ATOM 2715 O O . LEU B 1 9 ? -32.156 13.969 59.344 1 27.23 9 LEU B O 1
ATOM 2719 N N . ASP B 1 10 ? -33.062 15.594 58.312 1 28.59 10 ASP B N 1
ATOM 2720 C CA . ASP B 1 10 ? -32.812 15.297 56.906 1 28.59 10 ASP B CA 1
ATOM 2721 C C . ASP B 1 10 ? -31.328 15.328 56.594 1 28.59 10 ASP B C 1
ATOM 2723 O O . ASP B 1 10 ? -30.719 16.391 56.562 1 28.59 10 ASP B O 1
ATOM 2727 N N . VAL B 1 11 ? -30.5 14.492 57.156 1 29.34 11 VAL B N 1
ATOM 2728 C CA . VAL B 1 11 ? -29.094 14.25 56.844 1 29.34 11 VAL B CA 1
ATOM 2729 C C . VAL B 1 11 ? -28.938 14.086 55.344 1 29.34 11 VAL B C 1
ATOM 2731 O O . VAL B 1 11 ? -27.875 13.688 54.844 1 29.34 11 VAL B O 1
ATOM 2734 N N . SER B 1 12 ? -30.031 14.133 54.562 1 30.22 12 SER B N 1
ATOM 2735 C CA . SER B 1 12 ? -29.688 13.883 53.156 1 30.22 12 SER B CA 1
ATOM 2736 C C . SER B 1 12 ? -28.688 14.922 52.656 1 30.22 12 SER B C 1
ATOM 2738 O O . SER B 1 12 ? -29.094 15.969 52.156 1 30.22 12 SER B O 1
ATOM 2740 N N . ALA B 1 13 ? -27.844 15.508 53.5 1 29.28 13 ALA B N 1
ATOM 2741 C CA . ALA B 1 13 ? -26.828 16.297 52.812 1 29.28 13 ALA B CA 1
ATOM 2742 C C . ALA B 1 13 ? -26.328 15.57 51.562 1 29.28 13 ALA B C 1
ATOM 2744 O O . ALA B 1 13 ? -25.797 14.461 51.656 1 29.28 13 ALA B O 1
ATOM 2745 N N . ASN B 1 14 ? -27.141 15.688 50.531 1 29.72 14 ASN B N 1
ATOM 2746 C CA . ASN B 1 14 ? -26.734 15.336 49.156 1 29.72 14 ASN B CA 1
ATOM 2747 C C . ASN B 1 14 ? -25.266 15.633 48.906 1 29.72 14 ASN B C 1
ATOM 2749 O O . ASN B 1 14 ? -24.844 16.797 48.938 1 29.72 14 ASN B O 1
ATOM 2753 N N . SER B 1 15 ? -24.359 15 49.656 1 32.12 15 SER B N 1
ATOM 2754 C CA . SER B 1 15 ? -22.969 15.078 49.219 1 32.12 15 SER B CA 1
ATOM 2755 C C . SER B 1 15 ? -22.859 15.078 47.719 1 32.12 15 SER B C 1
ATOM 2757 O O . SER B 1 15 ? -23.094 14.047 47.062 1 32.12 15 SER B O 1
ATOM 2759 N N . SER B 1 16 ? -23.5 16 47.031 1 32.94 16 SER B N 1
ATOM 2760 C CA . SER B 1 16 ? -23.031 16.281 45.656 1 32.94 16 SER B CA 1
ATOM 2761 C C . SER B 1 16 ? -21.516 16.203 45.594 1 32.94 16 SER B C 1
ATOM 2763 O O . SER B 1 16 ? -20.812 17.141 45.938 1 32.94 16 SER B O 1
ATOM 2765 N N . VAL B 1 17 ? -20.891 15.328 46.25 1 33.06 17 VAL B N 1
ATOM 2766 C CA . VAL B 1 17 ? -19.5 15.141 45.844 1 33.06 17 VAL B CA 1
ATOM 2767 C C . VAL B 1 17 ? -19.375 15.352 44.312 1 33.06 17 VAL B C 1
ATOM 2769 O O . VAL B 1 17 ? -20.125 14.742 43.531 1 33.06 17 VAL B O 1
ATOM 2772 N N . SER B 1 18 ? -19.078 16.562 43.969 1 33.81 18 SER B N 1
ATOM 2773 C CA . SER B 1 18 ? -18.547 16.844 42.625 1 33.81 18 SER B CA 1
ATOM 2774 C C . SER B 1 18 ? -17.766 15.656 42.094 1 33.81 18 SER B C 1
ATOM 2776 O O . SER B 1 18 ? -16.797 15.203 42.688 1 33.81 18 SER B O 1
ATOM 2778 N N . GLU B 1 19 ? -18.312 14.531 41.906 1 36.91 19 GLU B N 1
ATOM 2779 C CA . GLU B 1 19 ? -17.656 13.547 41.062 1 36.91 19 GLU B CA 1
ATOM 2780 C C . GLU B 1 19 ? -16.656 14.203 40.125 1 36.91 19 GLU B C 1
ATOM 2782 O O . GLU B 1 19 ? -16.984 14.516 38.969 1 36.91 19 GLU B O 1
ATOM 2787 N N . ASN B 1 20 ? -15.992 15.289 40.406 1 37.78 20 ASN B N 1
ATOM 2788 C CA . ASN B 1 20 ? -14.836 16.016 39.875 1 37.78 20 ASN B CA 1
ATOM 2789 C C . ASN B 1 20 ? -13.68 15.07 39.562 1 37.78 20 ASN B C 1
ATOM 2791 O O . ASN B 1 20 ? -12.523 15.484 39.531 1 37.78 20 ASN B O 1
ATOM 2795 N N . GLY B 1 21 ? -13.633 13.844 40.031 1 38.59 21 GLY B N 1
ATOM 2796 C CA . GLY B 1 21 ? -12.5 12.984 39.75 1 38.59 21 GLY B CA 1
ATOM 2797 C C . GLY B 1 21 ? -11.82 13.305 38.438 1 38.59 21 GLY B C 1
ATOM 2798 O O . GLY B 1 21 ? -12.344 14.086 37.625 1 38.59 21 GLY B O 1
ATOM 2799 N N . CYS B 1 22 ? -10.367 12.703 38.219 1 42 22 CYS B N 1
ATOM 2800 C CA . CYS B 1 22 ? -9.344 13.094 37.281 1 42 22 CYS B CA 1
ATOM 2801 C C . CYS B 1 22 ? -9.906 13.109 35.844 1 42 22 CYS B C 1
ATOM 2803 O O . CYS B 1 22 ? -9.508 12.305 35 1 42 22 CYS B O 1
ATOM 2805 N N . CYS B 1 23 ? -10.984 12.781 35.594 1 49.34 23 CYS B N 1
ATOM 2806 C CA . CYS B 1 23 ? -11.422 12.648 34.219 1 49.34 23 CYS B CA 1
ATOM 2807 C C . CYS B 1 23 ? -11.062 13.883 33.406 1 49.34 23 CYS B C 1
ATOM 2809 O O . CYS B 1 23 ? -11.484 14.992 33.719 1 49.34 23 CYS B O 1
ATOM 2811 N N . MET B 1 24 ? -9.883 13.938 33.062 1 61.69 24 MET B N 1
ATOM 2812 C CA . MET B 1 24 ? -9.438 15 32.156 1 61.69 24 MET B CA 1
ATOM 2813 C C . MET B 1 24 ? -10.586 15.492 31.281 1 61.69 24 MET B C 1
ATOM 2815 O O . MET B 1 24 ? -11.359 14.695 30.766 1 61.69 24 MET B O 1
ATOM 2819 N N . SER B 1 25 ? -11.078 16.75 31.547 1 76.25 25 SER B N 1
ATOM 2820 C CA . SER B 1 25 ? -12.055 17.359 30.672 1 76.25 25 SER B CA 1
ATOM 2821 C C . SER B 1 25 ? -11.812 16.984 29.219 1 76.25 25 SER B C 1
ATOM 2823 O O . SER B 1 25 ? -10.695 16.625 28.844 1 76.25 25 SER B O 1
ATOM 2825 N N . SER B 1 26 ? -12.852 16.656 28.578 1 82.25 26 SER B N 1
ATOM 2826 C CA . SER B 1 26 ? -12.789 16.328 27.156 1 82.25 26 SER B CA 1
ATOM 2827 C C . SER B 1 26 ? -11.758 17.203 26.438 1 82.25 26 SER B C 1
ATOM 2829 O O . SER B 1 26 ? -10.977 16.703 25.625 1 82.25 26 SER B O 1
ATOM 2831 N N . ASN B 1 27 ? -11.641 18.406 26.875 1 86.94 27 ASN B N 1
ATOM 2832 C CA . ASN B 1 27 ? -10.68 19.328 26.266 1 86.94 27 ASN B CA 1
ATOM 2833 C C . ASN B 1 27 ? -9.25 19.016 26.688 1 86.94 27 ASN B C 1
ATOM 2835 O O . ASN B 1 27 ? -8.32 19.125 25.891 1 86.94 27 ASN B O 1
ATOM 2839 N N . ALA B 1 28 ? -9.148 18.656 27.922 1 90.31 28 ALA B N 1
ATOM 2840 C CA . ALA B 1 28 ? -7.816 18.297 28.391 1 90.31 28 ALA B CA 1
ATOM 2841 C C . ALA B 1 28 ? -7.309 17.031 27.703 1 90.31 28 ALA B C 1
ATOM 2843 O O . ALA B 1 28 ? -6.141 16.953 27.312 1 90.31 28 ALA B O 1
ATOM 2844 N N . LYS B 1 29 ? -8.195 16.156 27.562 1 92.12 29 LYS B N 1
ATOM 2845 C CA . LYS B 1 29 ? -7.836 14.93 26.859 1 92.12 29 LYS B CA 1
ATOM 2846 C C . LYS B 1 29 ? -7.453 15.227 25.406 1 92.12 29 LYS B C 1
ATOM 2848 O O . LYS B 1 29 ? -6.461 14.703 24.906 1 92.12 29 LYS B O 1
ATOM 2853 N N . GLY B 1 30 ? -8.203 15.984 24.828 1 92.31 30 GLY B N 1
ATOM 2854 C CA . GLY B 1 30 ? -7.898 16.375 23.469 1 92.31 30 GLY B CA 1
ATOM 2855 C C . GLY B 1 30 ? -6.566 17.094 23.328 1 92.31 30 GLY B C 1
ATOM 2856 O O . GLY B 1 30 ? -5.805 16.828 22.406 1 92.31 30 GLY B O 1
ATOM 2857 N N . ALA B 1 31 ? -6.371 17.906 24.25 1 92.31 31 ALA B N 1
ATOM 2858 C CA . ALA B 1 31 ? -5.125 18.672 24.234 1 92.31 31 ALA B CA 1
ATOM 2859 C C . ALA B 1 31 ? -3.918 17.75 24.406 1 92.31 31 ALA B C 1
ATOM 2861 O O . ALA B 1 31 ? -2.918 17.906 23.688 1 92.31 31 ALA B O 1
ATOM 2862 N N . ILE B 1 32 ? -3.98 16.828 25.266 1 95.31 32 ILE B N 1
ATOM 2863 C CA . ILE B 1 32 ? -2.875 15.914 25.516 1 95.31 32 ILE B CA 1
ATOM 2864 C C . ILE B 1 32 ? -2.637 15.047 24.281 1 95.31 32 ILE B C 1
ATOM 2866 O O . ILE B 1 32 ? -1.494 14.852 23.859 1 95.31 32 ILE B O 1
ATOM 2870 N N . LEU B 1 33 ? -3.693 14.594 23.703 1 94.81 33 LEU B N 1
ATOM 2871 C CA . LEU B 1 33 ? -3.58 13.797 22.484 1 94.81 33 LEU B CA 1
ATOM 2872 C C . LEU B 1 33 ? -2.953 14.609 21.359 1 94.81 33 LEU B C 1
ATOM 2874 O O . LEU B 1 33 ? -2.131 14.102 20.609 1 94.81 33 LEU B O 1
ATOM 2878 N N . GLY B 1 34 ? -3.375 15.82 21.328 1 94.94 34 GLY B N 1
ATOM 2879 C CA . GLY B 1 34 ? -2.781 16.703 20.328 1 94.94 34 GLY B CA 1
ATOM 2880 C C . GLY B 1 34 ? -1.291 16.906 20.531 1 94.94 34 GLY B C 1
ATOM 2881 O O . GLY B 1 34 ? -0.516 16.812 19.578 1 94.94 34 GLY B O 1
ATOM 2882 N N . LEU B 1 35 ? -0.939 17.125 21.766 1 96 35 LEU B N 1
ATOM 2883 C CA . LEU B 1 35 ? 0.47 17.328 22.078 1 96 35 LEU B CA 1
ATOM 2884 C C . LEU B 1 35 ? 1.292 16.094 21.719 1 96 35 LEU B C 1
ATOM 2886 O O . LEU B 1 35 ? 2.381 16.203 21.156 1 96 35 LEU B O 1
ATOM 2890 N N . ILE B 1 36 ? 0.797 14.984 22.016 1 97.12 36 ILE B N 1
ATOM 2891 C CA . ILE B 1 36 ? 1.491 13.734 21.719 1 97.12 36 ILE B CA 1
ATOM 2892 C C . ILE B 1 36 ? 1.594 13.555 20.203 1 97.12 36 ILE B C 1
ATOM 2894 O O . ILE B 1 36 ? 2.645 13.164 19.688 1 97.12 36 ILE B O 1
ATOM 2898 N N . ALA B 1 37 ? 0.523 13.859 19.531 1 95.81 37 ALA B N 1
ATOM 2899 C CA . ALA B 1 37 ? 0.503 13.727 18.078 1 95.81 37 ALA B CA 1
ATOM 2900 C C . ALA B 1 37 ? 1.586 14.594 17.438 1 95.81 37 ALA B C 1
ATOM 2902 O O . ALA B 1 37 ? 2.348 14.117 16.594 1 95.81 37 ALA B O 1
ATOM 2903 N N . PHE B 1 38 ? 1.699 15.773 17.875 1 95.94 38 PHE B N 1
ATOM 2904 C CA . PHE B 1 38 ? 2.639 16.703 17.266 1 95.94 38 PHE B CA 1
ATOM 2905 C C . PHE B 1 38 ? 4.07 16.375 17.672 1 95.94 38 PHE B C 1
ATOM 2907 O O . PHE B 1 38 ? 5.012 16.625 16.922 1 95.94 38 PHE B O 1
ATOM 2914 N N . ALA B 1 39 ? 4.215 15.766 18.844 1 96.81 39 ALA B N 1
ATOM 2915 C CA . ALA B 1 39 ? 5.527 15.25 19.219 1 96.81 39 ALA B CA 1
ATOM 2916 C C . ALA B 1 39 ? 5.949 14.117 18.281 1 96.81 39 ALA B C 1
ATOM 2918 O O . ALA B 1 39 ? 7.109 14.039 17.875 1 96.81 39 ALA B O 1
ATOM 2919 N N . VAL B 1 40 ? 5.02 13.289 17.969 1 97.12 40 VAL B N 1
ATOM 2920 C CA . VAL B 1 40 ? 5.285 12.188 17.062 1 97.12 40 VAL B CA 1
ATOM 2921 C C . VAL B 1 40 ? 5.625 12.727 15.672 1 97.12 40 VAL B C 1
ATOM 2923 O O . VAL B 1 40 ? 6.555 12.25 15.016 1 97.12 40 VAL B O 1
ATOM 2926 N N . PHE B 1 41 ? 4.945 13.742 15.297 1 96 41 PHE B N 1
ATOM 2927 C CA . PHE B 1 41 ? 5.242 14.367 14.008 1 96 41 PHE B CA 1
ATOM 2928 C C . PHE B 1 41 ? 6.641 14.969 14.016 1 96 41 PHE B C 1
ATOM 2930 O O . PHE B 1 41 ? 7.355 14.898 13.008 1 96 41 PHE B O 1
ATOM 2937 N N . ALA B 1 42 ? 7 15.57 15.078 1 96.31 42 ALA B N 1
ATOM 2938 C CA . ALA B 1 42 ? 8.336 16.156 15.164 1 96.31 42 ALA B CA 1
ATOM 2939 C C . ALA B 1 42 ? 9.414 15.086 15.062 1 96.31 42 ALA B C 1
ATOM 2941 O O . ALA B 1 42 ? 10.438 15.289 14.398 1 96.31 42 ALA B O 1
ATOM 2942 N N . THR B 1 43 ? 9.195 13.992 15.734 1 96.56 43 THR B N 1
ATOM 2943 C CA . THR B 1 43 ? 10.117 12.867 15.641 1 96.56 43 THR B CA 1
ATOM 2944 C C . THR B 1 43 ? 10.18 12.344 14.203 1 96.56 43 THR B C 1
ATOM 2946 O O . THR B 1 43 ? 11.258 12.023 13.703 1 96.56 43 THR B O 1
ATOM 2949 N N . HIS B 1 44 ? 9.031 12.234 13.633 1 96.44 44 HIS B N 1
ATOM 2950 C CA . HIS B 1 44 ? 8.906 11.875 12.227 1 96.44 44 HIS B CA 1
ATOM 2951 C C . HIS B 1 44 ? 9.789 12.758 11.352 1 96.44 44 HIS B C 1
ATOM 2953 O O . HIS B 1 44 ? 10.523 12.258 10.492 1 96.44 44 HIS B O 1
ATOM 2959 N N . ASP B 1 45 ? 9.82 14.016 11.594 1 96.38 45 ASP B N 1
ATOM 2960 C CA . ASP B 1 45 ? 10.539 14.977 10.766 1 96.38 45 ASP B CA 1
ATOM 2961 C C . ASP B 1 45 ? 12.047 14.852 10.977 1 96.38 45 ASP B C 1
ATOM 2963 O O . ASP B 1 45 ? 12.836 15.164 10.078 1 96.38 45 ASP B O 1
ATOM 2967 N N . VAL B 1 46 ? 12.461 14.367 12.117 1 95.69 46 VAL B N 1
ATOM 2968 C CA . VAL B 1 46 ? 13.867 14.102 12.391 1 95.69 46 VAL B CA 1
ATOM 2969 C C . VAL B 1 46 ? 14.383 13.031 11.438 1 95.69 46 VAL B C 1
ATOM 2971 O O . VAL B 1 46 ? 15.469 13.164 10.867 1 95.69 46 VAL B O 1
ATOM 2974 N N . PHE B 1 47 ? 13.609 12.023 11.242 1 95.94 47 PHE B N 1
ATOM 2975 C CA . PHE B 1 47 ? 14.023 10.93 10.375 1 95.94 47 PHE B CA 1
ATOM 2976 C C . PHE B 1 47 ? 14.102 11.383 8.922 1 95.94 47 PHE B C 1
ATOM 2978 O O . PHE B 1 47 ? 14.938 10.906 8.156 1 95.94 47 PHE B O 1
ATOM 2985 N N . ILE B 1 48 ? 13.234 12.336 8.602 1 96.12 48 ILE B N 1
ATOM 2986 C CA . ILE B 1 48 ? 13.32 12.906 7.262 1 96.12 48 ILE B CA 1
ATOM 2987 C C . ILE B 1 48 ? 14.672 13.594 7.082 1 96.12 48 ILE B C 1
ATOM 2989 O O . ILE B 1 48 ? 15.328 13.422 6.051 1 96.12 48 ILE B O 1
ATOM 2993 N N . LYS B 1 49 ? 15.055 14.297 8.031 1 95.88 49 LYS B N 1
ATOM 2994 C CA . LYS B 1 49 ? 16.312 15.039 7.938 1 95.88 49 LYS B CA 1
ATOM 2995 C C . LYS B 1 49 ? 17.516 14.086 7.902 1 95.88 49 LYS B C 1
ATOM 2997 O O . LYS B 1 49 ? 18.453 14.297 7.145 1 95.88 49 LYS B O 1
ATOM 3002 N N . VAL B 1 50 ? 17.484 13.039 8.664 1 95.12 50 VAL B N 1
ATOM 3003 C CA . VAL B 1 50 ? 18.547 12.047 8.695 1 95.12 50 VAL B CA 1
ATOM 3004 C C . VAL B 1 50 ? 18.672 11.367 7.332 1 95.12 50 VAL B C 1
ATOM 3006 O O . VAL B 1 50 ? 19.766 11.258 6.777 1 95.12 50 VAL B O 1
ATOM 3009 N N . LEU B 1 51 ? 17.578 10.984 6.789 1 96.06 51 LEU B N 1
ATOM 3010 C CA . LEU B 1 51 ? 17.562 10.312 5.496 1 96.06 51 LEU B CA 1
ATOM 3011 C C . LEU B 1 51 ? 17.906 11.281 4.371 1 96.06 51 LEU B C 1
ATOM 3013 O O . LEU B 1 51 ? 18.438 10.875 3.338 1 96.06 51 LEU B O 1
ATOM 3017 N N . GLY B 1 52 ? 17.578 12.555 4.602 1 95 52 GLY B N 1
ATOM 3018 C CA . GLY B 1 52 ? 17.781 13.578 3.592 1 95 52 GLY B CA 1
ATOM 3019 C C . GLY B 1 52 ? 19.25 13.867 3.311 1 95 52 GLY B C 1
ATOM 3020 O O . GLY B 1 52 ? 19.578 14.484 2.297 1 95 52 GLY B O 1
ATOM 3021 N N . GLU B 1 53 ? 20.094 13.391 4.145 1 92.81 53 GLU B N 1
ATOM 3022 C CA . GLU B 1 53 ? 21.531 13.539 3.91 1 92.81 53 GLU B CA 1
ATOM 3023 C C . GLU B 1 53 ? 21.984 12.656 2.752 1 92.81 53 GLU B C 1
ATOM 3025 O O . GLU B 1 53 ? 22.953 12.992 2.062 1 92.81 53 GLU B O 1
ATOM 3030 N N . THR B 1 54 ? 21.281 11.57 2.502 1 94.19 54 THR B N 1
ATOM 3031 C CA . THR B 1 54 ? 21.734 10.602 1.516 1 94.19 54 THR B CA 1
ATOM 3032 C C . THR B 1 54 ? 20.75 10.508 0.352 1 94.19 54 THR B C 1
ATOM 3034 O O . THR B 1 54 ? 21.156 10.297 -0.793 1 94.19 54 THR B O 1
ATOM 3037 N N . TYR B 1 55 ? 19.531 10.734 0.663 1 96.12 55 TYR B N 1
ATOM 3038 C CA . TYR B 1 55 ? 18.531 10.461 -0.356 1 96.12 55 TYR B CA 1
ATOM 3039 C C . TYR B 1 55 ? 17.766 11.727 -0.731 1 96.12 55 TYR B C 1
ATOM 3041 O O . TYR B 1 55 ? 17.609 12.625 0.093 1 96.12 55 TYR B O 1
ATOM 3049 N N . SER B 1 56 ? 17.297 11.711 -1.94 1 96.75 56 SER B N 1
ATOM 3050 C CA . SER B 1 56 ? 16.438 12.797 -2.406 1 96.75 56 SER B CA 1
ATOM 3051 C C . SER B 1 56 ? 15.078 12.773 -1.708 1 96.75 56 SER B C 1
ATOM 3053 O O . SER B 1 56 ? 14.562 11.703 -1.376 1 96.75 56 SER B O 1
ATOM 3055 N N . PRO B 1 57 ? 14.492 14 -1.513 1 96 57 PRO B N 1
ATOM 3056 C CA . PRO B 1 57 ? 13.148 14.055 -0.936 1 96 57 PRO B CA 1
ATOM 3057 C C . PRO B 1 57 ? 12.117 13.273 -1.751 1 96 57 PRO B C 1
ATOM 3059 O O . PRO B 1 57 ? 11.188 12.695 -1.186 1 96 57 PRO B O 1
ATOM 3062 N N . ILE B 1 58 ? 12.336 13.258 -3.016 1 96.12 58 ILE B N 1
ATOM 3063 C CA . ILE B 1 58 ? 11.438 12.523 -3.896 1 96.12 58 ILE B CA 1
ATOM 3064 C C . ILE B 1 58 ? 11.422 11.047 -3.504 1 96.12 58 ILE B C 1
ATOM 3066 O O . ILE B 1 58 ? 10.352 10.445 -3.365 1 96.12 58 ILE B O 1
ATOM 3070 N N . GLN B 1 59 ? 12.539 10.484 -3.293 1 96.75 59 GLN B N 1
ATOM 3071 C CA . GLN B 1 59 ? 12.672 9.078 -2.928 1 96.75 59 GLN B CA 1
ATOM 3072 C C . GLN B 1 59 ? 12.102 8.812 -1.54 1 96.75 59 GLN B C 1
ATOM 3074 O O . GLN B 1 59 ? 11.422 7.801 -1.328 1 96.75 59 GLN B O 1
ATOM 3079 N N . ILE B 1 60 ? 12.328 9.703 -0.617 1 96.62 60 ILE B N 1
ATOM 3080 C CA . ILE B 1 60 ? 11.836 9.531 0.747 1 96.62 60 ILE B CA 1
ATOM 3081 C C . ILE B 1 60 ? 10.312 9.586 0.757 1 96.62 60 ILE B C 1
ATOM 3083 O O . ILE B 1 60 ? 9.656 8.742 1.38 1 96.62 60 ILE B O 1
ATOM 3087 N N . VAL B 1 61 ? 9.781 10.539 0.079 1 96.31 61 VAL B N 1
ATOM 3088 C CA . VAL B 1 61 ? 8.336 10.68 0.02 1 96.31 61 VAL B CA 1
ATOM 3089 C C . VAL B 1 61 ? 7.719 9.438 -0.626 1 96.31 61 VAL B C 1
ATOM 3091 O O . VAL B 1 61 ? 6.723 8.906 -0.138 1 96.31 61 VAL B O 1
ATOM 3094 N N . PHE B 1 62 ? 8.297 8.961 -1.721 1 96.81 62 PHE B N 1
ATOM 3095 C CA . PHE B 1 62 ? 7.766 7.809 -2.441 1 96.81 62 PHE B CA 1
ATOM 3096 C C . PHE B 1 62 ? 7.664 6.598 -1.524 1 96.81 62 PHE B C 1
ATOM 3098 O O . PHE B 1 62 ? 6.598 5.992 -1.403 1 96.81 62 PHE B O 1
ATOM 3105 N N . PHE B 1 63 ? 8.695 6.234 -0.875 1 96.38 63 PHE B N 1
ATOM 3106 C CA . PHE B 1 63 ? 8.711 5.023 -0.063 1 96.38 63 PHE B CA 1
ATOM 3107 C C . PHE B 1 63 ? 7.871 5.203 1.195 1 96.38 63 PHE B C 1
ATOM 3109 O O . PHE B 1 63 ? 7.254 4.254 1.679 1 96.38 63 PHE B O 1
ATOM 3116 N N . SER B 1 64 ? 7.914 6.406 1.734 1 95.94 64 SER B N 1
ATOM 3117 C CA . SER B 1 64 ? 7.07 6.664 2.895 1 95.94 64 SER B CA 1
ATOM 3118 C C . SER B 1 64 ? 5.598 6.445 2.566 1 95.94 64 SER B C 1
ATOM 3120 O O . SER B 1 64 ? 4.863 5.836 3.35 1 95.94 64 SER B O 1
ATOM 3122 N N . VAL B 1 65 ? 5.207 6.926 1.452 1 95.44 65 VAL B N 1
ATOM 3123 C CA . VAL B 1 65 ? 3.82 6.773 1.025 1 95.44 65 VAL B CA 1
ATOM 3124 C C . VAL B 1 65 ? 3.543 5.309 0.69 1 95.44 65 VAL B C 1
ATOM 3126 O O . VAL B 1 65 ? 2.486 4.773 1.035 1 95.44 65 VAL B O 1
ATOM 3129 N N . LEU B 1 66 ? 4.426 4.695 0.047 1 96 66 LEU B N 1
ATOM 3130 C CA . LEU B 1 66 ? 4.277 3.283 -0.289 1 96 66 LEU B CA 1
ATOM 3131 C C . LEU B 1 66 ? 4.035 2.449 0.964 1 96 66 LEU B C 1
ATOM 3133 O O . LEU B 1 66 ? 3.133 1.609 0.991 1 96 66 LEU B O 1
ATOM 3137 N N . PHE B 1 67 ? 4.793 2.709 1.996 1 96.56 67 PHE B N 1
ATOM 3138 C CA . PHE B 1 67 ? 4.672 1.957 3.24 1 96.56 67 PHE B CA 1
ATOM 3139 C C . PHE B 1 67 ? 3.41 2.359 3.996 1 96.56 67 PHE B C 1
ATOM 3141 O O . PHE B 1 67 ? 2.984 1.662 4.918 1 96.56 67 PHE B O 1
ATOM 3148 N N . SER B 1 68 ? 2.875 3.424 3.604 1 94.38 68 SER B N 1
ATOM 3149 C CA . SER B 1 68 ? 1.66 3.883 4.27 1 94.38 68 SER B CA 1
ATOM 3150 C C . SER B 1 68 ? 0.427 3.176 3.717 1 94.38 68 SER B C 1
ATOM 3152 O O . SER B 1 68 ? -0.623 3.152 4.363 1 94.38 68 SER B O 1
ATOM 3154 N N . PHE B 1 69 ? 0.479 2.611 2.57 1 93.75 69 PHE B N 1
ATOM 3155 C CA . PHE B 1 69 ? -0.675 1.983 1.94 1 93.75 69 PHE B CA 1
ATOM 3156 C C . PHE B 1 69 ? -1.157 0.792 2.758 1 93.75 69 PHE B C 1
ATOM 3158 O O . PHE B 1 69 ? -2.361 0.618 2.963 1 93.75 69 PHE B O 1
ATOM 3165 N N . PRO B 1 70 ? -0.233 -0.113 3.186 1 93.5 70 PRO B N 1
ATOM 3166 C CA . PRO B 1 70 ? -0.71 -1.217 4.02 1 93.5 70 PRO B CA 1
ATOM 3167 C C . PRO B 1 70 ? -1.441 -0.736 5.273 1 93.5 70 PRO B C 1
ATOM 3169 O O . PRO B 1 70 ? -2.453 -1.323 5.664 1 93.5 70 PRO B O 1
ATOM 3172 N N . LEU B 1 71 ? -0.954 0.274 5.852 1 90.5 71 LEU B N 1
ATOM 3173 C CA . LEU B 1 71 ? -1.596 0.827 7.039 1 90.5 71 LEU B CA 1
ATOM 3174 C C . LEU B 1 71 ? -2.967 1.4 6.699 1 90.5 71 LEU B C 1
ATOM 3176 O O . LEU B 1 71 ? -3.934 1.188 7.434 1 90.5 71 LEU B O 1
ATOM 3180 N N . ALA B 1 72 ? -3.018 2.129 5.621 1 86.75 72 ALA B N 1
ATOM 3181 C CA . ALA B 1 72 ? -4.293 2.676 5.16 1 86.75 72 ALA B CA 1
ATOM 3182 C C . ALA B 1 72 ? -5.293 1.562 4.871 1 86.75 72 ALA B C 1
ATOM 3184 O O . ALA B 1 72 ? -6.477 1.685 5.195 1 86.75 72 ALA B O 1
ATOM 3185 N N . THR B 1 73 ? -4.812 0.502 4.27 1 84.94 73 THR B N 1
ATOM 3186 C CA . THR B 1 73 ? -5.664 -0.628 3.922 1 84.94 73 THR B CA 1
ATOM 3187 C C . THR B 1 73 ? -6.227 -1.29 5.18 1 84.94 73 THR B C 1
ATOM 3189 O O . THR B 1 73 ? -7.414 -1.621 5.234 1 84.94 73 THR B O 1
ATOM 3192 N N . VAL B 1 74 ? -5.41 -1.468 6.141 1 83.25 74 VAL B N 1
ATOM 3193 C CA . VAL B 1 74 ? -5.855 -2.053 7.402 1 83.25 74 VAL B CA 1
ATOM 3194 C C . VAL B 1 74 ? -6.91 -1.155 8.047 1 83.25 74 VAL B C 1
ATOM 3196 O O . VAL B 1 74 ? -7.891 -1.646 8.609 1 83.25 74 VAL B O 1
ATOM 3199 N N . PHE B 1 75 ? -6.727 0.126 7.906 1 77.81 75 PHE B N 1
ATOM 3200 C CA . PHE B 1 75 ? -7.688 1.084 8.438 1 77.81 75 PHE B CA 1
ATOM 3201 C C . PHE B 1 75 ? -9.016 0.985 7.695 1 77.81 75 PHE B C 1
ATOM 3203 O O . PHE B 1 75 ? -10.086 1.049 8.312 1 77.81 75 PHE B O 1
ATOM 3210 N N . LEU B 1 76 ? -8.977 0.863 6.441 1 75 76 LEU B N 1
ATOM 3211 C CA . LEU B 1 76 ? -10.172 0.735 5.613 1 75 76 LEU B CA 1
ATOM 3212 C C . LEU B 1 76 ? -10.938 -0.542 5.953 1 75 76 LEU B C 1
ATOM 3214 O O . LEU B 1 76 ? -12.164 -0.577 5.863 1 75 76 LEU B O 1
ATOM 3218 N N . MET B 1 77 ? -10.188 -1.572 6.312 1 73.94 77 MET B N 1
ATOM 3219 C CA . MET B 1 77 ? -10.805 -2.846 6.672 1 73.94 77 MET B CA 1
ATOM 3220 C C . MET B 1 77 ? -11.648 -2.705 7.938 1 73.94 77 MET B C 1
ATOM 3222 O O . MET B 1 77 ? -12.633 -3.424 8.117 1 73.94 77 MET B O 1
ATOM 3226 N N . ARG B 1 78 ? -11.305 -1.747 8.664 1 71.25 78 ARG B N 1
ATOM 3227 C CA . ARG B 1 78 ? -11.992 -1.584 9.938 1 71.25 78 ARG B CA 1
ATOM 3228 C C . ARG B 1 78 ? -13.141 -0.592 9.82 1 71.25 78 ARG B C 1
ATOM 3230 O O . ARG B 1 78 ? -14.023 -0.546 10.68 1 71.25 78 ARG B O 1
ATOM 3237 N N . ASP B 1 79 ? -13.055 0.178 8.805 1 63.41 79 ASP B N 1
ATOM 3238 C CA . ASP B 1 79 ? -14.07 1.214 8.648 1 63.41 79 ASP B CA 1
ATOM 3239 C C . ASP B 1 79 ? -15.25 0.707 7.816 1 63.41 79 ASP B C 1
ATOM 3241 O O . ASP B 1 79 ? -15.07 0.239 6.691 1 63.41 79 ASP B O 1
ATOM 3245 N N . SER B 1 80 ? -16.312 0.389 8.383 1 57.56 80 SER B N 1
ATOM 3246 C CA . SER B 1 80 ? -17.516 -0.263 7.852 1 57.56 80 SER B CA 1
ATOM 3247 C C . SER B 1 80 ? -18.391 0.725 7.094 1 57.56 80 SER B C 1
ATOM 3249 O O . SER B 1 80 ? -19.516 0.397 6.711 1 57.56 80 SER B O 1
ATOM 3251 N N . LYS B 1 81 ? -17.984 1.915 7.055 1 59.94 81 LYS B N 1
ATOM 3252 C CA . LYS B 1 81 ? -19.016 2.793 6.504 1 59.94 81 LYS B CA 1
ATOM 3253 C C . LYS B 1 81 ? -19.172 2.582 5 1 59.94 81 LYS B C 1
ATOM 3255 O O . LYS B 1 81 ? -18.188 2.535 4.27 1 59.94 81 LYS B O 1
ATOM 3260 N N . PRO B 1 82 ? -20.453 2.227 4.652 1 56.22 82 PRO B N 1
ATOM 3261 C CA . PRO B 1 82 ? -20.828 1.921 3.27 1 56.22 82 PRO B CA 1
ATOM 3262 C C . PRO B 1 82 ? -20.781 3.146 2.359 1 56.22 82 PRO B C 1
ATOM 3264 O O . PRO B 1 82 ? -20.859 4.281 2.84 1 56.22 82 PRO B O 1
ATOM 3267 N N . GLY B 1 83 ? -19.984 3.232 1.23 1 57.66 83 GLY B N 1
ATOM 3268 C CA . GLY B 1 83 ? -20.219 4.25 0.218 1 57.66 83 GLY B CA 1
ATOM 3269 C C . GLY B 1 83 ? -19.156 4.27 -0.861 1 57.66 83 GLY B C 1
ATOM 3270 O O . GLY B 1 83 ? -18.125 3.584 -0.744 1 57.66 83 GLY B O 1
ATOM 3271 N N . ASN B 1 84 ? -19.594 4.805 -1.943 1 61 84 ASN B N 1
ATOM 3272 C CA . ASN B 1 84 ? -18.719 4.949 -3.098 1 61 84 ASN B CA 1
ATOM 3273 C C . ASN B 1 84 ? -17.547 5.879 -2.797 1 61 84 ASN B C 1
ATOM 3275 O O . ASN B 1 84 ? -17.688 6.855 -2.057 1 61 84 ASN B O 1
ATOM 3279 N N . LEU B 1 85 ? -16.406 5.473 -3.109 1 65.88 85 LEU B N 1
ATOM 3280 C CA . LEU B 1 85 ? -15.188 6.238 -2.834 1 65.88 85 LEU B CA 1
ATOM 3281 C C . LEU B 1 85 ? -14.875 7.199 -3.979 1 65.88 85 LEU B C 1
ATOM 3283 O O . LEU B 1 85 ? -13.75 7.68 -4.102 1 65.88 85 LEU B O 1
ATOM 3287 N N . LEU B 1 86 ? -15.922 7.512 -4.844 1 71.94 86 LEU B N 1
ATOM 3288 C CA . LEU B 1 86 ? -15.727 8.547 -5.859 1 71.94 86 LEU B CA 1
ATOM 3289 C C . LEU B 1 86 ? -15.992 9.93 -5.281 1 71.94 86 LEU B C 1
ATOM 3291 O O . LEU B 1 86 ? -16.953 10.125 -4.539 1 71.94 86 LEU B O 1
ATOM 3295 N N . PRO B 1 87 ? -15.094 10.82 -5.656 1 78.19 87 PRO B N 1
ATOM 3296 C CA . PRO B 1 87 ? -15.258 12.148 -5.074 1 78.19 87 PRO B CA 1
ATOM 3297 C C . PRO B 1 87 ? -16.516 12.867 -5.57 1 78.19 87 PRO B C 1
ATOM 3299 O O . PRO B 1 87 ? -16.812 12.82 -6.766 1 78.19 87 PRO B O 1
ATOM 3302 N N . ARG B 1 88 ? -17.297 13.422 -4.762 1 81.06 88 ARG B N 1
ATOM 3303 C CA . ARG B 1 88 ? -18.469 14.234 -5.078 1 81.06 88 ARG B CA 1
ATOM 3304 C C . ARG B 1 88 ? -18.062 15.562 -5.707 1 81.06 88 ARG B C 1
ATOM 3306 O O . ARG B 1 88 ? -18.75 16.078 -6.598 1 81.06 88 ARG B O 1
ATOM 3313 N N . HIS B 1 89 ? -16.938 16.109 -5.301 1 90.94 89 HIS B N 1
ATOM 3314 C CA . HIS B 1 89 ? -16.391 17.359 -5.809 1 90.94 89 HIS B CA 1
ATOM 3315 C C . HIS B 1 89 ? -15 17.156 -6.398 1 90.94 89 HIS B C 1
ATOM 3317 O O . HIS B 1 89 ? -13.992 17.469 -5.758 1 90.94 89 HIS B O 1
ATOM 3323 N N . PRO B 1 90 ? -14.953 16.797 -7.652 1 89.81 90 PRO B N 1
ATOM 3324 C CA . PRO B 1 90 ? -13.68 16.375 -8.242 1 89.81 90 PRO B CA 1
ATOM 3325 C C . PRO B 1 90 ? -12.688 17.531 -8.375 1 89.81 90 PRO B C 1
ATOM 3327 O O . PRO B 1 90 ? -11.484 17.328 -8.242 1 89.81 90 PRO B O 1
ATOM 3330 N N . TRP B 1 91 ? -13.148 18.719 -8.633 1 92.06 91 TRP B N 1
ATOM 3331 C CA . TRP B 1 91 ? -12.242 19.844 -8.828 1 92.06 91 TRP B CA 1
ATOM 3332 C C . TRP B 1 91 ? -11.578 20.234 -7.516 1 92.06 91 TRP B C 1
ATOM 3334 O O . TRP B 1 91 ? -10.375 20.5 -7.477 1 92.06 91 TRP B O 1
ATOM 3344 N N . TRP B 1 92 ? -12.32 20.281 -6.426 1 92.69 92 TRP B N 1
ATOM 3345 C CA . TRP B 1 92 ? -11.758 20.578 -5.113 1 92.69 92 TRP B CA 1
ATOM 3346 C C . TRP B 1 92 ? -10.82 19.469 -4.652 1 92.69 92 TRP B C 1
ATOM 3348 O O . TRP B 1 92 ? -9.781 19.734 -4.043 1 92.69 92 TRP B O 1
ATOM 3358 N N . MET B 1 93 ? -11.195 18.312 -5.004 1 92.81 93 MET B N 1
ATOM 3359 C CA . MET B 1 93 ? -10.352 17.188 -4.648 1 92.81 93 MET B CA 1
ATOM 3360 C C . MET B 1 93 ? -9.023 17.234 -5.398 1 92.81 93 MET B C 1
ATOM 3362 O O . MET B 1 93 ? -7.973 16.953 -4.828 1 92.81 93 MET B O 1
ATOM 3366 N N . ALA B 1 94 ? -9.148 17.594 -6.637 1 94.69 94 ALA B N 1
ATOM 3367 C CA . ALA B 1 94 ? -7.934 17.734 -7.434 1 94.69 94 ALA B CA 1
ATOM 3368 C C . ALA B 1 94 ? -7.02 18.812 -6.852 1 94.69 94 ALA B C 1
ATOM 3370 O O . ALA B 1 94 ? -5.805 18.625 -6.766 1 94.69 94 ALA B O 1
ATOM 3371 N N . LEU B 1 95 ? -7.586 19.875 -6.453 1 94.81 95 LEU B N 1
ATOM 3372 C CA . LEU B 1 95 ? -6.816 20.969 -5.852 1 94.81 95 LEU B CA 1
ATOM 3373 C C . LEU B 1 95 ? -6.145 20.5 -4.562 1 94.81 95 LEU B C 1
ATOM 3375 O O . LEU B 1 95 ? -4.961 20.766 -4.344 1 94.81 95 LEU B O 1
ATOM 3379 N N . ARG B 1 96 ? -6.863 19.828 -3.76 1 93.25 96 ARG B N 1
ATOM 3380 C CA . ARG B 1 96 ? -6.305 19.312 -2.518 1 93.25 96 ARG B CA 1
ATOM 3381 C C . ARG B 1 96 ? -5.172 18.328 -2.797 1 93.25 96 ARG B C 1
ATOM 3383 O O . ARG B 1 96 ? -4.141 18.359 -2.121 1 93.25 96 ARG B O 1
ATOM 3390 N N . THR B 1 97 ? -5.426 17.531 -3.746 1 94.81 97 THR B N 1
ATOM 3391 C CA . THR B 1 97 ? -4.438 16.516 -4.094 1 94.81 97 THR B CA 1
ATOM 3392 C C . THR B 1 97 ? -3.141 17.172 -4.57 1 94.81 97 THR B C 1
ATOM 3394 O O . THR B 1 97 ? -2.059 16.828 -4.086 1 94.81 97 THR B O 1
ATOM 3397 N N . VAL B 1 98 ? -3.242 18.078 -5.43 1 96.88 98 VAL B N 1
ATOM 3398 C CA . VAL B 1 98 ? -2.066 18.766 -5.953 1 96.88 98 VAL B CA 1
ATOM 3399 C C . VAL B 1 98 ? -1.379 19.547 -4.832 1 96.88 98 VAL B C 1
ATOM 3401 O O . VAL B 1 98 ? -0.152 19.516 -4.707 1 96.88 98 VAL B O 1
ATOM 3404 N N . ALA B 1 99 ? -2.133 20.219 -4.094 1 96.5 99 ALA B N 1
ATOM 3405 C CA . ALA B 1 99 ? -1.601 20.984 -2.967 1 96.5 99 ALA B CA 1
ATOM 3406 C C . ALA B 1 99 ? -0.894 20.078 -1.972 1 96.5 99 ALA B C 1
ATOM 3408 O O . ALA B 1 99 ? 0.176 20.406 -1.46 1 96.5 99 ALA B O 1
ATOM 3409 N N . SER B 1 100 ? -1.455 18.953 -1.732 1 95.38 100 SER B N 1
ATOM 3410 C CA . SER B 1 100 ? -0.887 18.016 -0.781 1 95.38 100 SER B CA 1
ATOM 3411 C C . SER B 1 100 ? 0.427 17.422 -1.295 1 95.38 100 SER B C 1
ATOM 3413 O O . SER B 1 100 ? 1.379 17.266 -0.53 1 95.38 100 SER B O 1
ATOM 3415 N N . VAL B 1 101 ? 0.433 17.125 -2.512 1 96.06 101 VAL B N 1
ATOM 3416 C CA . VAL B 1 101 ? 1.654 16.594 -3.111 1 96.06 101 VAL B CA 1
ATOM 3417 C C . VAL B 1 101 ? 2.758 17.641 -3.055 1 96.06 101 VAL B C 1
ATOM 3419 O O . VAL B 1 101 ? 3.889 17.344 -2.668 1 96.06 101 VAL B O 1
ATOM 3422 N N . ALA B 1 102 ? 2.389 18.828 -3.445 1 96.88 102 ALA B N 1
ATOM 3423 C CA . ALA B 1 102 ? 3.344 19.922 -3.391 1 96.88 102 ALA B CA 1
ATOM 3424 C C . ALA B 1 102 ? 3.85 20.141 -1.969 1 96.88 102 ALA B C 1
ATOM 3426 O O . ALA B 1 102 ? 5.035 20.422 -1.758 1 96.88 102 ALA B O 1
ATOM 3427 N N . THR B 1 103 ? 2.979 20.031 -1.065 1 96.69 103 THR B N 1
ATOM 3428 C CA . THR B 1 103 ? 3.334 20.203 0.338 1 96.69 103 THR B CA 1
ATOM 3429 C C . THR B 1 103 ? 4.328 19.125 0.781 1 96.69 103 THR B C 1
ATOM 3431 O O . THR B 1 103 ? 5.348 19.438 1.397 1 96.69 103 THR B O 1
ATOM 3434 N N . ALA B 1 104 ? 4.062 17.953 0.45 1 95.12 104 ALA B N 1
ATOM 3435 C CA . ALA B 1 104 ? 4.895 16.828 0.895 1 95.12 104 ALA B CA 1
ATOM 3436 C C . ALA B 1 104 ? 6.324 16.969 0.382 1 95.12 104 ALA B C 1
ATOM 3438 O O . ALA B 1 104 ? 7.273 16.953 1.167 1 95.12 104 ALA B O 1
ATOM 3439 N N . VAL B 1 105 ? 6.492 17.188 -0.876 1 96.12 105 VAL B N 1
ATOM 3440 C CA . VAL B 1 105 ? 7.82 17.234 -1.476 1 96.12 105 VAL B CA 1
ATOM 3441 C C . VAL B 1 105 ? 8.57 18.484 -0.986 1 96.12 105 VAL B C 1
ATOM 3443 O O . VAL B 1 105 ? 9.75 18.406 -0.657 1 96.12 105 VAL B O 1
ATOM 3446 N N . SER B 1 106 ? 7.879 19.562 -0.939 1 97.44 106 SER B N 1
ATOM 3447 C CA . SER B 1 106 ? 8.523 20.797 -0.533 1 97.44 106 SER B CA 1
ATOM 3448 C C . SER B 1 106 ? 8.867 20.781 0.953 1 97.44 106 SER B C 1
ATOM 3450 O O . SER B 1 106 ? 9.945 21.234 1.349 1 97.44 106 SER B O 1
ATOM 3452 N N . ALA B 1 107 ? 7.996 20.266 1.733 1 96.69 107 ALA B N 1
ATOM 3453 C CA . ALA B 1 107 ? 8.273 20.188 3.164 1 96.69 107 ALA B CA 1
ATOM 3454 C C . ALA B 1 107 ? 9.453 19.25 3.441 1 96.69 107 ALA B C 1
ATOM 3456 O O . ALA B 1 107 ? 10.352 19.594 4.215 1 96.69 107 ALA B O 1
ATOM 3457 N N . PHE B 1 108 ? 9.422 18.094 2.822 1 96.38 108 PHE B N 1
ATOM 3458 C CA . PHE B 1 108 ? 10.516 17.156 3.01 1 96.38 108 PHE B CA 1
ATOM 3459 C C . PHE B 1 108 ? 11.844 17.766 2.576 1 96.38 108 PHE B C 1
ATOM 3461 O O . PHE B 1 108 ? 12.852 17.625 3.268 1 96.38 108 PHE B O 1
ATOM 3468 N N . TYR B 1 109 ? 11.805 18.5 1.496 1 95.88 109 TYR B N 1
ATOM 3469 C CA . TYR B 1 109 ? 13.023 19.156 1.034 1 95.88 109 TYR B CA 1
ATOM 3470 C C . TYR B 1 109 ? 13.492 20.203 2.033 1 95.88 109 TYR B C 1
ATOM 3472 O O . TYR B 1 109 ? 14.672 20.266 2.379 1 95.88 109 TYR B O 1
ATOM 3480 N N . ALA B 1 110 ? 12.602 20.984 2.486 1 96 110 ALA B N 1
ATOM 3481 C CA . ALA B 1 110 ? 12.945 22.031 3.443 1 96 110 ALA B CA 1
ATOM 3482 C C . ALA B 1 110 ? 13.578 21.453 4.699 1 96 110 ALA B C 1
ATOM 3484 O O . ALA B 1 110 ? 14.586 21.969 5.191 1 96 110 ALA B O 1
ATOM 3485 N N . PHE B 1 111 ? 13.055 20.344 5.191 1 94.88 111 PHE B N 1
ATOM 3486 C CA . PHE B 1 111 ? 13.562 19.719 6.406 1 94.88 111 PHE B CA 1
ATOM 3487 C C . PHE B 1 111 ? 14.961 19.172 6.191 1 94.88 111 PHE B C 1
ATOM 3489 O O . PHE B 1 111 ? 15.742 19.047 7.137 1 94.88 111 PHE B O 1
ATOM 3496 N N . THR B 1 112 ? 15.273 18.844 4.914 1 93.62 112 THR B N 1
ATOM 3497 C CA . THR B 1 112 ? 16.578 18.25 4.645 1 93.62 112 THR B CA 1
ATOM 3498 C C . THR B 1 112 ? 17.656 19.344 4.555 1 93.62 112 THR B C 1
ATOM 3500 O O . THR B 1 112 ? 18.828 19.078 4.836 1 93.62 112 THR B O 1
ATOM 3503 N N . VAL B 1 113 ? 17.328 20.594 4.25 1 93.69 113 VAL B N 1
ATOM 3504 C CA . VAL B 1 113 ? 18.359 21.562 3.926 1 93.69 113 VAL B CA 1
ATOM 3505 C C . VAL B 1 113 ? 18.359 22.688 4.969 1 93.69 113 VAL B C 1
ATOM 3507 O O . VAL B 1 113 ? 19.359 23.375 5.141 1 93.69 113 VAL B O 1
ATOM 3510 N N . LEU B 1 114 ? 17.281 22.906 5.629 1 92.75 114 LEU B N 1
ATOM 3511 C CA . LEU B 1 114 ? 17.188 23.969 6.621 1 92.75 114 LEU B CA 1
ATOM 3512 C C . LEU B 1 114 ? 17.203 23.391 8.039 1 92.75 114 LEU B C 1
ATOM 3514 O O . LEU B 1 114 ? 16.875 22.219 8.234 1 92.75 114 LEU B O 1
ATOM 3518 N N . PRO B 1 115 ? 17.609 24.266 8.992 1 93.44 115 PRO B N 1
ATOM 3519 C CA . PRO B 1 115 ? 17.438 23.844 10.383 1 93.44 115 PRO B CA 1
ATOM 3520 C C . PRO B 1 115 ? 15.977 23.562 10.734 1 93.44 115 PRO B C 1
ATOM 3522 O O . PRO B 1 115 ? 15.07 24.25 10.25 1 93.44 115 PRO B O 1
ATOM 3525 N N . LEU B 1 116 ? 15.805 22.562 11.578 1 94.62 116 LEU B N 1
ATOM 3526 C CA . LEU B 1 116 ? 14.461 22.094 11.93 1 94.62 116 LEU B CA 1
ATOM 3527 C C . LEU B 1 116 ? 13.602 23.25 12.438 1 94.62 116 LEU B C 1
ATOM 3529 O O . LEU B 1 116 ? 12.477 23.438 11.977 1 94.62 116 LEU B O 1
ATOM 3533 N N . ALA B 1 117 ? 14.125 24 13.359 1 92.88 117 ALA B N 1
ATOM 3534 C CA . ALA B 1 117 ? 13.367 25.062 14 1 92.88 117 ALA B CA 1
ATOM 3535 C C . ALA B 1 117 ? 12.961 26.141 12.992 1 92.88 117 ALA B C 1
ATOM 3537 O O . ALA B 1 117 ? 11.859 26.672 13.055 1 92.88 117 ALA B O 1
ATOM 3538 N N . GLN B 1 118 ? 13.812 26.406 12.133 1 93 118 GLN B N 1
ATOM 3539 C CA . GLN B 1 118 ? 13.523 27.422 11.117 1 93 118 GLN B CA 1
ATOM 3540 C C . GLN B 1 118 ? 12.438 26.938 10.164 1 93 118 GLN B C 1
ATOM 3542 O O . GLN B 1 118 ? 11.562 27.719 9.773 1 93 118 GLN B O 1
ATOM 3547 N N . THR B 1 119 ? 12.516 25.703 9.766 1 94.88 119 THR B N 1
ATOM 3548 C CA . THR B 1 119 ? 11.492 25.141 8.898 1 94.88 119 THR B CA 1
ATOM 3549 C C . THR B 1 119 ? 10.117 25.219 9.555 1 94.88 119 THR B C 1
ATOM 3551 O O . THR B 1 119 ? 9.148 25.672 8.938 1 94.88 119 THR B O 1
ATOM 3554 N N . TYR B 1 120 ? 10.055 24.875 10.789 1 95.25 120 TYR B N 1
ATOM 3555 C CA . TYR B 1 120 ? 8.773 24.922 11.5 1 95.25 120 TYR B CA 1
ATOM 3556 C C . TYR B 1 120 ? 8.258 26.344 11.594 1 95.25 120 TYR B C 1
ATOM 3558 O O . TYR B 1 120 ? 7.062 26.594 11.43 1 95.25 120 TYR B O 1
ATOM 3566 N N . ALA B 1 121 ? 9.141 27.234 11.914 1 93.75 121 ALA B N 1
ATOM 3567 C CA . ALA B 1 121 ? 8.734 28.641 12.039 1 93.75 121 ALA B CA 1
ATOM 3568 C C . ALA B 1 121 ? 8.023 29.125 10.773 1 93.75 121 ALA B C 1
ATOM 3570 O O . ALA B 1 121 ? 7.016 29.828 10.852 1 93.75 121 ALA B O 1
ATOM 3571 N N . ILE B 1 122 ? 8.57 28.719 9.664 1 94 122 ILE B N 1
ATOM 3572 C CA . ILE B 1 122 ? 7.977 29.125 8.391 1 94 122 ILE B CA 1
ATOM 3573 C C . ILE B 1 122 ? 6.66 28.375 8.172 1 94 122 ILE B C 1
ATOM 3575 O O . ILE B 1 122 ? 5.668 28.984 7.746 1 94 122 ILE B O 1
ATOM 3579 N N . LEU B 1 123 ? 6.625 27.141 8.477 1 94.56 123 LEU B N 1
ATOM 3580 C CA . LEU B 1 123 ? 5.422 26.328 8.305 1 94.56 123 LEU B CA 1
ATOM 3581 C C . LEU B 1 123 ? 4.293 26.844 9.195 1 94.56 123 LEU B C 1
ATOM 3583 O O . LEU B 1 123 ? 3.117 26.672 8.867 1 94.56 123 LEU B O 1
ATOM 3587 N N . PHE B 1 124 ? 4.613 27.531 10.281 1 94.06 124 PHE B N 1
ATOM 3588 C CA . PHE B 1 124 ? 3.619 28.062 11.211 1 94.06 124 PHE B CA 1
ATOM 3589 C C . PHE B 1 124 ? 2.863 29.234 10.586 1 94.06 124 PHE B C 1
ATOM 3591 O O . PHE B 1 124 ? 1.884 29.719 11.148 1 94.06 124 PHE B O 1
ATOM 3598 N N . ALA B 1 125 ? 3.248 29.562 9.422 1 93.06 125 ALA B N 1
ATOM 3599 C CA . ALA B 1 125 ? 2.504 30.578 8.672 1 93.06 125 ALA B CA 1
ATOM 3600 C C . ALA B 1 125 ? 1.194 30.016 8.133 1 93.06 125 ALA B C 1
ATOM 3602 O O . ALA B 1 125 ? 0.307 30.766 7.719 1 93.06 125 ALA B O 1
ATOM 3603 N N . SER B 1 126 ? 1.08 28.719 8.156 1 92 126 SER B N 1
ATOM 3604 C CA . SER B 1 126 ? -0.052 28.031 7.531 1 92 126 SER B CA 1
ATOM 3605 C C . SER B 1 126 ? -1.374 28.5 8.125 1 92 126 SER B C 1
ATOM 3607 O O . SER B 1 126 ? -2.307 28.844 7.395 1 92 126 SER B O 1
ATOM 3609 N N . PRO B 1 127 ? -1.51 28.562 9.445 1 87.5 127 PRO B N 1
ATOM 3610 C CA . PRO B 1 127 ? -2.785 29.031 10 1 87.5 127 PRO B CA 1
ATOM 3611 C C . PRO B 1 127 ? -3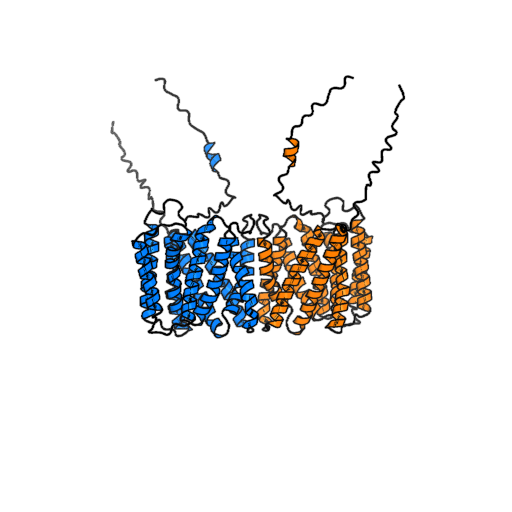.141 30.453 9.562 1 87.5 127 PRO B C 1
ATOM 3613 O O . PRO B 1 127 ? -4.32 30.766 9.383 1 87.5 127 PRO B O 1
ATOM 3616 N N . LEU B 1 128 ? -2.197 31.297 9.43 1 90.31 128 LEU B N 1
ATOM 3617 C CA . LEU B 1 128 ? -2.412 32.656 8.953 1 90.31 128 LEU B CA 1
ATOM 3618 C C . LEU B 1 128 ? -2.906 32.656 7.512 1 90.31 128 LEU B C 1
ATOM 3620 O O . LEU B 1 128 ? -3.84 33.375 7.168 1 90.31 128 LEU B O 1
ATOM 3624 N N . LEU B 1 129 ? -2.289 31.828 6.754 1 92.31 129 LEU B N 1
ATOM 3625 C CA . LEU B 1 129 ? -2.664 31.719 5.348 1 92.31 129 LEU B CA 1
ATOM 3626 C C . LEU B 1 129 ? -4.059 31.125 5.199 1 92.31 129 LEU B C 1
ATOM 3628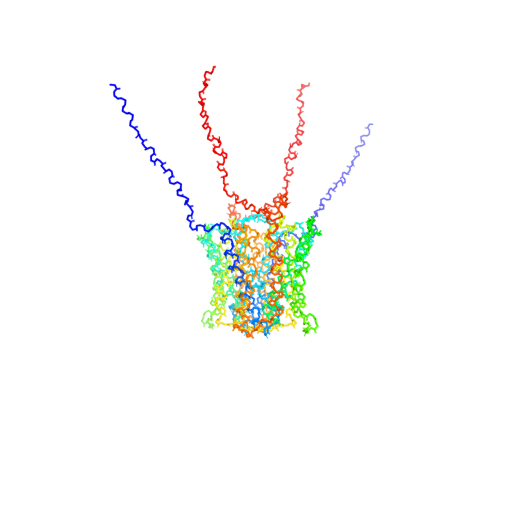 O O . LEU B 1 129 ? -4.809 31.5 4.301 1 92.31 129 LEU B O 1
ATOM 3632 N N . ILE B 1 130 ? -4.348 30.203 5.996 1 89.06 130 ILE B N 1
ATOM 3633 C CA . ILE B 1 130 ? -5.68 29.609 6 1 89.06 130 ILE B CA 1
ATOM 3634 C C . ILE B 1 130 ? -6.723 30.688 6.258 1 89.06 130 ILE B C 1
ATOM 3636 O O . ILE B 1 130 ? -7.773 30.719 5.613 1 89.06 130 ILE B O 1
ATOM 3640 N N . THR B 1 131 ? -6.465 31.547 7.211 1 86.25 131 THR B N 1
ATOM 3641 C CA . THR B 1 131 ? -7.367 32.656 7.527 1 86.25 131 THR B CA 1
ATOM 3642 C C . THR B 1 131 ? -7.602 33.531 6.301 1 86.25 131 THR B C 1
ATOM 3644 O O . THR B 1 131 ? -8.734 33.938 6.02 1 86.25 131 THR B O 1
ATOM 3647 N N . ILE B 1 132 ? -6.566 33.781 5.582 1 90.69 132 ILE B N 1
ATOM 3648 C CA . ILE B 1 132 ? -6.672 34.562 4.371 1 90.69 132 ILE B CA 1
ATOM 3649 C C . ILE B 1 132 ? -7.504 33.844 3.33 1 90.69 132 ILE B C 1
ATOM 3651 O O . ILE B 1 132 ? -8.391 34.406 2.707 1 90.69 132 ILE B O 1
ATOM 3655 N N . LEU B 1 133 ? -7.27 32.562 3.139 1 90.75 133 LEU B N 1
ATOM 3656 C CA . LEU B 1 133 ? -7.918 31.766 2.105 1 90.75 133 LEU B CA 1
ATOM 3657 C C . LEU B 1 133 ? -9.383 31.516 2.459 1 90.75 133 LEU B C 1
ATOM 3659 O O . LEU B 1 133 ? -10.188 31.188 1.583 1 90.75 133 LEU B O 1
ATOM 3663 N N . ALA B 1 134 ? -9.711 31.641 3.674 1 86.88 134 ALA B N 1
ATOM 3664 C CA . ALA B 1 134 ? -11.078 31.391 4.113 1 86.88 134 ALA B CA 1
ATOM 3665 C C . ALA B 1 134 ? -12.031 32.438 3.557 1 86.88 134 ALA B C 1
ATOM 3667 O O . ALA B 1 134 ? -13.219 32.188 3.379 1 86.88 134 ALA B O 1
ATOM 3668 N N . ILE B 1 135 ? -11.5 33.531 3.275 1 87.38 135 ILE B N 1
ATOM 3669 C CA . ILE B 1 135 ? -12.312 34.656 2.781 1 87.38 135 ILE B CA 1
ATOM 3670 C C . ILE B 1 135 ? -12.828 34.312 1.382 1 87.38 135 ILE B C 1
ATOM 3672 O O . ILE B 1 135 ? -14.039 34.188 1.18 1 87.38 135 ILE B O 1
ATOM 3676 N N . PRO B 1 136 ? -12.008 34.125 0.457 1 88.81 136 PRO B N 1
ATOM 3677 C CA . PRO B 1 136 ? -12.516 33.875 -0.893 1 88.81 136 PRO B CA 1
ATOM 3678 C C . PRO B 1 136 ? -13.133 32.469 -1.036 1 88.81 136 PRO B C 1
ATOM 3680 O O . PRO B 1 136 ? -14.062 32.281 -1.823 1 88.81 136 PRO B O 1
ATOM 3683 N N . VAL B 1 137 ? -12.742 31.5 -0.301 1 87.44 137 VAL B N 1
ATOM 3684 C CA . VAL B 1 137 ? -13.148 30.125 -0.519 1 87.44 137 VAL B CA 1
ATOM 3685 C C . VAL B 1 137 ? -14.414 29.812 0.279 1 87.44 137 VAL B C 1
ATOM 3687 O O . VAL B 1 137 ? -15.32 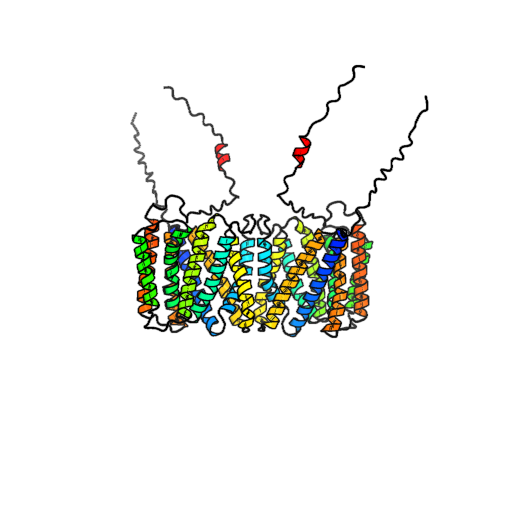29.141 -0.217 1 87.44 137 VAL B O 1
ATOM 3690 N N . LEU B 1 138 ? -14.492 30.328 1.414 1 84.5 138 LEU B N 1
ATOM 3691 C CA . LEU B 1 138 ? -15.625 30.016 2.283 1 84.5 138 LEU B CA 1
ATOM 3692 C C . LEU B 1 138 ? -16.578 31.203 2.387 1 84.5 138 LEU B C 1
ATOM 3694 O O . LEU B 1 138 ? -17.688 31.062 2.885 1 84.5 138 LEU B O 1
ATOM 3698 N N . GLY B 1 139 ? -16.125 32.281 1.996 1 84.25 139 GLY B N 1
ATOM 3699 C CA . GLY B 1 139 ? -16.953 33.469 2.082 1 84.25 139 GLY B CA 1
ATOM 3700 C C . GLY B 1 139 ? -17.016 34.062 3.48 1 84.25 139 GLY B C 1
ATOM 3701 O O . GLY B 1 139 ? -18.016 34.688 3.844 1 84.25 139 GLY B O 1
ATOM 3702 N N . GLU B 1 140 ? -16.031 33.781 4.195 1 80.81 140 GLU B N 1
ATOM 3703 C CA . GLU B 1 140 ? -16 34.281 5.566 1 80.81 140 GLU B CA 1
ATOM 3704 C C . GLU B 1 140 ? -15.57 35.75 5.613 1 80.81 140 GLU B C 1
ATOM 3706 O O . GLU B 1 140 ? -14.82 36.219 4.75 1 80.81 140 GLU B O 1
ATOM 3711 N N . GLN B 1 141 ? -16.156 36.5 6.539 1 81.31 141 GLN B N 1
ATOM 3712 C CA . GLN B 1 141 ? -15.75 37.906 6.73 1 81.31 141 GLN B CA 1
ATOM 3713 C C . GLN B 1 141 ? -14.703 38.031 7.836 1 81.31 141 GLN B C 1
ATOM 3715 O O . GLN B 1 141 ? -14.906 37.531 8.945 1 81.31 141 GLN B O 1
ATOM 3720 N N . VAL B 1 142 ? -13.57 38.531 7.426 1 78.88 142 VAL B N 1
ATOM 3721 C CA . VAL B 1 142 ? -12.5 38.75 8.391 1 78.88 142 VAL B CA 1
ATOM 3722 C C . VAL B 1 142 ? -12.5 40.188 8.859 1 78.88 142 VAL B C 1
ATOM 3724 O O . VAL B 1 142 ? -12.484 41.125 8.047 1 78.88 142 VAL B O 1
ATOM 3727 N N . ARG B 1 143 ? -12.641 40.281 10.102 1 83.38 143 ARG B N 1
ATOM 3728 C CA . ARG B 1 143 ? -12.664 41.625 10.695 1 83.38 143 ARG B CA 1
ATOM 3729 C C . ARG B 1 143 ? -11.266 42.219 10.758 1 83.38 143 ARG B C 1
ATOM 3731 O O . ARG B 1 143 ? -10.273 41.531 10.516 1 83.38 143 ARG B O 1
ATOM 3738 N N . LEU B 1 144 ? -11.258 43.469 11.133 1 86.56 144 LEU B N 1
ATOM 3739 C CA . LEU B 1 144 ? -10.031 44.25 11.109 1 86.56 144 LEU B CA 1
ATOM 3740 C C . LEU B 1 144 ? -8.992 43.688 12.062 1 86.56 144 LEU B C 1
ATOM 3742 O O . LEU B 1 144 ? -7.805 43.625 11.742 1 86.56 144 LEU B O 1
ATOM 3746 N N . ARG B 1 145 ? -9.398 43.188 13.172 1 85.31 145 ARG B N 1
ATOM 3747 C CA . ARG B 1 145 ? -8.477 42.656 14.172 1 85.31 145 ARG B CA 1
ATOM 3748 C C . ARG B 1 145 ? -7.773 41.375 13.656 1 85.31 145 ARG B C 1
ATOM 3750 O O . ARG B 1 145 ? -6.578 41.188 13.891 1 85.31 145 ARG B O 1
ATOM 3757 N N . ARG B 1 146 ? -8.523 40.656 12.977 1 86.44 146 ARG B N 1
ATOM 3758 C CA . ARG B 1 146 ? -7.93 39.438 12.414 1 86.44 146 ARG B CA 1
ATOM 3759 C C . ARG B 1 146 ? -6.957 39.781 11.289 1 86.44 146 ARG B C 1
ATOM 3761 O O . ARG B 1 146 ? -5.914 39.125 11.148 1 86.44 146 ARG B O 1
ATOM 3768 N N . TRP B 1 147 ? -7.273 40.781 10.562 1 89.75 147 TRP B N 1
ATOM 3769 C CA . TRP B 1 147 ? -6.363 41.219 9.508 1 89.75 147 TRP B CA 1
ATOM 3770 C C . TRP B 1 147 ? -5.047 41.719 10.102 1 89.75 147 TRP B C 1
ATOM 3772 O O . TRP B 1 147 ? -3.975 41.406 9.562 1 89.75 147 TRP B O 1
ATOM 3782 N N . LEU B 1 148 ? -5.188 42.344 11.125 1 91.94 148 LEU B N 1
ATOM 3783 C CA . LEU B 1 148 ? -3.984 42.875 11.773 1 91.94 148 LEU B CA 1
ATOM 3784 C C . LEU B 1 148 ? -3.123 41.719 12.281 1 91.94 148 LEU B C 1
ATOM 3786 O O . LEU B 1 148 ? -1.898 41.75 12.141 1 91.94 148 LEU B O 1
ATOM 3790 N N . ALA B 1 149 ? -3.748 40.75 12.883 1 90.94 149 ALA B N 1
ATOM 3791 C CA . ALA B 1 149 ? -3.023 39.562 13.367 1 90.94 149 ALA B CA 1
ATOM 3792 C C . ALA B 1 149 ? -2.32 38.844 12.227 1 90.94 149 ALA B C 1
ATOM 3794 O O . ALA B 1 149 ? -1.177 38.406 12.367 1 90.94 149 ALA B O 1
ATOM 3795 N N . VAL B 1 150 ? -2.969 38.781 11.094 1 92.69 150 VAL B N 1
ATOM 3796 C CA . VAL B 1 150 ? -2.408 38.125 9.922 1 92.69 150 VAL B CA 1
ATOM 3797 C C . VAL B 1 150 ? -1.196 38.906 9.414 1 92.69 150 VAL B C 1
ATOM 3799 O O . VAL B 1 150 ? -0.149 38.312 9.133 1 92.69 150 VAL B O 1
ATOM 3802 N N . ILE B 1 151 ? -1.327 40.156 9.336 1 94.44 151 ILE B N 1
ATOM 3803 C CA . ILE B 1 151 ? -0.25 41 8.828 1 94.44 151 ILE B CA 1
ATOM 3804 C C . ILE B 1 151 ? 0.952 40.906 9.766 1 94.44 151 ILE B C 1
ATOM 3806 O O . ILE B 1 151 ? 2.09 40.781 9.32 1 94.44 151 ILE B O 1
ATOM 3810 N N . VAL B 1 152 ? 0.684 41 11.023 1 94.31 152 VAL B N 1
ATOM 3811 C CA . VAL B 1 152 ? 1.751 40.906 12.016 1 94.31 152 VAL B CA 1
ATOM 3812 C C . VAL B 1 152 ? 2.416 39.531 11.922 1 94.31 152 VAL B C 1
ATOM 3814 O O . VAL B 1 152 ? 3.645 39.438 11.945 1 94.31 152 VAL B O 1
ATOM 3817 N N . GLY B 1 153 ? 1.641 38.562 11.828 1 93.81 153 GLY B N 1
ATOM 3818 C CA . GLY B 1 153 ? 2.18 37.219 11.695 1 93.81 153 GLY B CA 1
ATOM 3819 C C . GLY B 1 153 ? 3.049 37.031 10.461 1 93.81 153 GLY B C 1
ATOM 3820 O O . GLY B 1 153 ? 4.129 36.438 10.539 1 93.81 153 GLY B O 1
ATOM 3821 N N . LEU B 1 154 ? 2.615 37.531 9.328 1 94.62 154 LEU B N 1
ATOM 3822 C CA . LEU B 1 154 ? 3.369 37.406 8.086 1 94.62 154 LEU B CA 1
ATOM 3823 C C . LEU B 1 154 ? 4.668 38.188 8.164 1 94.62 154 LEU B C 1
ATOM 3825 O O . LEU B 1 154 ? 5.668 37.812 7.547 1 94.62 154 LEU B O 1
ATOM 3829 N N . SER B 1 155 ? 4.633 39.281 8.922 1 95.12 155 SER B N 1
ATOM 3830 C CA . SER B 1 155 ? 5.875 40 9.164 1 95.12 155 SER B CA 1
ATOM 3831 C C . SER B 1 155 ? 6.871 39.125 9.938 1 95.12 155 SER B C 1
ATOM 3833 O O . SER B 1 155 ? 8.086 39.25 9.742 1 95.12 155 SER B O 1
ATOM 3835 N N . GLY B 1 156 ? 6.324 38.281 10.867 1 94.25 156 GLY B N 1
ATOM 3836 C CA . GLY B 1 156 ? 7.18 37.344 11.555 1 94.25 156 GLY B CA 1
ATOM 3837 C C . GLY B 1 156 ? 7.898 36.375 10.617 1 94.25 156 GLY B C 1
ATOM 3838 O O . GLY B 1 156 ? 9.055 36.031 10.852 1 94.25 156 GLY B O 1
ATOM 3839 N N . VAL B 1 157 ? 7.242 36 9.555 1 92.69 157 VAL B N 1
ATOM 3840 C CA . VAL B 1 157 ? 7.848 35.125 8.555 1 92.69 157 VAL B CA 1
ATOM 3841 C C . VAL B 1 157 ? 9.031 35.844 7.902 1 92.69 157 VAL B C 1
ATOM 3843 O O . VAL B 1 157 ? 10.078 35.219 7.668 1 92.69 157 VAL B O 1
ATOM 3846 N N . ILE B 1 158 ? 8.883 37.094 7.625 1 91.38 158 ILE B N 1
ATOM 3847 C CA . ILE B 1 158 ? 9.953 37.875 7.016 1 91.38 158 ILE B CA 1
ATOM 3848 C C . ILE B 1 158 ? 11.141 37.969 7.973 1 91.38 158 ILE B C 1
ATOM 3850 O O . ILE B 1 158 ? 12.297 37.938 7.543 1 91.38 158 ILE B O 1
ATOM 3854 N N . VAL B 1 159 ? 10.844 38.094 9.227 1 92.38 159 VAL B N 1
ATOM 3855 C CA . VAL B 1 159 ? 11.898 38.156 10.242 1 92.38 159 VAL B CA 1
ATOM 3856 C C . VAL B 1 159 ? 12.68 36.844 10.25 1 92.38 159 VAL B C 1
ATOM 3858 O O . VAL B 1 159 ? 13.906 36.875 10.367 1 92.38 159 VAL B O 1
ATOM 3861 N N . VAL B 1 160 ? 12.008 35.781 10.109 1 90.5 160 VAL B N 1
ATOM 3862 C CA . VAL B 1 160 ? 12.648 34.469 10.102 1 90.5 160 VAL B CA 1
ATOM 3863 C C . VAL B 1 160 ? 13.508 34.344 8.844 1 90.5 160 VAL B C 1
ATOM 3865 O O . VAL B 1 160 ? 14.633 33.812 8.906 1 90.5 160 VAL B O 1
ATOM 3868 N N . LEU B 1 161 ? 13.047 34.75 7.688 1 87.06 161 LEU B N 1
ATOM 3869 C CA . LEU B 1 161 ? 13.703 34.594 6.398 1 87.06 161 LEU B CA 1
ATOM 3870 C C . LEU B 1 161 ? 14.883 35.562 6.266 1 87.06 161 LEU B C 1
ATOM 3872 O O . LEU B 1 161 ? 15.852 35.25 5.566 1 87.06 161 LEU B O 1
ATOM 3876 N N . ARG B 1 162 ? 14.789 36.688 6.969 1 84.06 162 ARG B N 1
ATOM 3877 C CA . ARG B 1 162 ? 15.797 37.75 6.922 1 84.06 162 ARG B CA 1
ATOM 3878 C C . ARG B 1 162 ? 16.281 37.969 5.496 1 84.06 162 ARG B C 1
ATOM 3880 O O . ARG B 1 162 ? 17.484 37.938 5.227 1 84.06 162 ARG B O 1
ATOM 3887 N N . PRO B 1 163 ? 15.289 38.344 4.672 1 75.94 163 PRO B N 1
ATOM 3888 C CA . PRO B 1 163 ? 15.766 38.562 3.307 1 75.94 163 PRO B CA 1
ATOM 3889 C C . PRO B 1 163 ? 16.828 39.656 3.232 1 75.94 163 PRO B C 1
ATOM 3891 O O . PRO B 1 163 ? 16.672 40.719 3.84 1 75.94 163 PRO B O 1
ATOM 3894 N N . GLY B 1 164 ? 18.016 39.438 2.6 1 68.06 164 GLY B N 1
ATOM 3895 C CA . GLY B 1 164 ? 19.109 40.406 2.521 1 68.06 164 GLY B CA 1
ATOM 3896 C C . GLY B 1 164 ? 20.281 40.062 3.426 1 68.06 164 GLY B C 1
ATOM 3897 O O . GLY B 1 164 ? 21.438 40.219 3.033 1 68.06 164 GLY B O 1
ATOM 3898 N N . ALA B 1 165 ? 19.953 39.688 4.617 1 69 165 ALA B N 1
ATOM 3899 C CA . ALA B 1 165 ? 21 39.344 5.578 1 69 165 ALA B CA 1
ATOM 3900 C C . ALA B 1 165 ? 21.5 37.938 5.352 1 69 165 ALA B C 1
ATOM 3902 O O . ALA B 1 165 ? 22.672 37.656 5.582 1 69 165 ALA B O 1
ATOM 3903 N N . THR B 1 166 ? 20.609 37.156 4.996 1 72 166 THR B N 1
ATOM 3904 C CA . THR B 1 166 ? 20.953 35.781 4.742 1 72 166 THR B CA 1
ATOM 3905 C C . THR B 1 166 ? 20.547 35.375 3.33 1 72 166 THR B C 1
ATOM 3907 O O . THR B 1 166 ? 19.594 35.906 2.766 1 72 166 THR B O 1
ATOM 3910 N N . ASP B 1 167 ? 21.328 34.594 2.695 1 76.62 167 ASP B N 1
ATOM 3911 C CA . ASP B 1 167 ? 21 34.094 1.358 1 76.62 167 ASP B CA 1
ATOM 3912 C C . ASP B 1 167 ? 19.766 33.219 1.391 1 76.62 167 ASP B C 1
ATOM 3914 O O . ASP B 1 167 ? 19.734 32.219 2.141 1 76.62 167 ASP B O 1
ATOM 3918 N N . LEU B 1 168 ? 18.781 33.75 0.772 1 83 168 LEU B N 1
ATOM 3919 C CA . LEU B 1 168 ? 17.594 32.938 0.588 1 83 168 LEU B CA 1
ATOM 3920 C C . LEU B 1 168 ? 17.891 31.734 -0.291 1 83 168 LEU B C 1
ATOM 3922 O O . LEU B 1 168 ? 18.453 31.875 -1.384 1 83 168 LEU B O 1
ATOM 3926 N N . THR B 1 169 ? 17.672 30.625 0.292 1 87.38 169 THR B N 1
ATOM 3927 C CA . THR B 1 169 ? 17.969 29.375 -0.423 1 87.38 169 THR B CA 1
ATOM 3928 C C . THR B 1 169 ? 16.672 28.719 -0.903 1 87.38 169 THR B C 1
ATOM 3930 O O . THR B 1 169 ? 15.578 29.188 -0.599 1 87.38 169 THR B O 1
ATOM 3933 N N . LEU B 1 170 ? 16.859 27.703 -1.721 1 90.88 170 LEU B N 1
ATOM 3934 C CA . LEU B 1 170 ? 15.734 26.906 -2.205 1 90.88 170 LEU B CA 1
ATOM 3935 C C . LEU B 1 170 ? 14.992 26.266 -1.043 1 90.88 170 LEU B C 1
ATOM 3937 O O . LEU B 1 170 ? 13.797 25.984 -1.151 1 90.88 170 LEU B O 1
ATOM 3941 N N . GLY B 1 171 ? 15.641 26.156 0.015 1 93.5 171 GLY B N 1
ATOM 3942 C CA . GLY B 1 171 ? 15.008 25.609 1.204 1 93.5 171 GLY B CA 1
ATOM 3943 C C . GLY B 1 171 ? 13.922 26.5 1.764 1 93.5 171 GLY B C 1
ATOM 3944 O O . GLY B 1 171 ? 12.852 26.016 2.15 1 93.5 171 GLY B O 1
ATOM 3945 N N . HIS B 1 172 ? 14.188 27.781 1.787 1 93.75 172 HIS B N 1
ATOM 3946 C CA . HIS B 1 172 ? 13.211 28.75 2.283 1 93.75 172 HIS B CA 1
ATOM 3947 C C . HIS B 1 172 ? 11.984 28.797 1.378 1 93.75 172 HIS B C 1
ATOM 3949 O O . HIS B 1 172 ? 10.852 28.812 1.861 1 93.75 172 HIS B O 1
ATOM 3955 N N . ALA B 1 173 ? 12.289 28.766 0.108 1 94.69 173 ALA B N 1
ATOM 3956 C CA . ALA B 1 173 ? 11.188 28.75 -0.854 1 94.69 173 ALA B CA 1
ATOM 3957 C C . ALA B 1 173 ? 10.352 27.484 -0.712 1 94.69 173 ALA B C 1
ATOM 3959 O O . ALA B 1 173 ? 9.125 27.531 -0.824 1 94.69 173 ALA B O 1
ATOM 3960 N N . ALA B 1 174 ? 11 26.438 -0.478 1 96.69 174 ALA B N 1
ATOM 3961 C CA . ALA B 1 174 ? 10.312 25.156 -0.302 1 96.69 174 ALA B CA 1
ATOM 3962 C C . ALA B 1 174 ? 9.438 25.172 0.946 1 96.69 174 ALA B C 1
ATOM 3964 O O . ALA B 1 174 ? 8.297 24.703 0.918 1 96.69 174 ALA B O 1
ATOM 3965 N N . ALA B 1 175 ? 9.938 25.688 1.979 1 96.31 175 ALA B N 1
ATOM 3966 C CA . ALA B 1 175 ? 9.156 25.797 3.213 1 96.31 175 ALA B CA 1
ATOM 3967 C C . ALA B 1 175 ? 7.918 26.656 3.012 1 96.31 175 ALA B C 1
ATOM 3969 O O . ALA B 1 175 ? 6.832 26.312 3.488 1 96.31 175 ALA B O 1
ATOM 3970 N N . MET B 1 176 ? 8.141 27.719 2.324 1 95.88 176 MET B N 1
ATOM 3971 C CA . MET B 1 176 ? 7.02 28.609 2.045 1 95.88 176 MET B CA 1
ATOM 3972 C C . MET B 1 176 ? 5.988 27.922 1.158 1 95.88 176 MET B C 1
ATOM 3974 O O . MET B 1 176 ? 4.785 28.047 1.39 1 95.88 176 MET B O 1
ATOM 3978 N N . THR B 1 177 ? 6.438 27.266 0.161 1 97.19 177 THR B N 1
ATOM 3979 C CA . THR B 1 177 ? 5.551 26.5 -0.707 1 97.19 177 THR B CA 1
ATOM 3980 C C . THR B 1 177 ? 4.77 25.453 0.096 1 97.19 177 THR B C 1
ATOM 3982 O O . THR B 1 177 ? 3.576 25.25 -0.136 1 97.19 177 THR B O 1
ATOM 3985 N N . ALA B 1 178 ? 5.418 24.844 0.97 1 97.5 178 ALA B N 1
ATOM 3986 C CA . ALA B 1 178 ? 4.766 23.859 1.829 1 97.5 178 ALA B CA 1
ATOM 3987 C C . ALA B 1 178 ? 3.686 24.5 2.688 1 97.5 178 ALA B C 1
ATOM 3989 O O . ALA B 1 178 ? 2.607 23.938 2.873 1 97.5 178 ALA B O 1
ATOM 3990 N N . ALA B 1 179 ? 3.986 25.672 3.217 1 95.81 179 ALA B N 1
ATOM 3991 C CA . ALA B 1 179 ? 3.004 26.391 4.023 1 95.81 179 ALA B CA 1
ATOM 3992 C C . ALA B 1 179 ? 1.772 26.75 3.193 1 95.81 179 ALA B C 1
ATOM 3994 O O . ALA B 1 179 ? 0.639 26.562 3.643 1 95.81 179 ALA B O 1
ATOM 3995 N N . ILE B 1 180 ? 2.018 27.188 2.021 1 96.56 180 ILE B N 1
ATOM 3996 C CA . ILE B 1 180 ? 0.929 27.562 1.12 1 96.56 180 ILE B CA 1
ATOM 3997 C C . ILE B 1 180 ? 0.139 26.312 0.736 1 96.56 180 ILE B C 1
ATOM 3999 O O . ILE B 1 180 ? -1.093 26.297 0.787 1 96.56 180 ILE B O 1
ATOM 4003 N N . GLY B 1 181 ? 0.844 25.281 0.322 1 96.69 181 GLY B N 1
ATOM 4004 C CA . GLY B 1 181 ? 0.193 24.047 -0.055 1 96.69 181 GLY B CA 1
ATOM 4005 C C . GLY B 1 181 ? -0.635 23.438 1.063 1 96.69 181 GLY B C 1
ATOM 4006 O O . GLY B 1 181 ? -1.765 23 0.839 1 96.69 181 GLY B O 1
ATOM 4007 N N . SER B 1 182 ? -0.059 23.422 2.186 1 95.06 182 SER B N 1
ATOM 4008 C CA . SER B 1 182 ? -0.768 22.875 3.336 1 95.06 182 SER B CA 1
ATOM 4009 C C . SER B 1 182 ? -2.012 23.703 3.662 1 95.06 182 SER B C 1
ATOM 4011 O O . SER B 1 182 ? -3.043 23.141 4.047 1 95.06 182 SER B O 1
ATOM 4013 N N . SER B 1 183 ? -1.88 24.984 3.586 1 94.31 183 SER B N 1
ATOM 4014 C CA . SER B 1 183 ? -3.031 25.859 3.832 1 94.31 183 SER B CA 1
ATOM 4015 C C . SER B 1 183 ? -4.133 25.609 2.803 1 94.31 183 SER B C 1
ATOM 4017 O O . SER B 1 183 ? -5.312 25.547 3.152 1 94.31 183 SER B O 1
ATOM 4019 N N . LEU B 1 184 ? -3.754 25.469 1.587 1 94.5 184 LEU B N 1
ATOM 4020 C CA . LEU B 1 184 ? -4.715 25.188 0.524 1 94.5 184 LEU B CA 1
ATOM 4021 C C . LEU B 1 184 ? -5.398 23.844 0.752 1 94.5 184 LEU B C 1
ATOM 4023 O O . LEU B 1 184 ? -6.625 23.734 0.638 1 94.5 184 LEU B O 1
ATOM 4027 N N . ALA B 1 185 ? -4.633 22.875 1.041 1 92.56 185 ALA B N 1
ATOM 4028 C CA . ALA B 1 185 ? -5.195 21.547 1.312 1 92.56 185 ALA B CA 1
ATOM 4029 C C . ALA B 1 185 ? -6.164 21.594 2.488 1 92.56 185 ALA B C 1
ATOM 4031 O O . ALA B 1 185 ? -7.219 20.953 2.459 1 92.56 185 ALA B O 1
ATOM 4032 N N . SER B 1 186 ? -5.797 22.344 3.443 1 89.5 186 SER B N 1
ATOM 4033 C CA . SER B 1 186 ? -6.613 22.438 4.648 1 89.5 186 SER B CA 1
ATOM 4034 C C . SER B 1 186 ? -7.922 23.172 4.375 1 89.5 186 SER B C 1
ATOM 4036 O O . SER B 1 186 ? -8.977 22.781 4.879 1 89.5 186 SER B O 1
ATOM 4038 N N . ILE B 1 187 ? -7.914 24.203 3.654 1 89.44 187 ILE B N 1
ATOM 4039 C CA . ILE B 1 187 ? -9.117 24.984 3.398 1 89.44 187 ILE B CA 1
ATOM 4040 C C . ILE B 1 187 ? -10.086 24.172 2.543 1 89.44 187 ILE B C 1
ATOM 4042 O O . ILE B 1 187 ? -11.305 24.297 2.695 1 89.44 187 ILE B O 1
ATOM 4046 N N . VAL B 1 188 ? -9.578 23.344 1.661 1 90.44 188 VAL B N 1
ATOM 4047 C CA . VAL B 1 188 ? -10.438 22.484 0.851 1 90.44 188 VAL B CA 1
ATOM 4048 C C . VAL B 1 188 ? -11.164 21.484 1.747 1 90.44 188 VAL B C 1
ATOM 4050 O O . VAL B 1 188 ? -12.344 21.188 1.533 1 90.44 188 VAL B O 1
ATOM 4053 N N . VAL B 1 189 ? -10.477 21 2.691 1 85.5 189 VAL B N 1
ATOM 4054 C CA . VAL B 1 189 ? -11.109 20.078 3.639 1 85.5 189 VAL B CA 1
ATOM 4055 C C . VAL B 1 189 ? -12.273 20.781 4.332 1 85.5 189 VAL B C 1
ATOM 4057 O O . VAL B 1 189 ? -13.336 20.188 4.5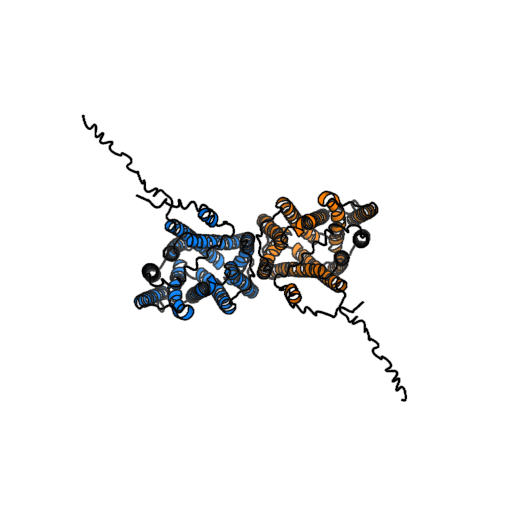39 1 85.5 189 VAL B O 1
ATOM 4060 N N . ARG B 1 190 ? -12.125 22.016 4.613 1 82.25 190 ARG B N 1
ATOM 4061 C CA . ARG B 1 190 ? -13.195 22.766 5.258 1 82.25 190 ARG B CA 1
ATOM 4062 C C . ARG B 1 190 ? -14.359 23 4.293 1 82.25 190 ARG B C 1
ATOM 4064 O O . ARG B 1 190 ? -15.516 23.016 4.703 1 82.25 190 ARG B O 1
ATOM 4071 N N . ARG B 1 191 ? -14.008 23.188 3.129 1 86.19 191 ARG B N 1
ATOM 4072 C CA . ARG B 1 191 ? -15.016 23.5 2.129 1 86.19 191 ARG B CA 1
ATOM 4073 C C . ARG B 1 191 ? -15.867 22.281 1.798 1 86.19 191 ARG B C 1
ATOM 4075 O O . ARG B 1 191 ? -17.094 22.391 1.677 1 86.19 191 ARG B O 1
ATOM 4082 N N . ILE B 1 192 ? -15.234 21.125 1.682 1 87.12 192 ILE B N 1
ATOM 4083 C CA . ILE B 1 192 ? -15.992 20 1.151 1 87.12 192 ILE B CA 1
ATOM 4084 C C . ILE B 1 192 ? -15.93 18.828 2.125 1 87.12 192 ILE B C 1
ATOM 4086 O O . ILE B 1 192 ? -16.438 17.734 1.833 1 87.12 192 ILE B O 1
ATOM 4090 N N . GLY B 1 193 ? -15.305 18.969 3.234 1 81.12 193 GLY B N 1
ATOM 4091 C CA . GLY B 1 193 ? -15.07 17.875 4.176 1 81.12 193 GLY B CA 1
ATOM 4092 C C . GLY B 1 193 ? -16.344 17.219 4.648 1 81.12 193 GLY B C 1
ATOM 4093 O O . GLY B 1 193 ? -16.375 16 4.902 1 81.12 193 GLY B O 1
ATOM 4094 N N . SER B 1 194 ? -17.359 17.969 4.66 1 77.56 194 SER B N 1
ATOM 4095 C CA . SER B 1 194 ? -18.625 17.422 5.145 1 77.56 194 SER B CA 1
ATOM 4096 C C . SER B 1 194 ? -19.344 16.656 4.047 1 77.56 194 SER B C 1
ATOM 4098 O O . SER B 1 194 ? -20.219 15.844 4.336 1 77.56 194 SER B O 1
ATOM 4100 N N . GLU B 1 195 ? -18.969 16.906 2.932 1 82.5 195 GLU B N 1
ATOM 4101 C CA . GLU B 1 195 ? -19.688 16.312 1.805 1 82.5 195 GLU B CA 1
ATOM 4102 C C . GLU B 1 195 ? -18.938 15.094 1.273 1 82.5 195 GLU B C 1
ATOM 4104 O O . GLU B 1 195 ? -19.469 14.336 0.455 1 82.5 195 GLU B O 1
ATOM 4109 N N . GLU B 1 196 ? -17.75 14.961 1.729 1 81.25 196 GLU B N 1
ATOM 4110 C CA . GLU B 1 196 ? -16.938 13.859 1.236 1 81.25 196 GLU B CA 1
ATOM 4111 C C . GLU B 1 196 ? -16.609 12.875 2.354 1 81.25 196 GLU B C 1
ATOM 4113 O O . GLU B 1 196 ? -16.531 13.258 3.525 1 81.25 196 GLU B O 1
ATOM 4118 N N . ARG B 1 197 ? -16.422 11.656 1.97 1 76.75 197 ARG B N 1
ATOM 4119 C CA . ARG B 1 197 ? -15.953 10.672 2.934 1 76.75 197 ARG B CA 1
ATOM 4120 C C . ARG B 1 197 ? -14.508 10.953 3.338 1 76.75 197 ARG B C 1
ATOM 4122 O O . ARG B 1 197 ? -13.664 11.242 2.486 1 76.75 197 ARG B O 1
ATOM 4129 N N . PRO B 1 198 ? -14.25 10.891 4.633 1 76.62 198 PRO B N 1
ATOM 4130 C CA . PRO B 1 198 ? -12.891 11.18 5.102 1 76.62 198 PRO B CA 1
ATOM 4131 C C . PRO B 1 198 ? -11.836 10.297 4.438 1 76.62 198 PRO B C 1
ATOM 4133 O O . PRO B 1 198 ? -10.734 10.758 4.141 1 76.62 198 PRO B O 1
ATOM 4136 N N . ILE B 1 199 ? -12.219 9.109 4.18 1 76.06 199 ILE B N 1
ATOM 4137 C CA . ILE B 1 199 ? -11.266 8.156 3.625 1 76.06 199 ILE B CA 1
ATOM 4138 C C . ILE B 1 199 ? -10.914 8.555 2.191 1 76.06 199 ILE B C 1
ATOM 4140 O O . ILE B 1 199 ? -9.773 8.383 1.753 1 76.06 199 ILE B O 1
ATOM 4144 N N . VAL B 1 200 ? -11.852 9.039 1.487 1 77.62 200 VAL B N 1
ATOM 4145 C CA . VAL B 1 200 ? -11.602 9.492 0.12 1 77.62 200 VAL B CA 1
ATOM 4146 C C . VAL B 1 200 ? -10.617 10.656 0.126 1 77.62 200 VAL B C 1
ATOM 4148 O O . VAL B 1 200 ? -9.719 10.719 -0.714 1 77.62 200 VAL B O 1
ATOM 4151 N N . MET B 1 201 ? -10.742 11.508 1.071 1 83.06 201 MET B N 1
ATOM 4152 C CA . MET B 1 201 ? -9.883 12.68 1.175 1 83.06 201 MET B CA 1
ATOM 4153 C C . MET B 1 201 ? -8.453 12.281 1.533 1 83.06 201 MET B C 1
ATOM 4155 O O . MET B 1 201 ? -7.508 13.008 1.229 1 83.06 201 MET B O 1
ATOM 4159 N N . LEU B 1 202 ? -8.32 11.156 2.121 1 83.38 202 LEU B N 1
ATOM 4160 C CA . LEU B 1 202 ? -7.008 10.664 2.525 1 83.38 202 LEU B CA 1
ATOM 4161 C C . LEU B 1 202 ? -6.336 9.906 1.387 1 83.38 202 LEU B C 1
ATOM 4163 O O . LEU B 1 202 ? -5.137 10.055 1.155 1 83.38 202 LEU B O 1
ATOM 4167 N N . LEU B 1 203 ? -7.074 9.219 0.607 1 87.12 203 LEU B N 1
ATOM 4168 C CA . LEU B 1 203 ? -6.527 8.258 -0.344 1 87.12 203 LEU B CA 1
ATOM 4169 C C . LEU B 1 203 ? -6.086 8.953 -1.627 1 87.12 203 LEU B C 1
ATOM 4171 O O . LEU B 1 203 ? -5.094 8.562 -2.244 1 87.12 203 LEU B O 1
ATOM 4175 N N . TYR B 1 204 ? -6.762 9.938 -2.037 1 89.62 204 TYR B N 1
ATOM 4176 C CA . TYR B 1 204 ? -6.445 10.562 -3.316 1 89.62 204 TYR B CA 1
ATOM 4177 C C . TYR B 1 204 ? -5.055 11.188 -3.291 1 89.62 204 TYR B C 1
ATOM 4179 O O . TYR B 1 204 ? -4.234 10.922 -4.168 1 89.62 204 TYR B O 1
ATOM 4187 N N . PRO B 1 205 ? -4.805 11.977 -2.246 1 91.94 205 PRO B N 1
ATOM 4188 C CA . PRO B 1 205 ? -3.441 12.508 -2.189 1 91.94 205 PRO B CA 1
ATOM 4189 C C . PRO B 1 205 ? -2.387 11.406 -2.072 1 91.94 205 PRO B C 1
ATOM 4191 O O . PRO B 1 205 ? -1.282 11.547 -2.605 1 91.94 205 PRO B O 1
ATOM 4194 N N . MET B 1 206 ? -2.699 10.367 -1.398 1 93.12 206 MET B N 1
ATOM 4195 C CA . MET B 1 206 ? -1.769 9.25 -1.23 1 93.12 206 MET B CA 1
ATOM 4196 C C . MET B 1 206 ? -1.439 8.609 -2.576 1 93.12 206 MET B C 1
ATOM 4198 O O . MET B 1 206 ? -0.269 8.398 -2.896 1 93.12 206 MET B O 1
ATOM 4202 N N . VAL B 1 207 ? -2.451 8.398 -3.363 1 93.38 207 VAL B N 1
ATOM 4203 C CA . VAL B 1 207 ? -2.271 7.773 -4.668 1 93.38 207 VAL B CA 1
ATOM 4204 C C . VAL B 1 207 ? -1.518 8.719 -5.598 1 93.38 207 VAL B C 1
ATOM 4206 O O . VAL B 1 207 ? -0.621 8.297 -6.332 1 93.38 207 VAL B O 1
ATOM 4209 N N . ALA B 1 208 ? -1.89 9.938 -5.555 1 94.62 208 ALA B N 1
ATOM 4210 C CA . ALA B 1 208 ? -1.219 10.93 -6.395 1 94.62 208 ALA B CA 1
ATOM 4211 C C . ALA B 1 208 ? 0.265 11.023 -6.051 1 94.62 208 ALA B C 1
ATOM 4213 O O . ALA B 1 208 ? 1.112 11.102 -6.941 1 94.62 208 ALA B O 1
ATOM 4214 N N . ASN B 1 209 ? 0.545 11.07 -4.785 1 95.62 209 ASN B N 1
ATOM 4215 C CA . ASN B 1 209 ? 1.939 11.078 -4.355 1 95.62 209 ASN B CA 1
ATOM 4216 C C . ASN B 1 209 ? 2.688 9.852 -4.852 1 95.62 209 ASN B C 1
ATOM 4218 O O . ASN B 1 209 ? 3.818 9.953 -5.332 1 95.62 209 ASN B O 1
ATOM 4222 N N . PHE B 1 210 ? 2.082 8.742 -4.719 1 95.94 210 PHE B N 1
ATOM 4223 C CA . PHE B 1 210 ? 2.701 7.496 -5.148 1 95.94 210 PHE B CA 1
ATOM 4224 C C . PHE B 1 210 ? 3.057 7.551 -6.629 1 95.94 210 PHE B C 1
ATOM 4226 O O . PHE B 1 210 ? 4.18 7.223 -7.02 1 95.94 210 PHE B O 1
ATOM 4233 N N . VAL B 1 211 ? 2.129 8.008 -7.488 1 95.69 211 VAL B N 1
ATOM 4234 C CA . VAL B 1 211 ? 2.297 8.016 -8.938 1 95.69 211 VAL B CA 1
ATOM 4235 C C . VAL B 1 211 ? 3.32 9.078 -9.336 1 95.69 211 VAL B C 1
ATOM 4237 O O . VAL B 1 211 ? 4.262 8.789 -10.078 1 95.69 211 VAL B O 1
ATOM 4240 N N . LEU B 1 212 ? 3.211 10.242 -8.82 1 95.56 212 LEU B N 1
ATOM 4241 C CA . LEU B 1 212 ? 4.062 11.352 -9.227 1 95.56 212 LEU B CA 1
ATOM 4242 C C . LEU B 1 212 ? 5.484 11.164 -8.711 1 95.56 212 LEU B C 1
ATOM 4244 O O . LEU B 1 212 ? 6.449 11.375 -9.453 1 95.56 212 LEU B O 1
ATOM 4248 N N . MET B 1 213 ? 5.598 10.812 -7.488 1 95.88 213 MET B N 1
ATOM 4249 C CA . MET B 1 213 ? 6.93 10.562 -6.949 1 95.88 213 MET B CA 1
ATOM 4250 C C . MET B 1 213 ? 7.543 9.305 -7.566 1 95.88 213 MET B C 1
ATOM 4252 O O . MET B 1 213 ? 8.758 9.227 -7.742 1 95.88 213 MET B O 1
ATOM 4256 N N . GLY B 1 214 ? 6.699 8.281 -7.805 1 95.44 214 GLY B N 1
ATOM 4257 C CA . GLY B 1 214 ? 7.184 7.102 -8.5 1 95.44 214 GLY B CA 1
ATOM 4258 C C . GLY B 1 214 ? 7.762 7.406 -9.867 1 95.44 214 GLY B C 1
ATOM 4259 O O . GLY B 1 214 ? 8.789 6.848 -10.25 1 95.44 214 GLY B O 1
ATOM 4260 N N . ALA B 1 215 ? 7.145 8.281 -10.594 1 94.56 215 ALA B N 1
ATOM 4261 C CA . ALA B 1 215 ? 7.625 8.688 -11.906 1 94.56 215 ALA B CA 1
ATOM 4262 C C . ALA B 1 215 ? 8.945 9.445 -11.805 1 94.56 215 ALA B C 1
ATOM 4264 O O . ALA B 1 215 ? 9.828 9.289 -12.648 1 94.56 215 ALA B O 1
ATOM 4265 N N . ALA B 1 216 ? 9.117 10.195 -10.734 1 94.5 216 ALA B N 1
ATOM 4266 C CA . ALA B 1 216 ? 10.32 11 -10.547 1 94.5 216 ALA B CA 1
ATOM 4267 C C . ALA B 1 216 ? 11.445 10.172 -9.938 1 94.5 216 ALA B C 1
ATOM 4269 O O . ALA B 1 216 ? 12.609 10.586 -9.961 1 94.5 216 ALA B O 1
ATOM 4270 N N . LEU B 1 217 ? 11.062 9.016 -9.414 1 93 217 LEU B N 1
ATOM 4271 C CA . LEU B 1 217 ? 12.008 8.18 -8.688 1 93 217 LEU B CA 1
ATOM 4272 C C . LEU B 1 217 ? 13.148 7.73 -9.586 1 93 217 LEU B C 1
ATOM 4274 O O . LEU B 1 217 ? 14.297 7.645 -9.148 1 93 217 LEU B O 1
ATOM 4278 N N . ALA B 1 218 ? 12.953 7.512 -10.875 1 89.62 218 ALA B N 1
ATOM 4279 C CA . ALA B 1 218 ? 13.938 6.988 -11.82 1 89.62 218 ALA B CA 1
ATOM 4280 C C . ALA B 1 218 ? 15.102 7.957 -11.992 1 89.62 218 ALA B C 1
ATOM 4282 O O . ALA B 1 218 ? 16.219 7.547 -12.336 1 89.62 218 ALA B O 1
ATOM 4283 N N . PHE B 1 219 ? 14.93 9.211 -11.594 1 91.12 219 PHE B N 1
ATOM 4284 C CA . PHE B 1 219 ? 15.938 10.242 -11.859 1 91.12 219 PHE B CA 1
ATOM 4285 C C . PHE B 1 219 ? 16.844 10.422 -10.648 1 91.12 219 PHE B C 1
ATOM 4287 O O . PHE B 1 219 ? 17.953 10.961 -10.766 1 91.12 219 PHE B O 1
ATOM 4294 N N . VAL B 1 220 ? 16.422 9.977 -9.531 1 93.69 220 VAL B N 1
ATOM 4295 C CA . VAL B 1 220 ? 17.188 10.352 -8.344 1 93.69 220 VAL B CA 1
ATOM 4296 C C . VAL B 1 220 ? 17.406 9.125 -7.457 1 93.69 220 VAL B C 1
ATOM 4298 O O . VAL B 1 220 ? 18.078 9.211 -6.422 1 93.69 220 VAL B O 1
ATOM 4301 N N . TYR B 1 221 ? 17.062 7.996 -7.82 1 94.38 221 TYR B N 1
ATOM 4302 C CA . TYR B 1 221 ? 16.984 6.801 -6.988 1 94.38 221 TYR B CA 1
ATOM 4303 C C . TYR B 1 221 ? 18.375 6.336 -6.57 1 94.38 221 TYR B C 1
ATOM 4305 O O . TYR B 1 221 ? 19.297 6.285 -7.391 1 94.38 221 TYR B O 1
ATOM 4313 N N . LYS B 1 222 ? 18.5 6.051 -5.305 1 94.12 222 LYS B N 1
ATOM 4314 C CA . LYS B 1 222 ? 19.641 5.367 -4.711 1 94.12 222 LYS B CA 1
ATOM 4315 C C . LYS B 1 222 ? 19.203 4.156 -3.898 1 94.12 222 LYS B C 1
ATOM 4317 O O . LYS B 1 222 ? 18.297 4.258 -3.064 1 94.12 222 LYS B O 1
ATOM 4322 N N . PRO B 1 223 ? 19.844 3.037 -4.156 1 93.5 223 PRO B N 1
ATOM 4323 C CA . PRO B 1 223 ? 19.453 1.846 -3.396 1 93.5 223 PRO B CA 1
ATOM 4324 C C . PRO B 1 223 ? 19.609 2.033 -1.888 1 93.5 223 PRO B C 1
ATOM 4326 O O . PRO B 1 223 ? 20.578 2.637 -1.432 1 93.5 223 PRO B O 1
ATOM 4329 N N . MET B 1 224 ? 18.672 1.542 -1.197 1 93.81 224 MET B N 1
ATOM 4330 C CA . MET B 1 224 ? 18.656 1.721 0.252 1 93.81 224 MET B CA 1
ATOM 4331 C C . MET B 1 224 ? 19.031 0.427 0.965 1 93.81 224 MET B C 1
ATOM 4333 O O . MET B 1 224 ? 18.5 -0.639 0.649 1 93.81 224 MET B O 1
ATOM 4337 N N . PRO B 1 225 ? 19.938 0.568 1.909 1 93.25 225 PRO B N 1
ATOM 4338 C CA . PRO B 1 225 ? 20.156 -0.585 2.785 1 93.25 225 PRO B CA 1
ATOM 4339 C C . PRO B 1 225 ? 18.969 -0.854 3.713 1 93.25 225 PRO B C 1
ATOM 4341 O O . PRO B 1 225 ? 18.047 -0.049 3.781 1 93.25 225 PRO B O 1
ATOM 4344 N N . ILE B 1 226 ? 19 -1.972 4.391 1 92.06 226 ILE B N 1
ATOM 4345 C CA . ILE B 1 226 ? 17.859 -2.416 5.191 1 92.06 226 ILE B CA 1
ATOM 4346 C C . ILE B 1 226 ? 17.625 -1.429 6.332 1 92.06 226 ILE B C 1
ATOM 4348 O O . ILE B 1 226 ? 16.484 -1.196 6.727 1 92.06 226 ILE B O 1
ATOM 4352 N N . GLU B 1 227 ? 18.672 -0.842 6.84 1 92.69 227 GLU B N 1
ATOM 4353 C CA . GLU B 1 227 ? 18.547 0.113 7.934 1 92.69 227 GLU B CA 1
ATOM 4354 C C . GLU B 1 227 ? 17.766 1.348 7.5 1 92.69 227 GLU B C 1
ATOM 4356 O O . GLU B 1 227 ? 16.906 1.841 8.242 1 92.69 227 GLU B O 1
ATOM 4361 N N . HIS B 1 228 ? 18.078 1.82 6.32 1 95.06 228 HIS B N 1
ATOM 4362 C CA . HIS B 1 228 ? 17.391 3.006 5.812 1 95.06 228 HIS B CA 1
ATOM 4363 C C . HIS B 1 228 ? 15.969 2.682 5.379 1 95.06 228 HIS B C 1
ATOM 4365 O O . HIS B 1 228 ? 15.055 3.496 5.559 1 95.06 228 HIS B O 1
ATOM 4371 N N . LEU B 1 229 ? 15.789 1.487 4.879 1 93.81 229 LEU B N 1
ATOM 4372 C CA . LEU B 1 229 ? 14.438 1.054 4.539 1 93.81 229 LEU B CA 1
ATOM 4373 C C . LEU B 1 229 ? 13.578 0.937 5.789 1 93.81 229 LEU B C 1
ATOM 4375 O O . LEU B 1 229 ? 12.398 1.313 5.773 1 93.81 229 LEU B O 1
ATOM 4379 N N . GLY B 1 230 ? 14.148 0.423 6.797 1 94.12 230 GLY B N 1
ATOM 4380 C CA . GLY B 1 230 ? 13.453 0.349 8.07 1 94.12 230 GLY B CA 1
ATOM 4381 C C . GLY B 1 230 ? 13.086 1.711 8.625 1 94.12 230 GLY B C 1
ATOM 4382 O O . GLY B 1 230 ? 12 1.881 9.195 1 94.12 230 GLY B O 1
ATOM 4383 N N . LEU B 1 231 ? 13.953 2.691 8.484 1 94.81 231 LEU B N 1
ATOM 4384 C CA . LEU B 1 231 ? 13.672 4.047 8.945 1 94.81 231 LEU B CA 1
ATOM 4385 C C . LEU B 1 231 ? 12.508 4.652 8.164 1 94.81 231 LEU B C 1
ATOM 4387 O O . LEU B 1 231 ? 11.68 5.367 8.734 1 94.81 231 LEU B O 1
ATOM 4391 N N . VAL B 1 232 ? 12.484 4.359 6.895 1 95.69 232 VAL B N 1
ATOM 4392 C CA . VAL B 1 232 ? 11.383 4.879 6.086 1 95.69 232 VAL B CA 1
ATOM 4393 C C . VAL B 1 232 ? 10.07 4.223 6.516 1 95.69 232 VAL B C 1
ATOM 4395 O O . VAL B 1 232 ? 9.031 4.879 6.57 1 95.69 232 VAL B O 1
ATOM 4398 N N . ALA B 1 233 ? 10.125 2.951 6.777 1 95.06 233 ALA B N 1
ATOM 4399 C CA . ALA B 1 233 ? 8.945 2.264 7.293 1 95.06 233 ALA B CA 1
ATOM 4400 C C . ALA B 1 233 ? 8.477 2.883 8.609 1 95.06 233 ALA B C 1
ATOM 4402 O O . ALA B 1 233 ? 7.277 3.049 8.828 1 95.06 233 ALA B O 1
ATOM 4403 N N . LEU B 1 234 ? 9.422 3.166 9.414 1 95 234 LEU B N 1
ATOM 4404 C CA . LEU B 1 234 ? 9.109 3.818 10.688 1 95 234 LEU B CA 1
ATOM 4405 C C . LEU B 1 234 ? 8.477 5.188 10.453 1 95 234 LEU B C 1
ATOM 4407 O O . LEU B 1 234 ? 7.562 5.586 11.172 1 95 234 LEU B O 1
ATOM 4411 N N . LEU B 1 235 ? 8.984 5.887 9.484 1 95.81 235 LEU B N 1
ATOM 4412 C CA . LEU B 1 235 ? 8.414 7.168 9.078 1 95.81 235 LEU B CA 1
ATOM 4413 C C . LEU B 1 235 ? 6.93 7.027 8.758 1 95.81 235 LEU B C 1
ATOM 4415 O O . LEU B 1 235 ? 6.109 7.812 9.242 1 95.81 235 LEU B O 1
ATOM 4419 N N . ALA B 1 236 ? 6.688 6.059 7.957 1 94.75 236 ALA B N 1
ATOM 4420 C CA . ALA B 1 236 ? 5.297 5.816 7.574 1 94.75 236 ALA B CA 1
ATOM 4421 C C . ALA B 1 236 ? 4.449 5.469 8.797 1 94.75 236 ALA B C 1
ATOM 4423 O O . ALA B 1 236 ? 3.322 5.953 8.938 1 94.75 236 ALA B O 1
ATOM 4424 N N . ALA B 1 237 ? 4.953 4.707 9.672 1 95.12 237 ALA B N 1
ATOM 4425 C CA . ALA B 1 237 ? 4.238 4.32 10.891 1 95.12 237 ALA B CA 1
ATOM 4426 C C . ALA B 1 237 ? 3.986 5.531 11.781 1 95.12 237 ALA B C 1
ATOM 4428 O O . ALA B 1 237 ? 2.912 5.66 12.375 1 95.12 237 ALA B O 1
ATOM 4429 N N . PHE B 1 238 ? 4.949 6.367 11.891 1 96 238 PHE B N 1
ATOM 4430 C CA . PHE B 1 238 ? 4.797 7.574 12.695 1 96 238 PHE B CA 1
ATOM 4431 C C . PHE B 1 238 ? 3.74 8.492 12.094 1 96 238 PHE B C 1
ATOM 4433 O O . PHE B 1 238 ? 2.91 9.047 12.82 1 96 238 PHE B O 1
ATOM 4440 N N . ALA B 1 239 ? 3.867 8.688 10.828 1 92.81 239 ALA B N 1
ATOM 4441 C CA . ALA B 1 239 ? 2.871 9.531 10.172 1 92.81 239 ALA B CA 1
ATOM 4442 C C . ALA B 1 239 ? 1.461 9 10.406 1 92.81 239 ALA B C 1
ATOM 4444 O O . ALA B 1 239 ? 0.541 9.766 10.695 1 92.81 239 ALA B O 1
ATOM 4445 N N . TRP B 1 240 ? 1.354 7.734 10.281 1 89.31 240 TRP B N 1
ATOM 4446 C CA . TRP B 1 240 ? 0.064 7.09 10.492 1 89.31 240 TRP B CA 1
ATOM 4447 C C . TRP B 1 240 ? -0.393 7.242 11.938 1 89.31 240 TRP B C 1
ATOM 4449 O O . TRP B 1 240 ? -1.538 7.621 12.203 1 89.31 240 TRP B O 1
ATOM 4459 N N . THR B 1 241 ? 0.414 6.992 12.859 1 92.81 241 THR B N 1
ATOM 4460 C CA . THR B 1 241 ? 0.093 7.078 14.281 1 92.81 241 THR B CA 1
ATOM 4461 C C . THR B 1 241 ? -0.258 8.516 14.664 1 92.81 241 THR B C 1
ATOM 4463 O O . THR B 1 241 ? -1.256 8.75 15.352 1 92.81 241 THR B O 1
ATOM 4466 N N . ALA B 1 242 ? 0.549 9.414 14.234 1 93.81 242 ALA B N 1
ATOM 4467 C CA . ALA B 1 242 ? 0.281 10.82 14.516 1 93.81 242 ALA B CA 1
ATOM 4468 C C . ALA B 1 242 ? -1.052 11.258 13.914 1 93.81 242 ALA B C 1
ATOM 4470 O O . ALA B 1 242 ? -1.819 11.984 14.555 1 93.81 242 ALA B O 1
ATOM 4471 N N . GLY B 1 243 ? -1.285 10.836 12.695 1 87.75 243 GLY B N 1
ATOM 4472 C CA . GLY B 1 243 ? -2.564 11.133 12.07 1 87.75 243 GLY B CA 1
ATOM 4473 C C . GLY B 1 243 ? -3.75 10.617 12.875 1 87.75 243 GLY B C 1
ATOM 4474 O O . GLY B 1 243 ? -4.723 11.344 13.086 1 87.75 243 GLY B O 1
ATOM 4475 N N . ARG B 1 244 ? -3.674 9.484 13.328 1 85.62 244 ARG B N 1
ATOM 4476 C CA . ARG B 1 244 ? -4.742 8.898 14.133 1 85.62 244 ARG B CA 1
ATOM 4477 C C . ARG B 1 244 ? -4.902 9.648 15.453 1 85.62 244 ARG B C 1
ATOM 4479 O O . ARG B 1 244 ? -6.023 9.859 15.922 1 85.62 244 ARG B O 1
ATOM 4486 N N . LEU B 1 245 ? -3.846 10 16.062 1 91.06 245 LEU B N 1
ATOM 4487 C CA . LEU B 1 245 ? -3.877 10.734 17.312 1 91.06 245 LEU B CA 1
ATOM 4488 C C . LEU B 1 245 ? -4.496 12.109 17.125 1 91.06 245 LEU B C 1
ATOM 4490 O O . LEU B 1 245 ? -5.238 12.586 18 1 91.06 245 LEU B O 1
ATOM 4494 N N . ILE B 1 246 ? -4.168 12.727 16.062 1 89.75 246 ILE B N 1
ATOM 4495 C CA . ILE B 1 246 ? -4.715 14.055 15.797 1 89.75 246 ILE B CA 1
ATOM 4496 C C . ILE B 1 246 ? -6.227 13.953 15.602 1 89.75 246 ILE B C 1
ATOM 4498 O O . ILE B 1 246 ? -6.98 14.789 16.094 1 89.75 246 ILE B O 1
ATOM 4502 N N . ILE B 1 247 ? -6.637 12.953 14.875 1 80.44 247 ILE B N 1
ATOM 4503 C CA . ILE B 1 247 ? -8.062 12.734 14.672 1 80.44 247 ILE B CA 1
ATOM 4504 C C . ILE B 1 247 ? -8.75 12.5 16.016 1 80.44 247 ILE B C 1
ATOM 4506 O O . ILE B 1 247 ? -9.773 13.117 16.312 1 80.44 247 ILE B O 1
ATOM 4510 N N . ALA B 1 248 ? -8.203 11.711 16.828 1 86.81 248 ALA B N 1
ATOM 4511 C CA . ALA B 1 248 ? -8.742 11.445 18.156 1 86.81 248 ALA B CA 1
ATOM 4512 C C . ALA B 1 248 ? -8.773 12.719 19 1 86.81 248 ALA B C 1
ATOM 4514 O O . ALA B 1 248 ? -9.703 12.93 19.781 1 86.81 248 ALA B O 1
ATOM 4515 N N . ALA B 1 249 ? -7.758 13.5 18.844 1 89.31 249 ALA B N 1
ATOM 4516 C CA . ALA B 1 249 ? -7.695 14.758 19.594 1 89.31 249 ALA B CA 1
ATOM 4517 C C . ALA B 1 249 ? -8.859 15.672 19.219 1 89.31 249 ALA B C 1
ATOM 4519 O O . ALA B 1 249 ? -9.531 16.219 20.094 1 89.31 249 ALA B O 1
ATOM 4520 N N . TYR B 1 250 ? -9.148 15.773 18 1 82.88 250 TYR B N 1
ATOM 4521 C CA . TYR B 1 250 ? -10.203 16.656 17.516 1 82.88 250 TYR B CA 1
ATOM 4522 C C . TYR B 1 250 ? -11.586 16.094 17.812 1 82.88 250 TYR B C 1
ATOM 4524 O O . TYR B 1 250 ? -12.578 16.812 17.844 1 82.88 250 TYR B O 1
ATOM 4532 N N . GLN B 1 251 ? -11.617 14.75 18 1 81.19 251 GLN B N 1
ATOM 4533 C CA . GLN B 1 251 ? -12.867 14.125 18.422 1 81.19 251 GLN B CA 1
ATOM 4534 C C . GLN B 1 251 ? -13.102 14.328 19.922 1 81.19 251 GLN B C 1
ATOM 4536 O O . GLN B 1 251 ? -14.242 14.359 20.375 1 81.19 251 GLN B O 1
ATOM 4541 N N . ALA B 1 252 ? -12.086 14.5 20.641 1 86.38 252 ALA B N 1
ATOM 4542 C CA . ALA B 1 252 ? -12.164 14.578 22.094 1 86.38 252 ALA B CA 1
ATOM 4543 C C . ALA B 1 252 ? -12.352 16.016 22.562 1 86.38 252 ALA B C 1
ATOM 4545 O O . ALA B 1 252 ? -12.93 16.266 23.625 1 86.38 252 ALA B O 1
ATOM 4546 N N . GLY B 1 253 ? -11.82 16.906 21.766 1 82.81 253 GLY B N 1
ATOM 4547 C CA . GLY B 1 253 ? -11.836 18.281 22.234 1 82.81 253 GLY B CA 1
ATOM 4548 C C . GLY B 1 253 ? -12.203 19.281 21.156 1 82.81 253 GLY B C 1
ATOM 4549 O O . GLY B 1 253 ? -12.336 18.906 19.984 1 82.81 253 GLY B O 1
ATOM 4550 N N . GLU B 1 254 ? -12.297 20.562 21.625 1 80.69 254 GLU B N 1
ATOM 4551 C CA . GLU B 1 254 ? -12.656 21.641 20.719 1 80.69 254 GLU B CA 1
ATOM 4552 C C . GLU B 1 254 ? -11.469 22.062 19.844 1 80.69 254 GLU B C 1
ATOM 4554 O O . GLU B 1 254 ? -10.328 22.094 20.328 1 80.69 254 GLU B O 1
ATOM 4559 N N . ALA B 1 255 ? -11.711 22.438 18.609 1 77.69 255 ALA B N 1
ATOM 4560 C CA . ALA B 1 255 ? -10.688 22.812 17.641 1 77.69 255 ALA B CA 1
ATOM 4561 C C . ALA B 1 255 ? -9.828 23.953 18.156 1 77.69 255 ALA B C 1
ATOM 4563 O O . ALA B 1 255 ? -8.609 23.969 17.953 1 77.69 255 ALA B O 1
ATOM 4564 N N . ALA B 1 256 ? -10.422 24.875 18.844 1 76.94 256 ALA B N 1
ATOM 4565 C CA . ALA B 1 256 ? -9.727 26.062 19.344 1 76.94 256 ALA B CA 1
ATOM 4566 C C . ALA B 1 256 ? -8.656 25.688 20.359 1 76.94 256 ALA B C 1
ATOM 4568 O O . ALA B 1 256 ? -7.652 26.391 20.516 1 76.94 256 ALA B O 1
ATOM 4569 N N . ILE B 1 257 ? -8.883 24.562 20.969 1 82.88 257 ILE B N 1
ATOM 4570 C CA . ILE B 1 257 ? -7.941 24.109 21.969 1 82.88 257 ILE B CA 1
ATOM 4571 C C . ILE B 1 257 ? -6.863 23.234 21.328 1 82.88 257 ILE B C 1
ATOM 4573 O O . ILE B 1 257 ? -5.691 23.312 21.703 1 82.88 257 ILE B O 1
ATOM 4577 N N . ILE B 1 258 ? -7.152 22.516 20.328 1 87 258 ILE B N 1
ATOM 4578 C CA . ILE B 1 258 ? -6.258 21.516 19.75 1 87 258 ILE B CA 1
ATOM 4579 C C . ILE B 1 258 ? -5.336 22.188 18.719 1 87 258 ILE B C 1
ATOM 4581 O O . ILE B 1 258 ? -4.141 21.891 18.672 1 87 258 ILE B O 1
ATOM 4585 N N . ALA B 1 259 ? -5.77 23.125 18.016 1 85.62 259 ALA B N 1
ATOM 4586 C CA . ALA B 1 259 ? -5.043 23.734 16.906 1 85.62 259 ALA B CA 1
ATOM 4587 C C . ALA B 1 259 ? -3.736 24.375 17.375 1 85.62 259 ALA B C 1
ATOM 4589 O O . ALA B 1 259 ? -2.684 24.172 16.766 1 85.62 259 ALA B O 1
ATOM 4590 N N . PRO B 1 260 ? -3.781 25.031 18.516 1 89.06 260 PRO B N 1
ATOM 4591 C CA . PRO B 1 260 ? -2.551 25.688 18.969 1 89.06 260 PRO B CA 1
ATOM 4592 C C . PRO B 1 260 ? -1.479 24.688 19.406 1 89.06 260 PRO B C 1
ATOM 4594 O O . PRO B 1 260 ? -0.31 25.062 19.547 1 89.06 260 PRO B O 1
ATOM 4597 N N . MET B 1 261 ? -1.871 23.469 19.656 1 91.56 261 MET B N 1
ATOM 4598 C CA . MET B 1 261 ? -0.916 22.484 20.141 1 91.56 261 MET B CA 1
ATOM 4599 C C . MET B 1 261 ? 0.14 22.188 19.078 1 91.56 261 MET B C 1
ATOM 4601 O O . MET B 1 261 ? 1.202 21.641 19.375 1 91.56 261 MET B O 1
ATOM 4605 N N . GLN B 1 262 ? -0.145 22.547 17.844 1 93.31 262 GLN B N 1
ATOM 4606 C CA . GLN B 1 262 ? 0.818 22.312 16.781 1 93.31 262 GLN B CA 1
ATOM 4607 C C . GLN B 1 262 ? 2.088 23.125 17 1 93.31 262 GLN B C 1
ATOM 4609 O O . GLN B 1 262 ? 3.174 22.719 16.578 1 93.31 262 GLN B O 1
ATOM 4614 N N . TYR B 1 263 ? 1.998 24.266 17.719 1 93.62 263 TYR B N 1
ATOM 4615 C CA . TYR B 1 263 ? 3.141 25.141 17.922 1 93.62 263 TYR B CA 1
ATOM 4616 C C . TYR B 1 263 ? 4.152 24.531 18.875 1 93.62 263 TYR B C 1
ATOM 4618 O O . TYR B 1 263 ? 5.305 24.969 18.938 1 93.62 263 TYR B O 1
ATOM 4626 N N . SER B 1 264 ? 3.703 23.484 19.578 1 94.38 264 SER B N 1
ATOM 4627 C CA . SER B 1 264 ? 4.629 22.781 20.469 1 94.38 264 SER B CA 1
ATOM 4628 C C . SER B 1 264 ? 5.758 22.125 19.672 1 94.38 264 SER B C 1
ATOM 4630 O O . SER B 1 264 ? 6.801 21.797 20.25 1 94.38 264 SER B O 1
ATOM 4632 N N . GLN B 1 265 ? 5.555 21.969 18.406 1 95.56 265 GLN B N 1
ATOM 4633 C CA . GLN B 1 265 ? 6.551 21.312 17.578 1 95.56 265 GLN B CA 1
ATOM 4634 C C . GLN B 1 265 ? 7.855 22.094 17.547 1 95.56 265 GLN B C 1
ATOM 4636 O O . GLN B 1 265 ? 8.93 21.531 17.328 1 95.56 265 GLN B O 1
ATOM 4641 N N . ILE B 1 266 ? 7.77 23.391 17.797 1 93.44 266 ILE B N 1
ATOM 4642 C CA . ILE B 1 266 ? 8.977 24.203 17.766 1 93.44 266 ILE B CA 1
ATOM 4643 C C . ILE B 1 266 ? 9.898 23.797 18.906 1 93.44 266 ILE B C 1
ATOM 4645 O O . ILE B 1 266 ? 11.125 23.844 18.781 1 93.44 266 ILE B O 1
ATOM 4649 N N . ILE B 1 267 ? 9.305 23.406 20.016 1 93.81 267 ILE B N 1
ATOM 4650 C CA . ILE B 1 267 ? 10.078 22.953 21.172 1 93.81 267 ILE B CA 1
ATOM 4651 C C . ILE B 1 267 ? 10.852 21.688 20.812 1 93.81 267 ILE B C 1
ATOM 4653 O O . ILE B 1 267 ? 12.062 21.609 21.031 1 93.81 267 ILE B O 1
ATOM 4657 N N . TRP B 1 268 ? 10.18 20.781 20.25 1 95.44 268 TRP B N 1
ATOM 4658 C CA . TRP B 1 268 ? 10.812 19.531 19.859 1 95.44 268 TRP B CA 1
ATOM 4659 C C . TRP B 1 268 ? 11.852 19.766 18.766 1 95.44 268 TRP B C 1
ATOM 4661 O O . TRP B 1 268 ? 12.922 19.141 18.781 1 95.44 268 TRP B O 1
ATOM 4671 N N . ALA B 1 269 ? 11.523 20.625 17.844 1 93.94 269 ALA B N 1
ATOM 4672 C CA . ALA B 1 269 ? 12.453 20.953 16.766 1 93.94 269 ALA B CA 1
ATOM 4673 C C . ALA B 1 269 ? 13.75 21.516 17.312 1 93.94 269 ALA B C 1
ATOM 4675 O O . ALA B 1 269 ? 14.836 21.203 16.828 1 93.94 269 ALA B O 1
ATOM 4676 N N . THR B 1 270 ? 13.609 22.328 18.312 1 92.81 270 THR B N 1
ATOM 4677 C CA . THR B 1 270 ? 14.773 22.938 18.938 1 92.81 270 THR B CA 1
ATOM 4678 C C . THR B 1 270 ? 15.609 21.906 19.672 1 92.81 270 THR B C 1
ATOM 4680 O O . THR B 1 270 ? 16.828 21.875 19.547 1 92.81 270 THR B O 1
ATOM 4683 N N . ILE B 1 271 ? 14.953 21.062 20.359 1 95 271 ILE B N 1
ATOM 4684 C CA . ILE B 1 271 ? 15.625 20.031 21.141 1 95 271 ILE B CA 1
ATOM 4685 C C . ILE B 1 271 ? 16.328 19.047 20.203 1 95 271 ILE B C 1
ATOM 4687 O O . ILE B 1 271 ? 17.531 18.797 20.344 1 95 271 ILE B O 1
ATOM 4691 N N . PHE B 1 272 ? 15.625 18.547 19.203 1 96.06 272 PHE B N 1
ATOM 4692 C CA . PHE B 1 272 ? 16.188 17.578 18.281 1 96.06 272 PHE B CA 1
ATOM 4693 C C . PHE B 1 272 ? 17.266 18.219 17.406 1 96.06 272 PHE B C 1
ATOM 4695 O O . PHE B 1 272 ? 18.281 17.594 17.109 1 96.06 272 PHE B O 1
ATOM 4702 N N . GLY B 1 273 ? 16.984 19.438 17 1 93.88 273 GLY B N 1
ATOM 4703 C CA . GLY B 1 273 ? 17.953 20.156 16.188 1 93.88 273 GLY B CA 1
ATOM 4704 C C . GLY B 1 273 ? 19.297 20.312 16.875 1 93.88 273 GLY B C 1
ATOM 4705 O O . GLY B 1 273 ? 20.344 20.062 16.281 1 93.88 273 GLY B O 1
ATOM 4706 N N . ALA B 1 274 ? 19.281 20.656 18.109 1 92.81 274 ALA B N 1
ATOM 4707 C CA . ALA B 1 274 ? 20.5 20.859 18.875 1 92.81 274 ALA B CA 1
ATOM 4708 C C . ALA B 1 274 ? 21.172 19.531 19.219 1 92.81 274 ALA B C 1
ATOM 4710 O O . ALA B 1 274 ? 22.391 19.391 19.078 1 92.81 274 ALA B O 1
ATOM 4711 N N . TRP B 1 275 ? 20.375 18.609 19.562 1 94.5 275 TRP B N 1
ATOM 4712 C CA . TRP B 1 275 ? 20.875 17.344 20.078 1 94.5 275 TRP B CA 1
ATOM 4713 C C . TRP B 1 275 ? 21.391 16.453 18.953 1 94.5 275 TRP B C 1
ATOM 4715 O O . TRP B 1 275 ? 22.438 15.82 19.078 1 94.5 275 TRP B O 1
ATOM 4725 N N . LEU B 1 276 ? 20.812 16.453 17.859 1 93.06 276 LEU B N 1
ATOM 4726 C CA . LEU B 1 276 ? 21.109 15.477 16.812 1 93.06 276 LEU B CA 1
ATOM 4727 C C . LEU B 1 276 ? 21.859 16.125 15.656 1 93.06 276 LEU B C 1
ATOM 4729 O O . LEU B 1 276 ? 22.656 15.469 14.977 1 93.06 276 LEU B O 1
ATOM 4733 N N . PHE B 1 277 ? 21.672 17.375 15.438 1 94.31 277 PHE B N 1
ATOM 4734 C CA . PHE B 1 277 ? 22.203 17.969 14.219 1 94.31 277 PHE B CA 1
ATOM 4735 C C . PHE B 1 277 ? 23.125 19.141 14.562 1 94.31 277 PHE B C 1
ATOM 4737 O O . PHE B 1 277 ? 23.594 19.844 13.664 1 94.31 277 PHE B O 1
ATOM 4744 N N . ASP B 1 278 ? 23.312 19.422 15.852 1 92.38 278 ASP B N 1
ATOM 4745 C CA . ASP B 1 278 ? 24.172 20.516 16.297 1 92.38 278 ASP B CA 1
ATOM 4746 C C . ASP B 1 278 ? 23.703 21.859 15.742 1 92.38 278 ASP B C 1
ATOM 4748 O O . ASP B 1 278 ? 24.516 22.672 15.281 1 92.38 278 ASP B O 1
ATOM 4752 N N . GLU B 1 279 ? 22.438 21.969 15.68 1 90.69 279 GLU B N 1
ATOM 4753 C CA . GLU B 1 279 ? 21.812 23.203 15.211 1 90.69 279 GLU B CA 1
ATOM 4754 C C . GLU B 1 279 ? 21.516 24.141 16.375 1 90.69 279 GLU B C 1
ATOM 4756 O O . GLU B 1 279 ? 21.094 23.703 17.438 1 90.69 279 GLU B O 1
ATOM 4761 N N . VAL B 1 280 ? 21.859 25.406 16.109 1 88.81 280 VAL B N 1
ATOM 4762 C CA . VAL B 1 280 ? 21.5 26.438 17.078 1 88.81 280 VAL B CA 1
ATOM 4763 C C . VAL B 1 280 ? 20.453 27.375 16.469 1 88.81 280 VAL B C 1
ATOM 4765 O O . VAL B 1 280 ? 20.641 27.875 15.352 1 88.81 280 VAL B O 1
ATOM 4768 N N . ILE B 1 281 ? 19.484 27.516 17.188 1 89.19 281 ILE B N 1
ATOM 4769 C CA . ILE B 1 281 ? 18.438 28.391 16.688 1 89.19 281 ILE B CA 1
ATOM 4770 C C . ILE B 1 281 ? 18.906 29.844 16.719 1 89.19 281 ILE B C 1
ATOM 4772 O O . ILE B 1 281 ? 19.406 30.312 17.734 1 89.19 281 ILE B O 1
ATOM 4776 N N . ASP B 1 282 ? 18.844 30.516 15.688 1 88.81 282 ASP B N 1
ATOM 4777 C CA . ASP B 1 282 ? 19.312 31.891 15.602 1 88.81 282 ASP B CA 1
ATOM 4778 C C . ASP B 1 282 ? 18.266 32.844 16.172 1 88.81 282 ASP B C 1
ATOM 4780 O O . ASP B 1 282 ? 17.078 32.531 16.234 1 88.81 282 ASP B O 1
ATOM 4784 N N . THR B 1 283 ? 18.656 34 16.5 1 91.12 283 THR B N 1
ATOM 4785 C CA . THR B 1 283 ? 17.812 34.969 17.172 1 91.12 283 THR B CA 1
ATOM 4786 C C . THR B 1 283 ? 16.672 35.438 16.266 1 91.12 283 THR B C 1
ATOM 4788 O O . THR B 1 283 ? 15.547 35.625 16.734 1 91.12 283 THR B O 1
ATOM 4791 N N . ALA B 1 284 ? 16.953 35.594 15.047 1 91.19 284 ALA B N 1
ATOM 4792 C CA . ALA B 1 284 ? 15.914 36 14.102 1 91.19 284 ALA B CA 1
ATOM 4793 C C . ALA B 1 284 ? 14.797 34.969 14.047 1 91.19 284 ALA B C 1
ATOM 4795 O O . ALA B 1 284 ? 13.617 35.344 13.984 1 91.19 284 ALA B O 1
ATOM 4796 N N . THR B 1 285 ? 15.195 33.719 14.07 1 92 285 THR B N 1
ATOM 4797 C CA . THR B 1 285 ? 14.203 32.656 14.047 1 92 285 THR B CA 1
ATOM 4798 C C . THR B 1 285 ? 13.375 32.656 15.328 1 92 285 THR B C 1
ATOM 4800 O O . THR B 1 285 ? 12.156 32.469 15.281 1 92 285 THR B O 1
ATOM 4803 N N . ILE B 1 286 ? 13.938 32.906 16.438 1 93.44 286 ILE B N 1
ATOM 4804 C CA . ILE B 1 286 ? 13.227 32.938 17.719 1 93.44 286 ILE B CA 1
ATOM 4805 C C . ILE B 1 286 ? 12.219 34.094 17.703 1 93.44 286 ILE B C 1
ATOM 4807 O O . ILE B 1 286 ? 11.055 33.906 18.047 1 93.44 286 ILE B O 1
ATOM 4811 N N . ILE B 1 287 ? 12.68 35.219 17.328 1 94 287 ILE B N 1
ATOM 4812 C CA . ILE B 1 287 ? 11.828 36.406 17.297 1 94 287 ILE B CA 1
ATOM 4813 C C . ILE B 1 287 ? 10.695 36.188 16.297 1 94 287 ILE B C 1
ATOM 4815 O O . ILE B 1 287 ? 9.523 36.406 16.625 1 94 287 ILE B O 1
ATOM 4819 N N . GLY B 1 288 ? 11.094 35.812 15.109 1 93.44 288 GLY B N 1
ATOM 4820 C CA . GLY B 1 288 ? 10.086 35.594 14.086 1 93.44 288 GLY B CA 1
ATOM 4821 C C . GLY B 1 288 ? 9.062 34.562 14.469 1 93.44 288 GLY B C 1
ATOM 4822 O O . GLY B 1 288 ? 7.859 34.75 14.305 1 93.44 288 GLY B O 1
ATOM 4823 N N . ALA B 1 289 ? 9.539 33.438 14.969 1 94.19 289 ALA B N 1
ATOM 4824 C CA . ALA B 1 289 ? 8.641 32.375 15.398 1 94.19 289 ALA B CA 1
ATOM 4825 C C . ALA B 1 289 ? 7.699 32.875 16.5 1 94.19 289 ALA B C 1
ATOM 4827 O O . ALA B 1 289 ? 6.512 32.531 16.5 1 94.19 289 ALA B O 1
ATOM 4828 N N . SER B 1 290 ? 8.211 33.594 17.422 1 95.88 290 SER B N 1
ATOM 4829 C CA . SER B 1 290 ? 7.391 34.125 18.516 1 95.88 290 SER B CA 1
ATOM 4830 C C . SER B 1 290 ? 6.277 35 17.984 1 95.88 290 SER B C 1
ATOM 4832 O O . SER B 1 290 ? 5.137 34.938 18.453 1 95.88 290 SER B O 1
ATOM 4834 N N . ILE B 1 291 ? 6.57 35.844 17.062 1 95 291 ILE B N 1
ATOM 4835 C CA . ILE B 1 291 ? 5.59 36.719 16.453 1 95 291 ILE B CA 1
ATOM 4836 C C . ILE B 1 291 ? 4.516 35.906 15.75 1 95 291 ILE B C 1
ATOM 4838 O O . ILE B 1 291 ? 3.32 36.156 15.922 1 95 291 ILE B O 1
ATOM 4842 N N . ILE B 1 292 ? 4.914 34.938 14.969 1 93.94 292 ILE B N 1
ATOM 4843 C CA . ILE B 1 292 ? 3.998 34.094 14.203 1 93.94 292 ILE B CA 1
ATOM 4844 C C . ILE B 1 292 ? 3.066 33.344 15.156 1 93.94 292 ILE B C 1
ATOM 4846 O O . ILE B 1 292 ? 1.849 33.344 14.969 1 93.94 292 ILE B O 1
ATOM 4850 N N . ILE B 1 293 ? 3.629 32.719 16.188 1 94.12 293 ILE B N 1
ATOM 4851 C CA . ILE B 1 293 ? 2.871 31.922 17.141 1 94.12 293 ILE B CA 1
ATOM 4852 C C . ILE B 1 293 ? 1.874 32.812 17.875 1 94.12 293 ILE B C 1
ATOM 4854 O O . ILE B 1 293 ? 0.701 32.469 18.016 1 94.12 293 ILE B O 1
ATOM 4858 N N . ALA B 1 294 ? 2.324 33.969 18.312 1 94.38 294 ALA B N 1
ATOM 4859 C CA . ALA B 1 294 ? 1.442 34.906 19.016 1 94.38 294 ALA B CA 1
ATOM 4860 C C . ALA B 1 294 ? 0.271 35.312 18.125 1 94.38 294 ALA B C 1
ATOM 4862 O O . ALA B 1 294 ? -0.873 35.375 18.594 1 94.38 294 ALA B O 1
ATOM 4863 N N . SER B 1 295 ? 0.602 35.625 16.938 1 93.12 295 SER B N 1
ATOM 4864 C CA . SER B 1 295 ? -0.437 36.031 15.992 1 93.12 295 SER B CA 1
ATOM 4865 C C . SER B 1 295 ? -1.424 34.906 15.742 1 93.12 295 SER B C 1
ATOM 4867 O O . SER B 1 295 ? -2.637 35.125 15.727 1 93.12 295 SER B O 1
ATOM 4869 N N . GLY B 1 296 ? -0.898 33.719 15.539 1 88.44 296 GLY B N 1
ATOM 4870 C CA . GLY B 1 296 ? -1.75 32.562 15.336 1 88.44 296 GLY B CA 1
ATOM 4871 C C . GLY B 1 296 ? -2.637 32.25 16.531 1 88.44 296 GLY B C 1
ATOM 4872 O O . GLY B 1 296 ? -3.818 31.938 16.359 1 88.44 296 GLY B O 1
ATOM 4873 N N . LEU B 1 297 ? -2.074 32.312 17.688 1 89.75 297 LEU B N 1
ATOM 4874 C CA . LEU B 1 297 ? -2.828 32.062 18.906 1 89.75 297 LEU B CA 1
ATOM 4875 C C . LEU B 1 297 ? -3.934 33.125 19.078 1 89.75 297 LEU B C 1
ATOM 4877 O O . LEU B 1 297 ? -5.039 32.781 19.516 1 89.75 297 LEU B O 1
ATOM 4881 N N . TYR B 1 298 ? -3.648 34.344 18.797 1 88.19 298 TYR B N 1
ATOM 4882 C CA . TYR B 1 298 ? -4.633 35.406 18.875 1 88.19 298 TYR B CA 1
ATOM 4883 C C . TYR B 1 298 ? -5.836 35.125 17.984 1 88.19 298 TYR B C 1
ATOM 4885 O O . TYR B 1 298 ? -6.984 35.281 18.422 1 88.19 298 TYR B O 1
ATOM 4893 N N . ILE B 1 299 ? -5.605 34.688 16.812 1 84.62 299 ILE B N 1
ATOM 4894 C CA . ILE B 1 299 ? -6.668 34.438 15.852 1 84.62 299 ILE B CA 1
ATOM 4895 C C . ILE B 1 299 ? -7.527 33.25 16.344 1 84.62 299 ILE B C 1
ATOM 4897 O O . ILE B 1 299 ? -8.758 33.344 16.328 1 84.62 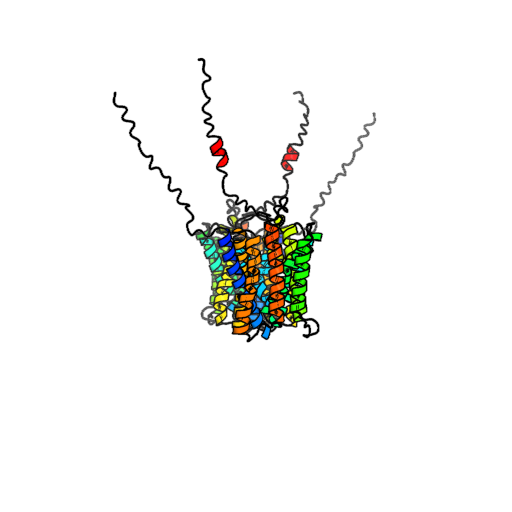299 ILE B O 1
ATOM 4901 N N . VAL B 1 300 ? -6.918 32.188 16.812 1 78.06 300 VAL B N 1
ATOM 4902 C CA . VAL B 1 300 ? -7.621 30.969 17.234 1 78.06 300 VAL B CA 1
ATOM 4903 C C . VAL B 1 300 ? -8.461 31.266 18.469 1 78.06 300 VAL B C 1
ATOM 4905 O O . VAL B 1 300 ? -9.609 30.828 18.562 1 78.06 300 VAL B O 1
ATOM 4908 N N . LEU B 1 301 ? -7.961 32.031 19.391 1 77.62 301 LEU B N 1
ATOM 4909 C CA . LEU B 1 301 ? -8.656 32.312 20.641 1 77.62 301 LEU B CA 1
ATOM 4910 C C . LEU B 1 301 ? -9.797 33.312 20.422 1 77.62 301 LEU B C 1
ATOM 4912 O O . LEU B 1 301 ? -10.828 33.25 21.078 1 77.62 301 LEU B O 1
ATOM 4916 N N . ARG B 1 302 ? -9.625 34.156 19.562 1 74 302 ARG B N 1
ATOM 4917 C CA . ARG B 1 302 ? -10.672 35.125 19.281 1 74 302 ARG B CA 1
ATOM 4918 C C . ARG B 1 302 ? -11.82 34.5 18.5 1 74 302 ARG B C 1
ATOM 4920 O O . ARG B 1 302 ? -12.977 34.906 18.656 1 74 302 ARG B O 1
ATOM 4927 N N . GLU B 1 303 ? -11.484 33.625 17.594 1 66.19 303 GLU B N 1
ATOM 4928 C CA . GLU B 1 303 ? -12.516 32.938 16.828 1 66.19 303 GLU B CA 1
ATOM 4929 C C . GLU B 1 303 ? -13.398 32.094 17.75 1 66.19 303 GLU B C 1
ATOM 4931 O O . GLU B 1 303 ? -14.586 31.922 17.484 1 66.19 303 GLU B O 1
ATOM 4936 N N . SER B 1 304 ? -12.906 31.516 18.781 1 59.91 304 SER B N 1
ATOM 4937 C CA . SER B 1 304 ? -13.68 30.688 19.703 1 59.91 304 SER B CA 1
ATOM 4938 C C . SER B 1 304 ? -14.617 31.547 20.547 1 59.91 304 SER B C 1
ATOM 4940 O O . SER B 1 304 ? -15.688 31.094 20.953 1 59.91 304 SER B O 1
ATOM 4942 N N . ASN B 1 305 ? -14.242 32.75 20.984 1 52.94 305 ASN B N 1
ATOM 4943 C CA . ASN B 1 305 ? -15.055 33.625 21.844 1 52.94 305 ASN B CA 1
ATOM 4944 C C . ASN B 1 305 ? -16.125 34.344 21.047 1 52.94 305 ASN B C 1
ATOM 4946 O O . ASN B 1 305 ? -17.125 34.781 21.594 1 52.94 305 ASN B O 1
ATOM 4950 N N . SER B 1 306 ? -15.828 34.844 19.938 1 50.38 306 SER B N 1
ATOM 4951 C CA . SER B 1 306 ? -16.828 35.625 19.203 1 50.38 306 SER B CA 1
ATOM 4952 C C . SER B 1 306 ? -17.953 34.75 18.703 1 50.38 306 SER B C 1
ATOM 4954 O O . SER B 1 306 ? -17.719 33.812 17.953 1 50.38 306 SER B O 1
ATOM 4956 N N . GLY B 1 307 ? -18.906 34.156 19.672 1 42.84 307 GLY B N 1
ATOM 4957 C CA . GLY B 1 307 ? -20.203 33.625 19.266 1 42.84 307 GLY B CA 1
ATOM 4958 C C . GLY B 1 307 ? -20.469 33.781 17.781 1 42.84 307 GLY B C 1
ATOM 4959 O O . GLY B 1 307 ? -21.594 33.531 17.312 1 42.84 307 GLY B O 1
ATOM 4960 N N . ALA B 1 308 ? -19.938 34.625 17.141 1 39.69 308 ALA B N 1
ATOM 4961 C CA . ALA B 1 308 ? -20.297 35.125 15.828 1 39.69 308 ALA B CA 1
ATOM 4962 C C . ALA B 1 308 ? -20.281 34.031 14.773 1 39.69 308 ALA B C 1
ATOM 4964 O O . ALA B 1 308 ? -20.859 34.156 13.703 1 39.69 308 ALA B O 1
ATOM 4965 N N . SER B 1 309 ? -19.281 33.188 14.656 1 39.12 309 SER B N 1
ATOM 4966 C CA . SER B 1 309 ? -19.672 32.219 13.625 1 39.12 309 SER B CA 1
ATOM 4967 C C . SER B 1 309 ? -20.734 31.266 14.133 1 39.12 309 SER B C 1
ATOM 4969 O O . SER B 1 309 ? -20.406 30.203 14.664 1 39.12 309 SER B O 1
ATOM 4971 N N . ALA B 1 310 ? -21.688 31.547 15.023 1 35.12 310 ALA B N 1
ATOM 4972 C CA . ALA B 1 310 ? -22.906 30.859 15.43 1 35.12 310 ALA B CA 1
ATOM 4973 C C . ALA B 1 310 ? -23.5 30.062 14.273 1 35.12 310 ALA B C 1
ATOM 4975 O O . ALA B 1 310 ? -24.391 29.219 14.477 1 35.12 310 ALA B O 1
ATOM 4976 N N . THR B 1 311 ? -23.844 30.641 13.047 1 34.66 311 THR B N 1
ATOM 4977 C CA . THR B 1 311 ? -24.516 29.828 12.039 1 34.66 311 THR B CA 1
ATOM 4978 C C . THR B 1 311 ? -23.719 28.547 11.766 1 34.66 311 THR B C 1
ATOM 4980 O O . THR B 1 311 ? -24.25 27.453 11.828 1 34.66 311 THR B O 1
ATOM 4983 N N . THR B 1 312 ? -23.234 28.25 10.438 1 32.75 312 THR B N 1
ATOM 4984 C CA . THR B 1 312 ? -22.688 26.953 10.07 1 32.75 312 THR B CA 1
ATOM 4985 C C . THR B 1 312 ? -21.297 26.766 10.664 1 32.75 312 THR B C 1
ATOM 4987 O O . THR B 1 312 ? -20.328 27.359 10.195 1 32.75 312 THR B O 1
ATOM 4990 N N . PRO B 1 313 ? -21.188 26.719 11.938 1 32.12 313 PRO B N 1
ATOM 4991 C CA . PRO B 1 313 ? -19.828 26.453 12.422 1 32.12 313 PRO B CA 1
ATOM 4992 C C . PRO B 1 313 ? -19.047 25.516 11.508 1 32.12 313 PRO B C 1
ATOM 4994 O O . PRO B 1 313 ? -19.562 24.453 11.125 1 32.12 313 PRO B O 1
ATOM 4997 N N . VAL B 1 314 ? -18.234 26.078 10.625 1 31.39 314 VAL B N 1
ATOM 4998 C CA . VAL B 1 314 ? -17.484 25.266 9.664 1 31.39 314 VAL B CA 1
ATOM 4999 C C . VAL B 1 314 ? -16.953 24.016 10.344 1 31.39 314 VAL B C 1
ATOM 5001 O O . VAL B 1 314 ? -16.828 22.953 9.719 1 31.39 314 VAL B O 1
ATOM 5004 N N . LEU B 1 315 ? -16.391 24.297 11.578 1 31.83 315 LEU B N 1
ATOM 5005 C CA . LEU B 1 315 ? -15.711 23.141 12.148 1 31.83 315 LEU B CA 1
ATOM 5006 C C . LEU B 1 315 ? -16.719 22.156 12.734 1 31.83 315 LEU B C 1
ATOM 5008 O O . LEU B 1 315 ? -16.344 21.109 13.266 1 31.83 315 LEU B O 1
ATOM 5012 N N . ARG B 1 316 ? -17.938 22.672 12.977 1 32.81 316 ARG B N 1
ATOM 5013 C CA . ARG B 1 316 ? -18.859 21.719 13.594 1 32.81 316 ARG B CA 1
ATOM 5014 C C . ARG B 1 316 ? -19.281 20.641 12.602 1 32.81 316 ARG B C 1
ATOM 5016 O O . ARG B 1 316 ? -20.344 20.031 12.766 1 32.81 316 ARG B O 1
ATOM 5023 N N . THR B 1 317 ? -18.75 20.688 11.383 1 29.27 317 THR B N 1
ATOM 5024 C CA . THR B 1 317 ? -19.219 19.484 10.711 1 29.27 317 THR B CA 1
ATOM 5025 C C . THR B 1 317 ? -19.047 18.266 11.609 1 29.27 317 THR B C 1
ATOM 5027 O O . THR B 1 317 ? -17.922 17.844 11.898 1 29.27 317 THR B O 1
ATOM 5030 N N . ARG B 1 318 ? -19.828 18.297 12.688 1 30.58 318 ARG B N 1
ATOM 5031 C CA . ARG B 1 318 ? -20 17.094 13.492 1 30.58 318 ARG B CA 1
ATOM 5032 C C . ARG B 1 318 ? -20.078 15.852 12.609 1 30.58 318 ARG B C 1
ATOM 5034 O O . ARG B 1 318 ? -20.969 15.75 11.766 1 30.58 318 ARG B O 1
ATOM 5041 N N . SER B 1 319 ? -19.047 15.359 12.102 1 27.98 319 SER B N 1
ATOM 5042 C CA . SER B 1 319 ? -19.203 13.961 11.703 1 27.98 319 SER B CA 1
ATOM 5043 C C . SER B 1 319 ? -19.984 13.172 12.742 1 27.98 319 SER B C 1
ATOM 5045 O O . SER B 1 319 ? -19.5 12.953 13.859 1 27.98 319 SER B O 1
ATOM 5047 N N . ARG B 1 320 ? -21.172 13.656 13.148 1 27.88 320 ARG B N 1
ATOM 5048 C CA . ARG B 1 320 ? -22 12.68 13.836 1 27.88 320 ARG B CA 1
ATOM 5049 C C . ARG B 1 320 ? -21.781 11.273 13.273 1 27.88 320 ARG B C 1
ATOM 5051 O O . ARG B 1 320 ? -22 11.039 12.086 1 27.88 320 ARG B O 1
ATOM 5058 N N . HIS B 1 321 ? -20.719 10.703 13.641 1 27.59 321 HIS B N 1
ATOM 5059 C CA . HIS B 1 321 ? -20.625 9.25 13.508 1 27.59 321 HIS B CA 1
ATOM 5060 C C . HIS B 1 321 ? -21.938 8.578 13.852 1 27.59 321 HIS B C 1
ATOM 5062 O O . HIS B 1 321 ? -22.391 8.625 15 1 27.59 321 HIS B O 1
ATOM 5068 N N . GLU B 1 322 ? -23.078 8.852 13.078 1 28.86 322 GLU B N 1
ATOM 5069 C CA . GLU B 1 322 ? -24.203 7.914 13.078 1 28.86 322 GLU B CA 1
ATOM 5070 C C . GLU B 1 322 ? -23.719 6.484 13.328 1 28.86 322 GLU B C 1
ATOM 5072 O O . GLU B 1 322 ? -23.094 5.875 12.461 1 28.86 322 GLU B O 1
ATOM 5077 N N . THR B 1 323 ? -23.031 6.285 14.406 1 28.67 323 THR B N 1
ATOM 5078 C CA . THR B 1 323 ? -22.938 4.883 14.797 1 28.67 323 THR B CA 1
ATOM 5079 C C . THR B 1 323 ? -24.297 4.191 14.672 1 28.67 323 THR B C 1
ATOM 5081 O O . THR B 1 323 ? -25.281 4.641 15.25 1 28.67 323 THR B O 1
ATOM 5084 N N . GLY B 1 324 ? -24.688 3.799 13.469 1 28.05 324 GLY B N 1
ATOM 5085 C CA . GLY B 1 324 ? -25.828 2.99 13.062 1 28.05 324 GLY B CA 1
ATOM 5086 C C . GLY B 1 324 ? -26.344 2.08 14.164 1 28.05 324 GLY B C 1
ATOM 5087 O O . GLY B 1 324 ? -27.359 1.403 14 1 28.05 324 GLY B O 1
ATOM 5088 N N . THR B 1 325 ? -25.391 1.499 14.898 1 27.78 325 THR B N 1
ATOM 5089 C CA . THR B 1 325 ? -25.984 0.327 15.539 1 27.78 325 THR B CA 1
ATOM 5090 C C . THR B 1 325 ? -26.969 0.74 16.625 1 27.78 325 THR B C 1
ATOM 5092 O O . THR B 1 325 ? -27.578 -0.112 17.281 1 27.78 325 THR B O 1
ATOM 5095 N N . TYR B 1 326 ? -26.75 1.921 17.25 1 27.8 326 TYR B N 1
ATOM 5096 C CA . TYR B 1 326 ? -27.516 1.861 18.484 1 27.8 326 TYR B CA 1
ATOM 5097 C C . TYR B 1 326 ? -29 2.094 18.219 1 27.8 326 TYR B C 1
ATOM 5099 O O . TYR B 1 326 ? -29.375 3.002 17.469 1 27.8 326 TYR B O 1
ATOM 5107 N N . LEU B 1 327 ? -29.719 0.958 18.141 1 28.28 327 LEU B N 1
ATOM 5108 C CA . LEU B 1 327 ? -31.172 0.907 18.172 1 28.28 327 LEU B CA 1
ATOM 5109 C C . LEU B 1 327 ? -31.734 1.933 19.156 1 28.28 327 LEU B C 1
ATOM 5111 O O . LEU B 1 327 ? -31.266 2.029 20.297 1 28.28 327 LEU B O 1
ATOM 5115 N N . ARG B 1 328 ? -32.062 3.055 18.625 1 32.56 328 ARG B N 1
ATOM 5116 C CA . ARG B 1 328 ? -32.781 4.059 19.391 1 32.56 328 ARG B CA 1
ATOM 5117 C C . ARG B 1 328 ? -33.844 3.41 20.281 1 32.56 328 ARG B C 1
ATOM 5119 O O . ARG B 1 328 ? -34.719 2.701 19.797 1 32.56 328 ARG B O 1
ATOM 5126 N N . ALA B 1 329 ? -33.375 3.02 21.422 1 31.45 329 ALA B N 1
ATOM 5127 C CA . ALA B 1 329 ? -34.375 2.559 22.391 1 31.45 329 ALA B CA 1
ATOM 5128 C C . ALA B 1 329 ? -35.469 3.586 22.578 1 31.45 329 ALA B C 1
ATOM 5130 O O . ALA B 1 329 ? -36.281 3.473 23.516 1 31.45 329 ALA B O 1
ATOM 5131 N N . GLY B 1 330 ? -35.219 4.664 21.734 1 29.44 330 GLY B N 1
ATOM 5132 C CA . GLY B 1 330 ? -36.188 5.707 22.078 1 29.44 330 GLY B CA 1
ATOM 5133 C C . GLY B 1 330 ? -37.625 5.242 21.984 1 29.44 330 GLY B C 1
ATOM 5134 O O . GLY B 1 330 ? -38.406 5.375 22.938 1 29.44 330 GLY B O 1
ATOM 5135 N N . PRO B 1 331 ? -37.812 4.734 20.703 1 31.77 331 PRO B N 1
ATOM 5136 C CA . PRO B 1 331 ? -39.25 4.539 20.547 1 31.77 331 PRO B CA 1
ATOM 5137 C C . PRO B 1 331 ? -39.812 3.512 21.516 1 31.77 331 PRO B C 1
ATOM 5139 O O . PRO B 1 331 ? -41.031 3.523 21.797 1 31.77 331 PRO B O 1
ATOM 5142 N N . LEU B 1 332 ? -38.812 2.643 21.828 1 30.66 332 LEU B N 1
ATOM 5143 C CA . LEU B 1 332 ? -39.438 1.601 22.656 1 30.66 332 LEU B CA 1
ATOM 5144 C C . LEU B 1 332 ? -39.906 2.168 23.984 1 30.66 332 LEU B C 1
ATOM 5146 O O . LEU B 1 332 ? -40.875 1.669 24.562 1 30.66 332 LEU B O 1
ATOM 5150 N N . LEU B 1 333 ? -39.062 3.16 24.359 1 30.59 333 LEU B N 1
ATOM 5151 C CA . LEU B 1 333 ? -39.5 3.666 25.641 1 30.59 333 LEU B CA 1
ATOM 5152 C C . LEU B 1 333 ? -40.844 4.379 25.516 1 30.59 333 LEU B C 1
ATOM 5154 O O . LEU B 1 333 ? -41.594 4.48 26.484 1 30.59 333 LEU B O 1
ATOM 5158 N N . ARG B 1 334 ? -40.969 5.043 24.344 1 33.25 334 ARG B N 1
ATOM 5159 C CA . ARG B 1 334 ? -42.25 5.723 24.234 1 33.25 334 ARG B CA 1
ATOM 5160 C C . ARG B 1 334 ? -43.406 4.719 24.25 1 33.25 334 ARG B C 1
ATOM 5162 O O . ARG B 1 334 ? -44.531 5.066 24.594 1 33.25 334 ARG B O 1
ATOM 5169 N N . LEU B 1 335 ? -42.906 3.535 23.547 1 30.67 335 LEU B N 1
ATOM 5170 C CA . LEU B 1 335 ? -44.031 2.594 23.484 1 30.67 335 LEU B CA 1
ATOM 5171 C C . LEU B 1 335 ? -44.406 2.109 24.875 1 30.67 335 LEU B C 1
ATOM 5173 O O . LEU B 1 335 ? -45.375 1.364 25.031 1 30.67 335 LEU B O 1
ATOM 5177 N N . MET B 1 336 ? -43.25 2 25.703 1 31.5 336 MET B N 1
ATOM 5178 C CA . MET B 1 336 ? -43.75 1.565 27 1 31.5 336 MET B CA 1
ATOM 5179 C C . MET B 1 336 ? -44.719 2.574 27.578 1 31.5 336 MET B C 1
ATOM 5181 O O . MET B 1 336 ? -44.406 3.754 27.719 1 31.5 336 MET B O 1
ATOM 5185 N N . GLY B 1 337 ? -45.844 2.465 27.062 1 30.12 337 GLY B N 1
ATOM 5186 C CA . GLY B 1 337 ? -47.219 2.98 27.156 1 30.12 337 GLY B CA 1
ATOM 5187 C C . GLY B 1 337 ? -47.594 3.373 28.562 1 30.12 337 GLY B C 1
ATOM 5188 O O . GLY B 1 337 ? -48.781 3.479 28.875 1 30.12 337 GLY B O 1
ATOM 5189 N N . ARG B 1 338 ? -46.531 3.34 29.578 1 30.75 338 ARG B N 1
ATOM 5190 C CA . ARG B 1 338 ? -47.281 3.441 30.828 1 30.75 338 ARG B CA 1
ATOM 5191 C C . ARG B 1 338 ? -48.125 4.711 30.844 1 30.75 338 ARG B C 1
ATOM 5193 O O . ARG B 1 338 ? -47.594 5.816 30.734 1 30.75 338 ARG B O 1
ATOM 5200 N N . HIS B 1 339 ? -49.25 4.613 30.312 1 30.98 339 HIS B N 1
ATOM 5201 C CA . HIS B 1 339 ? -50.406 5.523 30.406 1 30.98 339 HIS B CA 1
ATOM 5202 C C . HIS B 1 339 ? -50.656 5.938 31.844 1 30.98 339 HIS B C 1
ATOM 5204 O O . HIS B 1 339 ? -51.688 6.555 32.156 1 30.98 339 HIS B O 1
ATOM 5210 N N . PRO B 1 340 ? -49.594 6.094 32.781 1 29.78 340 PRO B N 1
ATOM 5211 C CA . PRO B 1 340 ? -50.344 6.234 34.062 1 29.78 340 PRO B CA 1
ATOM 5212 C C . PRO B 1 340 ? -51.438 7.297 33.969 1 29.78 340 PRO B C 1
ATOM 5214 O O . PRO B 1 340 ? -51.219 8.367 33.406 1 29.78 340 PRO B O 1
ATOM 5217 N N . GLU B 1 341 ? -52.688 6.906 33.781 1 30.5 341 GLU B N 1
ATOM 5218 C CA . GLU B 1 341 ? -53.969 7.586 33.938 1 30.5 341 GLU B CA 1
ATOM 5219 C C . GLU B 1 341 ? -53.969 8.445 35.219 1 30.5 341 GLU B C 1
ATOM 5221 O O . GLU B 1 341 ? -54.031 7.918 36.312 1 30.5 341 GLU B O 1
ATOM 5226 N N . GLY B 1 342 ? -52.844 9.133 35.562 1 27.58 342 GLY B N 1
ATOM 5227 C CA . GLY B 1 342 ? -53.062 9.828 36.812 1 27.58 342 GLY B CA 1
ATOM 5228 C C . GLY B 1 342 ? -54.312 10.672 36.812 1 27.58 342 GLY B C 1
ATOM 5229 O O . GLY B 1 342 ? -54.781 11.094 35.75 1 27.58 342 GLY B O 1
ATOM 5230 N N . LYS B 1 343 ? -55.156 10.758 37.969 1 31.48 343 LYS B N 1
ATOM 5231 C CA . LYS B 1 343 ? -56.406 11.195 38.594 1 31.48 343 LYS B CA 1
ATOM 5232 C C . LYS B 1 343 ? -56.656 12.672 38.312 1 31.48 343 LYS B C 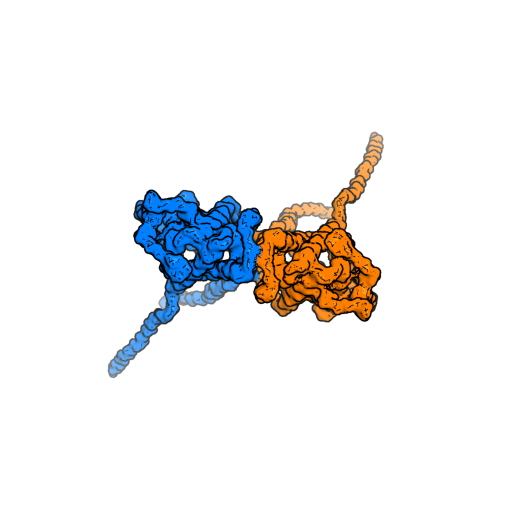1
ATOM 5234 O O . LYS B 1 343 ? -55.719 13.484 38.312 1 31.48 343 LYS B O 1
ATOM 5239 N N . THR B 1 344 ? -57.812 12.945 37.75 1 29.34 344 THR B N 1
ATOM 5240 C CA . THR B 1 344 ? -58.719 14.086 37.531 1 29.34 344 THR B CA 1
ATOM 5241 C C . THR B 1 344 ? -58.875 14.867 38.844 1 29.34 344 THR B C 1
ATOM 5243 O O . THR B 1 344 ? -59.406 14.352 39.812 1 29.34 344 THR B O 1
ATOM 5246 N N . ALA B 1 345 ? -57.906 15.484 39.438 1 26.7 345 ALA B N 1
ATOM 5247 C CA . ALA B 1 345 ? -58.375 16.234 40.594 1 26.7 345 ALA B CA 1
ATOM 5248 C C . ALA B 1 345 ? -59.594 17.078 40.25 1 26.7 345 ALA B C 1
ATOM 5250 O O . ALA B 1 345 ? -59.625 17.734 39.219 1 26.7 345 ALA B O 1
ATOM 5251 N N . PRO B 1 346 ? -60.688 16.844 40.938 1 29.94 346 PRO B N 1
ATOM 5252 C CA . PRO B 1 346 ? -61.906 17.625 41.031 1 29.94 346 PRO B CA 1
ATOM 5253 C C . PRO B 1 346 ? -61.656 19.094 41.375 1 29.94 346 PRO B C 1
ATOM 5255 O O . PRO B 1 346 ? -60.969 19.391 42.344 1 29.94 346 PRO B O 1
ATOM 5258 N N . LYS B 1 347 ? -61.125 19.891 40.406 1 23.12 347 LYS B N 1
ATOM 5259 C CA . LYS B 1 347 ? -61.75 21.156 40.719 1 23.12 347 LYS B CA 1
ATOM 5260 C C . LYS B 1 347 ? -63.25 21.125 40.406 1 23.12 347 LYS B C 1
ATOM 5262 O O . LYS B 1 347 ? -63.656 20.641 39.344 1 23.12 347 LYS B O 1
#

Foldseek 3Di:
DPPPVVPPPPPPPVCVVVPVPPPQALQRLLQVLLLVLLLLVLVLLLLLQVCLVPAALLVLLQLLLVLLVVVLVVVVVPDPDDDDLDDPDVVLLVLLLVLLLLLSRLLSLLSNPDQLLLLVLLLLLLLLLLVVVCCVQVVDDDDPLLVVLSVLLVVLNCLSQVPPVDDRDSSSVSSNSNSNSVSSNVNSCLRCVLVHDPSSSVVSSSVSSNVVSVVVCVPTPDDDDPVSSVSSSVSSVSNSSSVVSNVSSVVSHPCLSSVLSSLCSSVSSQVCSCPPVVDDDDPSSVRSSVSNSVSSNVNSVVVVPPCVVVPPPSSPSVPPPCPVPDDPCVVVVVVVVPPVPDDDDPD/DPPCPVPPVCVCPVCVVVPVPPPQALQRLLQVLLLVLLLLVLVLLLLLQVLLVPAALLVLLQLLLVLLVVVLVVVVVPDPDDDDLDDPDVVLLVLLLVLLLLLSRLLSLLSNPDQLLLLVLLLLLLLLLLVVVCCVQVVDDDDPLLVVLSVQLVVLNCLSQVPPVDDRDSSSVSSNSNSNSVSSNVNSCLRCVLVHDPSSSVVSSSVSSNVVSVVVCVPTPDDDDPVSSVSSSVSSVSNSSSVVSNVSSVVSHPCLSSVLSSLCSSVSSQVCSCPPVVDDDDPSSVRSSVSNSVSSNVNSVVVVPPCVVVPPPSSPSVPPPCPVPDPPCPVVVVVVPPVVPPDDPDD

Nearest PDB structures (foldseek):
  7paf-assembly1_D  TM=7.096E-01  e=2.925E-06  Streptococcus pneumoniae TIGR4
  5i20-assembly3_C  TM=6.468E-01  e=4.439E-06  Ancylobacter novellus DSM 506
  5i20-assembly2_B  TM=6.525E-01  e=1.993E-05  Ancylobacter novellus DSM 506
  6i1z-assembly1_A  TM=6.203E-01  e=3.025E-05  Zea mays
  5i20-assembly5_E  TM=5.975E-01  e=1.313E-05  Ancylobacter novellus DSM 506

Secondary structure (DSSP, 8-state):
---------------------S---HHHHHHHHHHHHHHHHHHHHHHHHHHHTTS-HHHHHHHHHHHHHHHHHHHHHH-------S-SSHHHHHHHHHHHHHHHHHHHHHHHHS-HHHHHHHHTTHHHHHHHHHHHHH-PPPPHHHHHHHHHHHHHHHHHH-BTTB---HHHHHHHHHHHHHHHHHHHHHHHTTTS-HHHHHHHHHHHHHHHHHHHHHHH-----HHHHHHHHHHHHHHHHHHHHHHHHHHHS-HHHHGGGGGGHHHHHHHHHHHHH-----HHHHHHHHHHHHHHHHHHHHHHH-TTS-SS-SS--------TT----HHHHHT------------/---------------------S---HHHHHHHHHHHHHHHHHHHHHHHHHHHTTS-HHHHHHHHHHHHHHHHHHHHHH-------S-SSHHHHHHHHHHHHHHHHHHHHHHHHS-HHHHHHHHTTHHHHHHHHHHHHH-PPPPHHHHHHHHHHHHHHHHHH-BTTB---HHHHHHHHHHHHHHHHHHHHHHHTTTS-HHHHHHHHHHHHHHHHHHHHHHH-----HHHHHHHHHHHHHHHHHHHHHHHHHHHS-HHHHGGGGGGHHHHHHHHHHHHH-----HHHHHHHHHHHHHHHHHHHHHHH-TTS-SS-STT-------TTS---HHHHHHS-----------

Sequence (694 aa):
MYNRRFFALDVSANSSVSENGCCMSSNAKGAILGLIAFAVFATHDVFIKVLGETYSPIQIVFFSVLFSFPLATVFLMRDSKPGNLLPRHPWWMALRTVASVATAVSAFYAFTVLPLAQTYAILFASPLLITILAIPVLGEQVRLRRWLAVIVGLSGVIVVLRPGATDLTLGHAAAMTAAIGSSLASIVVRRIGSEERPIVMLLYPMVANFVLMGAALAFVYKPMPIEHLGLVALLAAFAWTAGRLIIAAYQAGEAAIIAPMQYSQIIWATIFGAWLFDEVIDTATIIGASIIIASGLYIVLRESNSGASATTPVLRTRSRHETGTYLRAGPLLRLMGRHPEGKTAPKMYNRRFFALDVSANSSVSENGCCMSSNAKGAILGLIAFAVFATHDVFIKVLGETYSPIQIVFFSVLFSFPLATVFLMRDSKPGNLLPRHPWWMALRTVASVATAVSAFYAFTVLPLAQTYAILFASPLLITILAIPVLGEQVRLRRWLAVIVGLSGVIVVLRPGATDLTLGHAAAMTAAIGSSLASIVVRRIGSEERPIVMLLYPMVANFVLMGAALAFVYKPMPIEHLGLVALLAAFAWTAGRLIIAAYQAGEAAIIAPMQYSQIIWATIFGAWLFDEVIDTATIIGASIIIASGLYIVLRESNSGASATTPVLRTRSRHETGTYLRAGPLLRLMGRHPEGKTAPK